Protein AF-0000000066066640 (afdb_homodimer)

Solvent-accessible surface area (backbone atoms only — not comparable to full-atom values): 25040 Å² total; per-residue (Å²): 128,86,75,70,38,43,26,37,33,45,43,61,43,22,44,58,8,56,72,75,69,51,80,52,38,41,44,57,61,47,50,54,49,39,52,75,39,64,46,55,25,41,28,42,54,54,47,96,79,40,84,45,34,43,73,66,50,54,58,52,35,67,74,62,63,81,71,42,41,32,41,32,30,47,91,42,71,68,50,49,53,50,44,56,72,66,47,43,58,24,35,34,40,35,51,80,53,75,86,33,37,39,98,81,59,16,38,46,42,78,89,37,42,69,62,49,25,54,51,51,48,56,40,41,73,54,68,24,47,49,28,42,32,24,45,54,36,65,67,48,47,53,38,42,52,72,41,61,51,55,31,37,27,34,47,34,40,67,38,51,63,39,89,47,69,66,56,25,48,54,39,47,50,37,43,52,54,29,48,55,56,37,46,75,74,64,40,44,35,32,33,34,42,68,48,36,94,83,67,35,52,71,63,39,33,41,76,74,43,44,32,38,46,42,25,64,46,44,54,39,46,1,32,58,54,2,37,46,52,29,47,40,54,49,51,52,52,41,52,56,31,38,54,58,57,76,107,128,83,74,69,39,42,26,37,34,46,44,61,42,21,45,59,8,56,72,73,67,51,79,52,37,40,44,57,60,47,49,55,50,39,52,76,40,64,46,54,25,41,29,42,54,54,47,96,78,39,85,43,36,42,73,65,50,55,57,51,36,66,74,63,65,80,72,40,42,32,40,31,29,48,92,42,71,68,51,49,51,50,44,54,71,66,48,42,59,25,33,34,38,37,51,81,52,76,87,32,38,39,98,80,59,15,38,46,41,78,89,37,42,69,64,50,26,53,51,51,48,55,39,42,74,53,67,23,47,51,29,43,32,24,46,55,36,67,67,49,46,52,39,42,53,72,43,61,49,55,31,36,28,36,48,34,40,68,39,49,64,40,88,46,70,68,57,24,51,53,37,46,49,38,42,51,53,28,50,55,56,36,46,77,74,64,40,43,34,31,33,35,42,69,48,34,95,81,65,35,52,72,63,40,33,40,76,74,45,45,33,39,45,42,26,65,46,42,54,39,45,1,33,58,54,3,37,46,51,28,47,40,54,51,50,50,51,41,52,55,31,38,55,53,56,76,102

Organism: Blochmanniella floridana (NCBI:txid203907)

InterPro domains:
  IPR004569 Pyridoxal phosphate (active vitamin B6) biosynthesis PdxJ [MF_00279] (1-243)
  IPR004569 Pyridoxal phosphate (active vitamin B6) biosynthesis PdxJ [PF03740] (6-237)
  IPR004569 Pyridoxal phosphate (active vitamin B6) biosynthesis PdxJ [PTHR30456] (5-240)
  IPR004569 Pyridoxal phosphate (active vitamin B6) biosynthesis PdxJ [TIGR00559] (6-239)
  IPR004569 Pyridoxal phosphate (active vitamin B6) biosynthesis PdxJ [cd00003] (5-238)
  IPR013785 Aldolase-type TIM barrel [G3DSA:3.20.20.70] (1-245)
  IPR036130 Pyridoxine 5'-phosphate synthase [SSF63892] (4-241)

Secondary structure (DSSP, 8-state):
----EEEEE-HHHHHHHHHHT-S-S-HHHHHHHHHHTT-SEEEEE--TT-SSS-HHHHHHHHHH-SS-EEEEE-SSHHHHHHHHHH--SEEEE---SGGGB-TTSSB--TT-HHHHHHHHHHHHHTT-EEEEEE-S-HHHHHHHHHHT-SEEEEE-HHHHH--SHHHHHHHHHHHHHHHHHHHHTT-EEEEESS--TTTHHHHHT-TTEEEEEE-HHHHHHHHHH-HHHHHHHHHHHHHHHHHHHH-/----EEEEE-HHHHHHHHHHT-S-S-HHHHHHHHHHTT-SEEEEE--TT-SSS-HHHHHHHHHH-SS-EEEEE-SSHHHHHHHHHH--SEEEE---SGGGB-TTSSB--TT-HHHHHHHHHHHHHTT-EEEEEE-S-HHHHHHHHHHT-SEEEEE-HHHHH-SSHHHHHHHHHHHHHHHHHHHHTT-EEEEESS--TTTHHHHHT-TTEEEEEE-HHHHHHHHHH-HHHHHHHHHHHHHHHHHHHH-

Radius of gyration: 25.59 Å; Cα contacts (8 Å, |Δi|>4): 1022; chains: 2; bounding box: 48×75×63 Å

Nearest PDB structures (foldseek):
  3f4n-assembly2_C  TM=9.933E-01  e=1.791E-33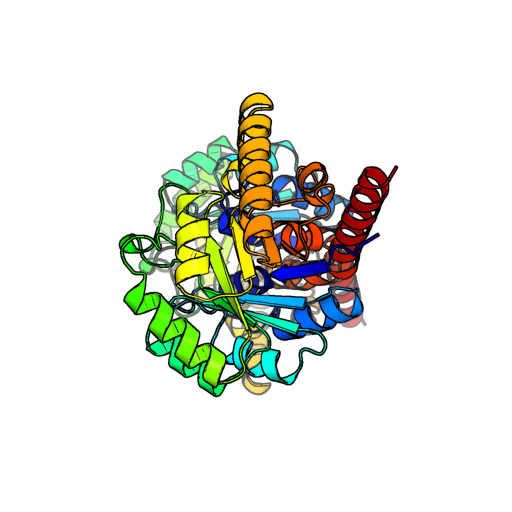  Yersinia pestis
  1ho1-assembly1_C  TM=9.933E-01  e=7.455E-33  Escherichia coli
  3gk0-assembly1_A  TM=9.920E-01  e=1.246E-32  Burkholderia pseudomallei 1710b
  5dlc-assembly2_D  TM=9.915E-01  e=1.088E-31  Pseudomonas aeruginosa
  6rg0-assembly2_B  TM=9.893E-01  e=4.042E-31  Escherichia coli K-12

Structure (mmCIF, N/CA/C/O backbone):
data_AF-0000000066066640-model_v1
#
loop_
_entity.id
_entity.type
_entity.pdbx_description
1 polymer "Pyridoxine 5'-phosphate synthase"
#
loop_
_atom_site.group_PDB
_atom_site.id
_atom_site.type_symbol
_atom_site.label_atom_id
_atom_site.label_alt_id
_atom_site.label_comp_id
_atom_site.label_asym_id
_atom_site.label_entity_id
_atom_site.label_seq_id
_atom_site.pdbx_PDB_ins_code
_atom_site.Cartn_x
_atom_site.Cartn_y
_atom_site.Cartn_z
_atom_site.occupancy
_atom_site.B_iso_or_equiv
_atom_site.auth_seq_id
_atom_site.auth_comp_id
_atom_site.auth_asym_id
_atom_site.auth_atom_id
_atom_site.pdbx_PDB_model_num
ATOM 1 N N . MET A 1 1 ? -0.513 -36.438 3.389 1 50 1 MET A N 1
ATOM 2 C CA . MET A 1 1 ? -1.261 -35.531 2.529 1 50 1 MET A CA 1
ATOM 3 C C . MET A 1 1 ? -0.351 -34.438 1.974 1 50 1 MET A C 1
ATOM 5 O O . MET A 1 1 ? 0.633 -34.062 2.613 1 50 1 MET A O 1
ATOM 9 N N . SER A 1 2 ? -0.464 -34.188 0.607 1 66.19 2 SER A N 1
ATOM 10 C CA . SER A 1 2 ? 0.561 -33.344 0.014 1 66.19 2 SER A CA 1
ATOM 11 C C . SER A 1 2 ? 0.465 -31.906 0.542 1 66.19 2 SER A C 1
ATOM 13 O O . SER A 1 2 ? -0.635 -31.391 0.731 1 66.19 2 SER A O 1
ATOM 15 N N . ASN A 1 3 ? 1.445 -31.391 1.108 1 88.12 3 ASN A N 1
ATOM 16 C CA . ASN A 1 3 ? 1.541 -30.062 1.696 1 88.12 3 ASN A CA 1
ATOM 17 C C . ASN A 1 3 ? 1.308 -28.969 0.654 1 88.12 3 ASN A C 1
ATOM 19 O O . ASN A 1 3 ? 1.903 -29 -0.424 1 88.12 3 ASN A O 1
ATOM 23 N N . LEU A 1 4 ? 0.216 -28.219 0.791 1 96 4 LEU A N 1
ATOM 24 C CA . LEU A 1 4 ? -0.048 -27.062 -0.058 1 96 4 LEU A CA 1
ATOM 25 C C . LEU A 1 4 ? 0.928 -25.938 0.248 1 96 4 LEU A C 1
ATOM 27 O O . LEU A 1 4 ? 0.963 -25.422 1.371 1 96 4 LEU A O 1
ATOM 31 N N . LEU A 1 5 ? 1.731 -25.609 -0.701 1 98.06 5 LEU A N 1
ATOM 32 C CA . LEU A 1 5 ? 2.717 -24.547 -0.527 1 98.06 5 LEU A CA 1
ATOM 33 C C . LEU A 1 5 ? 2.076 -23.172 -0.709 1 98.06 5 LEU A C 1
ATOM 35 O O . LEU A 1 5 ? 1.07 -23.031 -1.41 1 98.06 5 LEU A O 1
ATOM 39 N N . LEU A 1 6 ? 2.594 -22.172 -0.011 1 98.75 6 LEU A N 1
ATOM 40 C CA . LEU A 1 6 ? 2.16 -20.797 -0.133 1 98.75 6 LEU A CA 1
ATOM 41 C C . LEU A 1 6 ? 3.328 -19.891 -0.517 1 98.75 6 LEU A C 1
ATOM 43 O O . LEU A 1 6 ? 4.336 -19.828 0.192 1 98.75 6 LEU A O 1
ATOM 47 N N . ALA A 1 7 ? 3.217 -19.281 -1.64 1 98.81 7 ALA A N 1
ATOM 48 C CA . ALA A 1 7 ? 4.164 -18.234 -2.039 1 98.81 7 ALA A CA 1
ATOM 49 C C . ALA A 1 7 ? 3.545 -16.844 -1.893 1 98.81 7 ALA A C 1
ATOM 51 O O . ALA A 1 7 ? 2.35 -16.672 -2.135 1 98.81 7 ALA A O 1
ATOM 52 N N . LEU A 1 8 ? 4.363 -15.938 -1.494 1 98.88 8 LEU A N 1
ATOM 53 C CA . LEU A 1 8 ? 3.91 -14.562 -1.301 1 98.88 8 LEU A CA 1
ATOM 54 C C . LEU A 1 8 ? 4.32 -13.68 -2.477 1 98.88 8 LEU A C 1
ATOM 56 O O . LEU A 1 8 ? 5.512 -13.5 -2.736 1 98.88 8 LEU A O 1
ATOM 60 N N . ASN A 1 9 ? 3.363 -13.203 -3.203 1 98.75 9 ASN A N 1
ATOM 61 C CA . ASN A 1 9 ? 3.652 -12.086 -4.094 1 98.75 9 ASN A CA 1
ATOM 62 C C . ASN A 1 9 ? 3.891 -10.797 -3.314 1 98.75 9 ASN A C 1
ATOM 64 O O . ASN A 1 9 ? 2.969 -10.258 -2.695 1 98.75 9 ASN A O 1
ATOM 68 N N . ILE A 1 10 ? 5.02 -10.25 -3.375 1 98.25 10 ILE A N 1
ATOM 69 C CA . ILE A 1 10 ? 5.449 -9.203 -2.455 1 98.25 10 ILE A CA 1
ATOM 70 C C . ILE A 1 10 ? 5.293 -7.836 -3.119 1 98.25 10 ILE A C 1
ATOM 72 O O . ILE A 1 10 ? 5.703 -6.816 -2.557 1 98.25 10 ILE A O 1
ATOM 76 N N . ASP A 1 11 ? 4.68 -7.711 -4.273 1 98.38 11 ASP A N 1
ATOM 77 C CA . ASP A 1 11 ? 4.637 -6.527 -5.129 1 98.38 11 ASP A CA 1
ATOM 78 C C . ASP A 1 11 ? 3.971 -5.355 -4.418 1 98.38 11 ASP A C 1
ATOM 80 O O . ASP A 1 11 ? 4.367 -4.203 -4.598 1 98.38 11 ASP A O 1
ATOM 84 N N . HIS A 1 12 ? 3.004 -5.664 -3.633 1 98.12 12 HIS A N 1
ATOM 85 C CA . HIS A 1 12 ? 2.189 -4.582 -3.094 1 98.12 12 HIS A CA 1
ATOM 86 C C . HIS A 1 12 ? 2.895 -3.885 -1.938 1 98.12 12 HIS A C 1
ATOM 88 O O . HIS A 1 12 ? 2.48 -2.803 -1.515 1 98.12 12 HIS A O 1
ATOM 94 N N . ILE A 1 13 ? 3.99 -4.492 -1.418 1 98.69 13 ILE A N 1
ATOM 95 C CA . ILE A 1 13 ? 4.879 -3.754 -0.525 1 98.69 13 ILE A CA 1
ATOM 96 C C . ILE A 1 13 ? 5.535 -2.604 -1.284 1 98.69 13 ILE A C 1
ATOM 98 O O . ILE A 1 13 ? 5.617 -1.482 -0.776 1 98.69 13 ILE A O 1
ATOM 102 N N . ALA A 1 14 ? 5.973 -2.896 -2.49 1 98.56 14 ALA A N 1
ATOM 103 C CA . ALA A 1 14 ? 6.574 -1.872 -3.342 1 98.56 14 ALA A CA 1
ATOM 104 C C . ALA A 1 14 ? 5.555 -0.799 -3.709 1 98.56 14 ALA A C 1
ATOM 106 O O . ALA A 1 14 ? 5.902 0.375 -3.852 1 98.56 14 ALA A O 1
ATOM 107 N N . THR A 1 15 ? 4.273 -1.215 -3.838 1 98.12 15 THR A N 1
ATOM 108 C CA . THR A 1 15 ? 3.209 -0.25 -4.102 1 98.12 15 THR A CA 1
ATOM 109 C C . THR A 1 15 ? 3.178 0.826 -3.02 1 98.12 15 THR A C 1
ATOM 111 O O . THR A 1 15 ? 3.115 2.02 -3.324 1 98.12 15 THR A O 1
ATOM 114 N N . VAL A 1 16 ? 3.252 0.433 -1.776 1 98.31 16 VAL A N 1
ATOM 115 C CA . VAL A 1 16 ? 3.264 1.374 -0.662 1 98.31 16 VAL A CA 1
ATOM 116 C C . VAL A 1 16 ? 4.523 2.234 -0.725 1 98.31 16 VAL A C 1
ATOM 118 O O . VAL A 1 16 ? 4.453 3.459 -0.596 1 98.31 16 VAL A O 1
ATOM 121 N N . ARG A 1 17 ? 5.648 1.616 -0.958 1 98.31 17 ARG A N 1
ATOM 122 C CA . ARG A 1 17 ? 6.93 2.312 -1.055 1 98.31 17 ARG A CA 1
ATOM 123 C C . ARG A 1 17 ? 6.879 3.408 -2.115 1 98.31 17 ARG A C 1
ATOM 125 O O . ARG A 1 17 ? 7.273 4.547 -1.858 1 98.31 17 ARG A O 1
ATOM 132 N N . ASN A 1 18 ? 6.371 3.021 -3.299 1 97.38 18 ASN A N 1
ATOM 133 C CA . ASN A 1 18 ? 6.418 3.904 -4.461 1 97.38 18 ASN A CA 1
ATOM 134 C C . ASN A 1 18 ? 5.461 5.082 -4.309 1 97.38 18 ASN A C 1
ATOM 136 O O . ASN A 1 18 ? 5.617 6.102 -4.98 1 97.38 18 ASN A O 1
ATOM 140 N N . ALA A 1 19 ? 4.496 4.941 -3.443 1 94.88 19 ALA A N 1
ATOM 141 C CA . ALA A 1 19 ? 3.502 5.992 -3.246 1 94.88 19 ALA A CA 1
ATOM 142 C C . ALA A 1 19 ? 4.16 7.289 -2.789 1 94.88 19 ALA A C 1
ATOM 144 O O . ALA A 1 19 ? 3.674 8.383 -3.092 1 94.88 19 ALA A O 1
ATOM 145 N N . ARG A 1 20 ? 5.301 7.23 -2.107 1 94.56 20 ARG A N 1
ATOM 146 C CA . ARG A 1 20 ? 5.965 8.43 -1.605 1 94.56 20 ARG A CA 1
ATOM 147 C C . ARG A 1 20 ? 7.383 8.539 -2.156 1 94.56 20 ARG A C 1
ATOM 149 O O . ARG A 1 20 ? 8.109 9.477 -1.823 1 94.56 20 ARG A O 1
ATOM 156 N N . GLY A 1 21 ? 7.773 7.535 -2.959 1 93.5 21 GLY A N 1
ATOM 157 C CA . GLY A 1 21 ? 9.086 7.57 -3.582 1 93.5 21 GLY A CA 1
ATOM 158 C C . GLY A 1 21 ? 10.219 7.375 -2.596 1 93.5 21 GLY A C 1
ATOM 159 O O . GLY A 1 21 ? 11.336 7.84 -2.826 1 93.5 21 GLY A O 1
ATOM 160 N N . THR A 1 22 ? 9.883 6.758 -1.477 1 94.69 22 THR A N 1
ATOM 161 C CA . THR A 1 22 ? 10.906 6.473 -0.476 1 94.69 22 THR A CA 1
ATOM 162 C C . THR A 1 22 ? 11.539 5.109 -0.728 1 94.69 22 THR A C 1
ATOM 164 O O . THR A 1 22 ? 11.211 4.434 -1.704 1 94.69 22 THR A O 1
ATOM 167 N N . GLN A 1 23 ? 12.469 4.758 0.175 1 94.69 23 GLN A N 1
ATOM 168 C CA . GLN A 1 23 ? 13.102 3.447 0.082 1 94.69 23 GLN A CA 1
ATOM 169 C C . GLN A 1 23 ? 12.367 2.418 0.936 1 94.69 23 GLN A C 1
ATOM 171 O O . GLN A 1 23 ? 12.656 1.223 0.86 1 94.69 23 GLN A O 1
ATOM 176 N N . TYR A 1 24 ? 11.367 2.961 1.736 1 97.06 24 TYR A N 1
ATOM 177 C CA . TYR A 1 24 ? 10.594 2.076 2.604 1 97.06 24 TYR A CA 1
ATOM 178 C C . TYR A 1 24 ? 9.102 2.203 2.328 1 97.06 24 TYR A C 1
ATOM 180 O O . TYR A 1 24 ? 8.641 3.244 1.859 1 97.06 24 TYR A O 1
ATOM 188 N N . PRO A 1 25 ? 8.359 1.135 2.697 1 98.38 25 PRO A N 1
ATOM 189 C CA . PRO A 1 25 ? 8.836 -0.191 3.094 1 98.38 25 PRO A CA 1
ATOM 190 C C . PRO A 1 25 ? 9.547 -0.924 1.96 1 98.38 25 PRO A C 1
ATOM 192 O O . PRO A 1 25 ? 9.188 -0.757 0.791 1 98.38 25 PRO A O 1
ATOM 195 N N . ASP A 1 26 ? 10.531 -1.707 2.289 1 98.38 26 ASP A N 1
ATOM 196 C CA . ASP A 1 26 ? 11.375 -2.383 1.303 1 98.38 26 ASP A CA 1
ATOM 197 C C . ASP A 1 26 ? 10.891 -3.812 1.062 1 98.38 26 ASP A C 1
ATOM 199 O O . ASP A 1 26 ? 10.859 -4.625 1.988 1 98.38 26 ASP A O 1
ATOM 203 N N . PRO A 1 27 ? 10.555 -4.164 -0.2 1 98.5 27 PRO A N 1
ATOM 204 C CA . PRO A 1 27 ? 10.148 -5.539 -0.497 1 98.5 27 PRO A CA 1
ATOM 205 C C . PRO A 1 27 ? 11.211 -6.566 -0.131 1 98.5 27 PRO A C 1
ATOM 207 O O . PRO A 1 27 ? 10.891 -7.703 0.219 1 98.5 27 PRO A O 1
ATOM 210 N N . VAL A 1 28 ? 12.484 -6.168 -0.21 1 98.44 28 VAL A N 1
ATOM 211 C CA . VAL A 1 28 ? 13.578 -7.07 0.133 1 98.44 28 VAL A CA 1
ATOM 212 C C . VAL A 1 28 ? 13.516 -7.422 1.617 1 98.44 28 VAL A C 1
ATOM 214 O O . VAL A 1 28 ? 13.633 -8.594 1.99 1 98.44 28 VAL A O 1
ATOM 217 N N . TYR A 1 29 ? 13.297 -6.43 2.451 1 98.31 29 TYR A N 1
ATOM 218 C CA . TYR A 1 29 ? 13.125 -6.664 3.881 1 98.31 29 TYR A CA 1
ATOM 219 C C . TYR A 1 29 ? 11.891 -7.52 4.148 1 98.31 29 TYR A C 1
ATOM 221 O O . TYR A 1 29 ? 11.922 -8.414 4.996 1 98.31 29 TYR A O 1
ATOM 229 N N . ALA A 1 30 ? 10.836 -7.297 3.393 1 98.75 30 ALA A N 1
ATOM 230 C CA . ALA A 1 30 ? 9.594 -8.055 3.527 1 98.75 30 ALA A CA 1
ATOM 231 C C . ALA A 1 30 ? 9.82 -9.539 3.236 1 98.75 30 ALA A C 1
ATOM 233 O O . ALA A 1 30 ? 9.219 -10.406 3.879 1 98.75 30 ALA A O 1
ATOM 234 N N . ALA A 1 31 ? 10.656 -9.805 2.23 1 98.62 31 ALA A N 1
ATOM 235 C CA . ALA A 1 31 ? 10.953 -11.188 1.874 1 98.62 31 ALA A CA 1
ATOM 236 C C . ALA A 1 31 ? 11.609 -11.922 3.039 1 98.62 31 ALA A C 1
ATOM 238 O O . ALA A 1 31 ? 11.281 -13.078 3.312 1 98.62 31 ALA A O 1
ATOM 239 N N . TYR A 1 32 ? 12.508 -11.227 3.723 1 97.81 32 TYR A N 1
ATOM 240 C CA . TYR A 1 32 ? 13.156 -11.82 4.891 1 97.81 32 TYR A CA 1
ATOM 241 C C . TYR A 1 32 ? 12.133 -12.164 5.965 1 97.81 32 TYR A C 1
ATOM 243 O O . TYR A 1 32 ? 12.148 -13.273 6.508 1 97.81 32 TYR A O 1
ATOM 251 N N . ILE A 1 33 ? 11.297 -11.266 6.234 1 98.56 33 ILE A N 1
ATOM 252 C CA . ILE A 1 33 ? 10.273 -11.453 7.258 1 98.56 33 ILE A CA 1
ATOM 253 C C . ILE A 1 33 ? 9.336 -12.586 6.848 1 98.56 33 ILE A C 1
ATOM 255 O O . ILE A 1 33 ? 8.953 -13.414 7.676 1 98.56 33 ILE A O 1
ATOM 259 N N . ALA A 1 34 ? 8.969 -12.617 5.594 1 98.81 34 ALA A N 1
ATOM 260 C CA . ALA A 1 34 ? 8.055 -13.641 5.086 1 98.81 34 ALA A CA 1
ATOM 261 C C . ALA A 1 34 ? 8.648 -15.031 5.242 1 98.81 34 ALA A C 1
ATOM 263 O O . ALA A 1 34 ? 7.969 -15.961 5.684 1 98.81 34 ALA A O 1
ATOM 264 N N . GLU A 1 35 ? 9.922 -15.188 4.871 1 98.56 35 GLU A N 1
ATOM 265 C CA . GLU A 1 35 ? 10.586 -16.484 4.984 1 98.56 35 GLU A CA 1
ATOM 266 C C . GLU A 1 35 ? 10.695 -16.922 6.441 1 98.56 35 GLU A C 1
ATOM 268 O O . GLU A 1 35 ? 10.484 -18.094 6.758 1 98.56 35 GLU A O 1
ATOM 273 N N . GLN A 1 36 ? 10.93 -15.992 7.289 1 98.06 36 GLN A N 1
ATOM 274 C CA . GLN A 1 36 ? 10.992 -16.297 8.711 1 98.06 36 GLN A CA 1
ATOM 275 C C . GLN A 1 36 ? 9.617 -16.672 9.258 1 98.06 36 GLN A C 1
ATOM 277 O O . GLN A 1 36 ? 9.508 -17.266 10.328 1 98.06 36 GLN A O 1
ATOM 282 N N . SER A 1 37 ? 8.594 -16.25 8.562 1 98.5 37 SER A N 1
ATOM 283 C CA . SER A 1 37 ? 7.227 -16.484 9 1 98.5 37 SER A CA 1
ATOM 284 C C . SER A 1 37 ? 6.645 -17.75 8.367 1 98.5 37 SER A C 1
ATOM 286 O O . SER A 1 37 ? 5.461 -18.047 8.531 1 98.5 37 SER A O 1
ATOM 288 N N . GLY A 1 38 ? 7.414 -18.406 7.527 1 97.88 38 GLY A N 1
ATOM 289 C CA . GLY A 1 38 ? 7.039 -19.75 7.082 1 97.88 38 GLY A CA 1
ATOM 290 C C . GLY A 1 38 ? 6.551 -19.781 5.645 1 97.88 38 GLY A C 1
ATOM 291 O O . GLY A 1 38 ? 5.996 -20.781 5.195 1 97.88 38 GLY A O 1
ATOM 292 N N . ILE A 1 39 ? 6.719 -18.703 4.945 1 98.44 39 ILE A N 1
ATOM 293 C CA . ILE A 1 39 ? 6.344 -18.719 3.533 1 98.44 39 ILE A CA 1
ATOM 294 C C . ILE A 1 39 ? 7.199 -19.75 2.789 1 98.44 39 ILE A C 1
ATOM 296 O O . ILE A 1 39 ? 8.336 -20.016 3.184 1 98.44 39 ILE A O 1
ATOM 300 N N . ASP A 1 40 ? 6.648 -20.297 1.725 1 98.5 40 ASP A N 1
ATOM 301 C CA . ASP A 1 40 ? 7.367 -21.344 1.008 1 98.5 40 ASP A CA 1
ATOM 302 C C . ASP A 1 40 ? 8.094 -20.766 -0.211 1 98.5 40 ASP A C 1
ATOM 304 O O . ASP A 1 40 ? 8.945 -21.438 -0.798 1 98.5 40 ASP A O 1
ATOM 308 N N . GLY A 1 41 ? 7.805 -19.562 -0.575 1 98.69 41 GLY A N 1
ATOM 309 C CA . GLY A 1 41 ? 8.43 -18.906 -1.717 1 98.69 41 GLY A CA 1
ATOM 310 C C . GLY A 1 41 ? 8.047 -17.453 -1.849 1 98.69 41 GLY A C 1
ATOM 311 O O . GLY A 1 41 ? 7.066 -17 -1.257 1 98.69 41 GLY A O 1
ATOM 312 N N . ILE A 1 42 ? 8.82 -16.75 -2.559 1 98.88 42 ILE A N 1
ATOM 313 C CA . ILE A 1 42 ? 8.594 -15.336 -2.83 1 98.88 42 ILE A CA 1
ATOM 314 C C . ILE A 1 42 ? 8.32 -15.133 -4.32 1 98.88 42 ILE A C 1
ATOM 316 O O . ILE A 1 42 ? 9.078 -15.609 -5.164 1 98.88 42 ILE A O 1
ATOM 320 N N . THR A 1 43 ? 7.25 -14.555 -4.617 1 98.88 43 THR A N 1
ATOM 321 C CA . THR A 1 43 ? 6.938 -14.188 -5.992 1 98.88 43 THR A CA 1
ATOM 322 C C . THR A 1 43 ? 7.039 -12.672 -6.184 1 98.88 43 THR A C 1
ATOM 324 O O . THR A 1 43 ? 6.59 -11.906 -5.336 1 98.88 43 THR A O 1
ATOM 327 N N . VAL A 1 44 ? 7.656 -12.281 -7.234 1 98.75 44 VAL A N 1
ATOM 328 C CA . VAL A 1 44 ? 7.801 -10.875 -7.582 1 98.75 44 VAL A CA 1
ATOM 329 C C . VAL A 1 44 ? 7.539 -10.68 -9.078 1 98.75 44 VAL A C 1
ATOM 331 O O . VAL A 1 44 ? 7.945 -11.508 -9.898 1 98.75 44 VAL A O 1
ATOM 334 N N . HIS A 1 45 ? 6.828 -9.656 -9.406 1 98.69 45 HIS A N 1
ATOM 335 C CA . HIS A 1 45 ? 6.492 -9.375 -10.797 1 98.69 45 HIS A CA 1
ATOM 336 C C . HIS A 1 45 ? 7.246 -8.156 -11.305 1 98.69 45 HIS A C 1
ATOM 338 O O . HIS A 1 45 ? 6.879 -7.02 -10.992 1 98.69 45 HIS A O 1
ATOM 344 N N . LEU A 1 46 ? 8.305 -8.383 -12.055 1 98.62 46 LEU A N 1
ATOM 345 C CA . LEU A 1 46 ? 8.992 -7.285 -12.727 1 98.62 46 LEU A CA 1
ATOM 346 C C . LEU A 1 46 ? 8.273 -6.914 -14.023 1 98.62 46 LEU A C 1
ATOM 348 O O . LEU A 1 46 ? 8.461 -7.566 -15.047 1 98.62 46 LEU A O 1
ATOM 352 N N . ARG A 1 47 ? 7.57 -5.879 -13.961 1 97.94 47 ARG A N 1
ATOM 353 C CA . ARG A 1 47 ? 6.836 -5.41 -15.133 1 97.94 47 ARG A CA 1
ATOM 354 C C . ARG A 1 47 ? 7.742 -4.609 -16.062 1 97.94 47 ARG A C 1
ATOM 356 O O . ARG A 1 47 ? 8.734 -4.023 -15.617 1 97.94 47 ARG A O 1
ATOM 363 N N . GLU A 1 48 ? 7.332 -4.605 -17.312 1 96.56 48 GLU A N 1
ATOM 364 C CA . GLU A 1 48 ? 8.094 -3.836 -18.281 1 96.56 48 GLU A CA 1
ATOM 365 C C . GLU A 1 48 ? 8.164 -2.361 -17.891 1 96.56 48 GLU A C 1
ATOM 367 O O . GLU A 1 48 ? 9.195 -1.709 -18.094 1 96.56 48 GLU A O 1
ATOM 372 N N . ASP A 1 49 ? 7.109 -1.873 -17.25 1 95.12 49 ASP A N 1
ATOM 373 C CA . ASP A 1 49 ? 7.043 -0.453 -16.922 1 95.12 49 ASP A CA 1
ATOM 374 C C . ASP A 1 49 ? 7.578 -0.189 -15.508 1 95.12 49 ASP A C 1
ATOM 376 O O . ASP A 1 49 ? 7.578 0.952 -15.039 1 95.12 49 ASP A O 1
ATOM 380 N N . ARG A 1 50 ? 8.039 -1.248 -14.859 1 96.38 50 ARG A N 1
ATOM 381 C CA . ARG A 1 50 ? 8.586 -1.13 -13.508 1 96.38 50 ARG A CA 1
ATOM 382 C C . ARG A 1 50 ? 7.637 -0.345 -12.609 1 96.38 50 ARG A C 1
ATOM 384 O O . ARG A 1 50 ? 8.078 0.488 -11.812 1 96.38 50 ARG A O 1
ATOM 391 N N . ARG A 1 51 ? 6.363 -0.609 -12.68 1 91.69 51 ARG A N 1
ATOM 392 C CA . ARG A 1 51 ? 5.312 0.142 -12 1 91.69 51 ARG A CA 1
ATOM 393 C C . ARG A 1 51 ? 5.508 0.104 -10.492 1 91.69 51 ARG A C 1
ATOM 395 O O . ARG A 1 51 ? 5.25 1.095 -9.797 1 91.69 51 ARG A O 1
ATOM 402 N N . HIS A 1 52 ? 5.934 -1.025 -9.906 1 95.19 52 HIS A N 1
ATOM 403 C CA . HIS A 1 52 ? 6.176 -1.151 -8.477 1 95.19 52 HIS A CA 1
ATOM 404 C C . HIS A 1 52 ? 7.531 -1.79 -8.195 1 95.19 52 HIS A C 1
ATOM 406 O O . HIS A 1 52 ? 8.5 -1.09 -7.895 1 95.19 52 HIS A O 1
ATOM 412 N N . ILE A 1 53 ? 7.688 -3.006 -8.57 1 98.19 53 ILE A N 1
ATOM 413 C CA . ILE A 1 53 ? 8.961 -3.699 -8.398 1 98.19 53 ILE A CA 1
ATOM 414 C C . ILE A 1 53 ? 9.992 -3.123 -9.359 1 98.19 53 ILE A C 1
ATOM 416 O O . ILE A 1 53 ? 9.695 -2.867 -10.523 1 98.19 53 ILE A O 1
ATOM 420 N N . THR A 1 54 ? 11.188 -2.926 -8.867 1 97.94 54 THR A N 1
ATOM 421 C CA . THR A 1 54 ? 12.266 -2.359 -9.664 1 97.94 54 THR A CA 1
ATOM 422 C C . THR A 1 54 ? 13.336 -3.41 -9.953 1 97.94 54 THR A C 1
ATOM 424 O O . THR A 1 54 ? 13.328 -4.492 -9.367 1 97.94 54 THR A O 1
ATOM 427 N N . ASP A 1 55 ? 14.219 -3.074 -10.883 1 98.25 55 ASP A N 1
ATOM 428 C CA . ASP A 1 55 ? 15.344 -3.953 -11.18 1 98.25 55 ASP A CA 1
ATOM 429 C C . ASP A 1 55 ? 16.188 -4.195 -9.938 1 98.25 55 ASP A C 1
ATOM 431 O O . ASP A 1 55 ? 16.688 -5.301 -9.727 1 98.25 55 ASP A O 1
ATOM 435 N N . ARG A 1 56 ? 16.375 -3.197 -9.109 1 97.94 56 ARG A N 1
ATOM 436 C CA . ARG A 1 56 ? 17.109 -3.332 -7.852 1 97.94 56 ARG A CA 1
ATOM 437 C C . ARG A 1 56 ? 16.469 -4.387 -6.961 1 97.94 56 ARG A C 1
ATOM 439 O O . ARG A 1 56 ? 17.156 -5.211 -6.363 1 97.94 56 ARG A O 1
ATOM 446 N N . ASP A 1 57 ? 15.18 -4.277 -6.805 1 98.5 57 ASP A N 1
ATOM 447 C CA . ASP A 1 57 ? 14.461 -5.211 -5.945 1 98.5 57 ASP A CA 1
ATOM 448 C C . ASP A 1 57 ? 14.734 -6.656 -6.348 1 98.5 57 ASP A C 1
ATOM 450 O O . ASP A 1 57 ? 15.078 -7.488 -5.508 1 98.5 57 ASP A O 1
ATOM 454 N N . VAL A 1 58 ? 14.57 -6.961 -7.668 1 98.62 58 VAL A N 1
ATOM 455 C CA . VAL A 1 58 ? 14.68 -8.328 -8.164 1 98.62 58 VAL A CA 1
ATOM 456 C C . VAL A 1 58 ? 16.109 -8.82 -7.984 1 98.62 58 VAL A C 1
ATOM 458 O O . VAL A 1 58 ? 16.344 -9.977 -7.605 1 98.62 58 VAL A O 1
ATOM 461 N N . LYS A 1 59 ? 17.078 -7.938 -8.312 1 98.56 59 LYS A N 1
ATOM 462 C CA . LYS A 1 59 ? 18.484 -8.305 -8.148 1 98.56 59 LYS A CA 1
ATOM 463 C C . LYS A 1 59 ? 18.797 -8.656 -6.699 1 98.56 59 LYS A C 1
ATOM 465 O O . LYS A 1 59 ? 19.406 -9.688 -6.422 1 98.56 59 LYS A O 1
ATOM 470 N N . LEU A 1 60 ? 18.359 -7.848 -5.77 1 98.62 60 LEU A N 1
ATOM 471 C CA . LEU A 1 60 ? 18.625 -8.07 -4.355 1 98.62 60 LEU A CA 1
ATOM 472 C C . LEU A 1 60 ? 17.875 -9.297 -3.846 1 98.62 60 LEU A C 1
ATOM 474 O O . LEU A 1 60 ? 18.422 -10.086 -3.072 1 98.62 60 LEU A O 1
ATOM 478 N N . LEU A 1 61 ? 16.625 -9.438 -4.238 1 98.62 61 LEU A N 1
ATOM 479 C CA . LEU A 1 61 ? 15.828 -10.594 -3.822 1 98.62 61 LEU A CA 1
ATOM 480 C C . LEU A 1 61 ? 16.5 -11.891 -4.238 1 98.62 61 LEU A C 1
ATOM 482 O O . LEU A 1 61 ? 16.547 -12.852 -3.463 1 98.62 61 LEU A O 1
ATOM 486 N N . ARG A 1 62 ? 17 -11.914 -5.48 1 98.5 62 ARG A N 1
ATOM 487 C CA . ARG A 1 62 ? 17.641 -13.133 -5.949 1 98.5 62 ARG A CA 1
ATOM 488 C C . ARG A 1 62 ? 18.828 -13.508 -5.059 1 98.5 62 ARG A C 1
ATOM 490 O O . ARG A 1 62 ? 19.094 -14.688 -4.84 1 98.5 62 ARG A O 1
ATOM 497 N N . GLU A 1 63 ? 19.5 -12.516 -4.508 1 97.94 63 GLU A N 1
ATOM 498 C CA . GLU A 1 63 ? 20.703 -12.734 -3.699 1 97.94 63 GLU A CA 1
ATOM 499 C C . GLU A 1 63 ? 20.344 -13.203 -2.293 1 97.94 63 GLU A C 1
ATOM 501 O O . GLU A 1 63 ? 21.125 -13.898 -1.645 1 97.94 63 GLU A O 1
ATOM 506 N N . ILE A 1 64 ? 19.125 -12.906 -1.851 1 97.38 64 ILE A N 1
ATOM 507 C CA . ILE A 1 64 ? 18.938 -13.07 -0.413 1 97.38 64 ILE A CA 1
ATOM 508 C C . ILE A 1 64 ? 17.891 -14.148 -0.151 1 97.38 64 ILE A C 1
ATOM 510 O O . ILE A 1 64 ? 17.844 -14.727 0.937 1 97.38 64 ILE A O 1
ATOM 514 N N . VAL A 1 65 ? 16.969 -14.375 -1.035 1 97.94 65 VAL A N 1
ATOM 515 C CA . VAL A 1 65 ? 15.875 -15.312 -0.811 1 97.94 65 VAL A CA 1
ATOM 516 C C . VAL A 1 65 ? 16.422 -16.703 -0.534 1 97.94 65 VAL A C 1
ATOM 518 O O . VAL A 1 65 ? 17.297 -17.188 -1.257 1 97.94 65 VAL A O 1
ATOM 521 N N . GLN A 1 66 ? 15.93 -17.359 0.452 1 97.31 66 GLN A N 1
ATOM 522 C CA . GLN A 1 66 ? 16.438 -18.672 0.878 1 97.31 66 GLN A CA 1
ATOM 523 C C . GLN A 1 66 ? 15.5 -19.797 0.454 1 97.31 66 GLN A C 1
ATOM 525 O O . GLN A 1 66 ? 15.922 -20.953 0.354 1 97.31 66 GLN A O 1
ATOM 530 N N . THR A 1 67 ? 14.312 -19.484 0.28 1 97.81 67 THR A N 1
ATOM 531 C CA . THR A 1 67 ? 13.359 -20.469 -0.232 1 97.81 67 THR A CA 1
ATOM 532 C C . THR A 1 67 ? 13.438 -20.547 -1.754 1 97.81 67 THR A C 1
ATOM 534 O O . THR A 1 67 ? 14.414 -21.047 -2.307 1 97.81 67 THR A O 1
ATOM 537 N N . THR A 1 68 ? 12.359 -20.094 -2.412 1 98.25 68 THR A N 1
ATOM 538 C CA . THR A 1 68 ? 12.375 -20.016 -3.869 1 98.25 68 THR A CA 1
ATOM 539 C C . THR A 1 68 ? 11.883 -18.641 -4.336 1 98.25 68 THR A C 1
ATOM 541 O O . THR A 1 68 ? 11.023 -18.031 -3.693 1 98.25 68 THR A O 1
ATOM 544 N N . MET A 1 69 ? 12.492 -18.203 -5.355 1 98.75 69 MET A N 1
ATOM 545 C CA . MET A 1 69 ? 12.062 -16.969 -6.012 1 98.75 69 MET A CA 1
ATOM 546 C C . MET A 1 69 ? 11.367 -17.266 -7.332 1 98.75 69 MET A C 1
ATOM 548 O O . MET A 1 69 ? 11.93 -17.938 -8.195 1 98.75 69 MET A O 1
ATOM 552 N N . ASN A 1 70 ? 10.156 -16.875 -7.395 1 98.88 70 ASN A N 1
ATOM 553 C CA . ASN A 1 70 ? 9.391 -16.922 -8.633 1 98.88 70 ASN A CA 1
ATOM 554 C C . ASN A 1 70 ? 9.289 -15.547 -9.289 1 98.88 70 ASN A C 1
ATOM 556 O O . ASN A 1 70 ? 8.672 -14.641 -8.742 1 98.88 70 ASN A O 1
ATOM 560 N N . LEU A 1 71 ? 9.922 -15.383 -10.438 1 98.88 71 LEU A N 1
ATOM 561 C CA . LEU A 1 71 ? 9.852 -14.141 -11.195 1 98.88 71 LEU A CA 1
ATOM 562 C C . LEU A 1 71 ? 8.688 -14.156 -12.18 1 98.88 71 LEU A C 1
ATOM 564 O O . LEU A 1 71 ? 8.727 -14.883 -13.18 1 98.88 71 LEU A O 1
ATOM 568 N N . GLU A 1 72 ? 7.656 -13.422 -11.867 1 98.88 72 GLU A N 1
ATOM 569 C CA . GLU A 1 72 ? 6.609 -13.172 -12.852 1 98.88 72 GLU A CA 1
ATOM 570 C C . GLU A 1 72 ? 7.043 -12.125 -13.867 1 98.88 72 GLU A C 1
ATOM 572 O O . GLU A 1 72 ? 7.566 -11.07 -13.492 1 98.88 72 GLU A O 1
ATOM 577 N N . MET A 1 73 ? 6.785 -12.414 -15.133 1 98.75 73 MET A N 1
ATOM 578 C CA . MET A 1 73 ? 7.285 -11.508 -16.156 1 98.75 73 MET A CA 1
ATOM 579 C C . MET A 1 73 ? 6.547 -11.711 -17.469 1 98.75 73 MET A C 1
ATOM 581 O O . MET A 1 73 ? 5.957 -12.773 -17.703 1 98.75 73 MET A O 1
ATOM 585 N N . ALA A 1 74 ? 6.602 -10.672 -18.312 1 98.38 74 ALA A N 1
ATOM 586 C CA . ALA A 1 74 ? 6.074 -10.781 -19.672 1 98.38 74 ALA A CA 1
ATOM 587 C C . ALA A 1 74 ? 6.984 -11.641 -20.547 1 98.38 74 ALA A C 1
ATOM 589 O O . ALA A 1 74 ? 8.172 -11.781 -20.266 1 98.38 74 ALA A O 1
ATOM 590 N N . ALA A 1 75 ? 6.418 -12.18 -21.594 1 98 75 ALA A N 1
ATOM 591 C CA . ALA A 1 75 ? 7.168 -12.992 -22.547 1 98 75 ALA A CA 1
ATOM 592 C C . ALA A 1 75 ? 7.82 -12.117 -23.609 1 98 75 ALA A C 1
ATOM 594 O O . ALA A 1 75 ? 7.496 -12.234 -24.797 1 98 75 ALA A O 1
ATOM 595 N N . THR A 1 76 ? 8.758 -11.266 -23.234 1 97.88 76 THR A N 1
ATOM 596 C CA . THR A 1 76 ? 9.469 -10.375 -24.141 1 97.88 76 THR A CA 1
ATOM 597 C C . THR A 1 76 ? 10.969 -10.656 -24.109 1 97.88 76 THR A C 1
ATOM 599 O O . THR A 1 76 ? 11.469 -11.258 -23.156 1 97.88 76 THR A O 1
ATOM 602 N N . ASP A 1 77 ? 11.641 -10.219 -25.141 1 97.81 77 ASP A N 1
ATOM 603 C CA . ASP A 1 77 ? 13.078 -10.445 -25.25 1 97.81 77 ASP A CA 1
ATOM 604 C C . ASP A 1 77 ? 13.812 -9.797 -24.078 1 97.81 77 ASP A C 1
ATOM 606 O O . ASP A 1 77 ? 14.742 -10.383 -23.516 1 97.81 77 ASP A O 1
ATOM 610 N N . GLU A 1 78 ? 13.445 -8.641 -23.719 1 98.06 78 GLU A N 1
ATOM 611 C CA . GLU A 1 78 ? 14.078 -7.926 -22.625 1 98.06 78 GLU A CA 1
ATOM 612 C C . GLU A 1 78 ? 13.953 -8.703 -21.312 1 98.06 78 GLU A C 1
ATOM 614 O O . GLU A 1 78 ? 14.938 -8.883 -20.594 1 98.06 78 GLU A O 1
ATOM 619 N N . MET A 1 79 ? 12.805 -9.109 -21.047 1 98.62 79 MET A N 1
ATOM 620 C CA . MET A 1 79 ? 12.555 -9.812 -19.781 1 98.62 79 MET A CA 1
ATOM 621 C C . MET A 1 79 ? 13.273 -11.156 -19.766 1 98.62 79 MET A C 1
ATOM 623 O O . MET A 1 79 ? 13.789 -11.57 -18.719 1 98.62 79 MET A O 1
ATOM 627 N N . VAL A 1 80 ? 13.242 -11.836 -20.906 1 98.75 80 VAL A N 1
ATOM 628 C CA . VAL A 1 80 ? 13.93 -13.109 -21.016 1 98.75 80 VAL A CA 1
ATOM 629 C C . VAL A 1 80 ? 15.422 -12.922 -20.734 1 98.75 80 VAL A C 1
ATOM 631 O O . VAL A 1 80 ? 16.031 -13.711 -20.016 1 98.75 80 VAL A O 1
ATOM 634 N N . MET A 1 81 ? 15.969 -11.891 -21.312 1 98.62 81 MET A N 1
ATOM 635 C CA . MET A 1 81 ? 17.375 -11.586 -21.094 1 98.62 81 MET A CA 1
ATOM 636 C C . MET A 1 81 ? 17.656 -11.352 -19.609 1 98.62 81 MET A C 1
ATOM 638 O O . MET A 1 81 ? 18.625 -11.867 -19.062 1 98.62 81 MET A O 1
ATOM 642 N N . ILE A 1 82 ? 16.828 -10.586 -18.953 1 98.69 82 ILE A N 1
ATOM 643 C CA . ILE A 1 82 ? 16.984 -10.289 -17.531 1 98.69 82 ILE A CA 1
ATOM 644 C C . ILE A 1 82 ? 16.906 -11.586 -16.719 1 98.69 82 ILE A C 1
ATOM 646 O O . ILE A 1 82 ? 17.734 -11.828 -15.852 1 98.69 82 ILE A O 1
ATOM 650 N N . ALA A 1 83 ? 15.914 -12.375 -17.016 1 98.81 83 ALA A N 1
ATOM 651 C CA . ALA A 1 83 ? 15.727 -13.633 -16.281 1 98.81 83 ALA A CA 1
ATOM 652 C C . ALA A 1 83 ? 16.938 -14.547 -16.469 1 98.81 83 ALA A C 1
ATOM 654 O O . ALA A 1 83 ? 17.391 -15.172 -15.5 1 98.81 83 ALA A O 1
ATOM 655 N N . CYS A 1 84 ? 17.422 -14.641 -17.703 1 98.81 84 CYS A N 1
ATOM 656 C CA . CYS A 1 84 ? 18.547 -15.523 -18 1 98.81 84 CYS A CA 1
ATOM 657 C C . CYS A 1 84 ? 19.797 -15.062 -17.266 1 98.81 84 CYS A C 1
ATOM 659 O O . CYS A 1 84 ? 20.641 -15.891 -16.891 1 98.81 84 CYS A O 1
ATOM 661 N N . GLN A 1 85 ? 19.922 -13.766 -17.062 1 98.56 85 GLN A N 1
ATOM 662 C CA . GLN A 1 85 ? 21.047 -13.227 -16.297 1 98.56 85 GLN A CA 1
ATOM 663 C C . GLN A 1 85 ? 20.859 -13.453 -14.805 1 98.56 85 GLN A C 1
ATOM 665 O O . GLN A 1 85 ? 21.797 -13.812 -14.102 1 98.56 85 GLN A O 1
ATOM 670 N N . LEU A 1 86 ? 19.672 -13.305 -14.32 1 98.44 86 LEU A N 1
ATOM 671 C CA . LEU A 1 86 ? 19.344 -13.367 -12.906 1 98.44 86 LEU A CA 1
ATOM 672 C C . LEU A 1 86 ? 19.234 -14.812 -12.43 1 98.44 86 LEU A C 1
ATOM 674 O O . LEU A 1 86 ? 19.562 -15.117 -11.281 1 98.44 86 LEU A O 1
ATOM 678 N N . LYS A 1 87 ? 18.703 -15.695 -13.258 1 98.5 87 LYS A N 1
ATOM 679 C CA . LYS A 1 87 ? 18.516 -17.125 -13.039 1 98.5 87 LYS A CA 1
ATOM 680 C C . LYS A 1 87 ? 17.688 -17.375 -11.781 1 98.5 87 LYS A C 1
ATOM 682 O O . LYS A 1 87 ? 18.094 -18.125 -10.898 1 98.5 87 LYS A O 1
ATOM 687 N N . PRO A 1 88 ? 16.5 -16.781 -11.641 1 98.81 88 PRO A N 1
ATOM 688 C CA . PRO A 1 88 ? 15.602 -17.156 -10.539 1 98.81 88 PRO A CA 1
ATOM 689 C C . PRO A 1 88 ? 15.266 -18.641 -10.531 1 98.81 88 PRO A C 1
ATOM 691 O O . PRO A 1 88 ? 15.492 -19.344 -11.523 1 98.81 88 PRO A O 1
ATOM 694 N N . HIS A 1 89 ? 14.758 -19.172 -9.414 1 98.62 89 HIS A N 1
ATOM 695 C CA . HIS A 1 89 ? 14.375 -20.578 -9.344 1 98.62 89 HIS A CA 1
ATOM 696 C C . HIS A 1 89 ? 13.242 -20.891 -10.312 1 98.62 89 HIS A C 1
ATOM 698 O O . HIS A 1 89 ? 13.234 -21.938 -10.961 1 98.62 89 HIS A O 1
ATOM 704 N N . TYR A 1 90 ? 12.289 -19.969 -10.406 1 98.75 90 TYR A N 1
ATOM 705 C CA . TYR A 1 90 ? 11.117 -20.109 -11.258 1 98.75 90 TYR A CA 1
ATOM 706 C C . TYR A 1 90 ? 10.852 -18.828 -12.047 1 98.75 90 TYR A C 1
ATOM 708 O O . TYR A 1 90 ? 11.195 -17.734 -11.586 1 98.75 90 TYR A O 1
ATOM 716 N N . CYS A 1 91 ? 10.305 -18.969 -13.203 1 98.88 91 CYS A N 1
ATOM 717 C CA . CYS A 1 91 ? 9.68 -17.875 -13.945 1 98.88 91 CYS A CA 1
ATOM 718 C C . CYS A 1 91 ? 8.242 -18.219 -14.312 1 98.88 91 CYS A C 1
ATOM 720 O O . CYS A 1 91 ? 7.98 -19.297 -14.852 1 98.88 91 CYS A O 1
ATOM 722 N N . CYS A 1 92 ? 7.363 -17.406 -13.953 1 98.94 92 CYS A N 1
ATOM 723 C CA . CYS A 1 92 ? 5.984 -17.531 -14.414 1 98.94 92 CYS A CA 1
ATOM 724 C C . CYS A 1 92 ? 5.668 -16.469 -15.469 1 98.94 92 CYS A C 1
ATOM 726 O O . CYS A 1 92 ? 5.707 -15.273 -15.188 1 98.94 92 CYS A O 1
ATOM 728 N N . LEU A 1 93 ? 5.406 -16.922 -16.672 1 98.88 93 LEU A N 1
ATOM 729 C CA . LEU A 1 93 ? 5.07 -15.984 -17.734 1 98.88 93 LEU A CA 1
ATOM 730 C C . LEU A 1 93 ? 3.621 -15.523 -17.625 1 98.88 93 LEU A C 1
ATOM 732 O O . LEU A 1 93 ? 2.711 -16.344 -17.5 1 98.88 93 LEU A O 1
ATOM 736 N N . VAL A 1 94 ? 3.479 -14.227 -17.578 1 98.75 94 VAL A N 1
ATOM 737 C CA . VAL A 1 94 ? 2.162 -13.617 -17.406 1 98.75 94 VAL A CA 1
ATOM 738 C C . VAL A 1 94 ? 1.914 -12.602 -18.531 1 98.75 94 VAL A C 1
ATOM 740 O O . VAL A 1 94 ? 2.861 -12.078 -19.109 1 98.75 94 VAL A O 1
ATOM 743 N N . PRO A 1 95 ? 0.652 -12.336 -18.859 1 97.44 95 PRO A N 1
ATOM 744 C CA . PRO A 1 95 ? 0.369 -11.336 -19.891 1 97.44 95 PRO A CA 1
ATOM 745 C C . PRO A 1 95 ? 0.502 -9.906 -19.375 1 97.44 95 PRO A C 1
ATOM 747 O O . PRO A 1 95 ? 0.178 -9.633 -18.203 1 97.44 95 PRO A O 1
ATOM 750 N N . GLU A 1 96 ? 1.025 -9.023 -20.188 1 94 96 GLU A N 1
ATOM 751 C CA . GLU A 1 96 ? 1.062 -7.613 -19.828 1 94 96 GLU A CA 1
ATOM 752 C C . GLU A 1 96 ? 0.405 -6.754 -20.906 1 94 96 GLU A C 1
ATOM 754 O O . GLU A 1 96 ? -0.162 -5.699 -20.609 1 94 96 GLU A O 1
ATOM 759 N N . ARG A 1 97 ? 0.457 -7.254 -22.156 1 91.06 97 ARG A N 1
ATOM 760 C CA . ARG A 1 97 ? -0.163 -6.523 -23.25 1 91.06 97 ARG A CA 1
ATOM 761 C C . ARG A 1 97 ? -1.503 -7.145 -23.641 1 91.06 97 ARG A C 1
ATOM 763 O O . ARG A 1 97 ? -1.704 -8.352 -23.469 1 91.06 97 ARG A O 1
ATOM 770 N N . ARG A 1 98 ? -2.367 -6.387 -24.234 1 87.12 98 ARG A N 1
ATOM 771 C CA . ARG A 1 98 ? -3.736 -6.781 -24.562 1 87.12 98 ARG A CA 1
ATOM 772 C C . ARG A 1 98 ? -3.754 -8.008 -25.469 1 87.12 98 ARG A C 1
ATOM 774 O O . ARG A 1 98 ? -4.566 -8.914 -25.281 1 87.12 98 ARG A O 1
ATOM 781 N N . ARG A 1 99 ? -2.879 -8.07 -26.359 1 87.75 99 ARG A N 1
ATOM 782 C CA . ARG A 1 99 ? -2.867 -9.133 -27.359 1 87.75 99 ARG A CA 1
ATOM 783 C C . ARG A 1 99 ? -2.494 -10.469 -26.734 1 87.75 99 ARG A C 1
ATOM 785 O O . ARG A 1 99 ? -2.713 -11.523 -27.328 1 87.75 99 ARG A O 1
ATOM 792 N N . GLU A 1 100 ? -1.963 -10.406 -25.609 1 91.5 100 GLU A N 1
ATOM 793 C CA . GLU A 1 100 ? -1.5 -11.617 -24.953 1 91.5 100 GLU A CA 1
ATOM 794 C C . GLU A 1 100 ? -2.555 -12.156 -23.984 1 91.5 100 GLU A C 1
ATOM 796 O O . GLU A 1 100 ? -2.346 -13.188 -23.344 1 91.5 100 GLU A O 1
ATOM 801 N N . LEU A 1 101 ? -3.715 -11.469 -23.891 1 92 101 LEU A N 1
ATOM 802 C CA . LEU A 1 101 ? -4.703 -11.766 -22.859 1 92 101 LEU A CA 1
ATOM 803 C C . LEU A 1 101 ? -5.879 -12.547 -23.438 1 92 101 LEU A C 1
ATOM 805 O O . LEU A 1 101 ? -6.324 -12.258 -24.562 1 92 101 LEU A O 1
ATOM 809 N N . THR A 1 102 ? -6.301 -13.477 -22.641 1 92.69 102 THR A N 1
ATOM 810 C CA . THR A 1 102 ? -7.633 -14.031 -22.859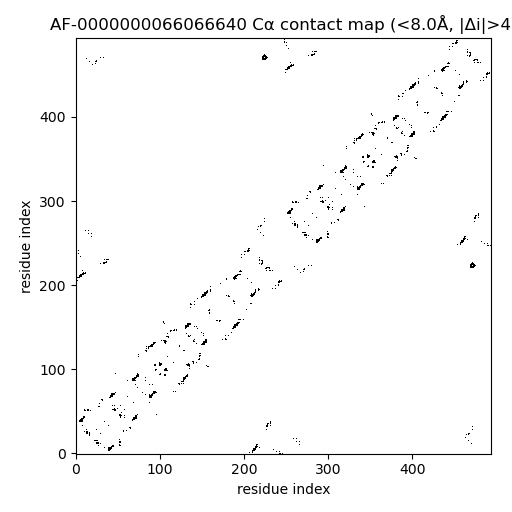 1 92.69 102 THR A CA 1
ATOM 811 C C . THR A 1 102 ? -8.703 -13.109 -22.281 1 92.69 102 THR A C 1
ATOM 813 O O . THR A 1 102 ? -8.383 -12.094 -21.656 1 92.69 102 THR A O 1
ATOM 816 N N . THR A 1 103 ? -9.938 -13.508 -22.438 1 86.25 103 THR A N 1
ATOM 817 C CA . THR A 1 103 ? -11.047 -12.734 -21.906 1 86.25 103 THR A CA 1
ATOM 818 C C . THR A 1 103 ? -10.977 -12.688 -20.375 1 86.25 103 THR A C 1
ATOM 820 O O . THR A 1 103 ? -11.406 -11.711 -19.766 1 86.25 103 THR A O 1
ATOM 823 N N . GLU A 1 104 ? -10.281 -13.711 -19.859 1 90.75 104 GLU A N 1
ATOM 824 C CA . GLU A 1 104 ? -10.289 -13.844 -18.406 1 90.75 104 GLU A CA 1
ATOM 825 C C . GLU A 1 104 ? -8.969 -13.367 -17.797 1 90.75 104 GLU A C 1
ATOM 827 O O . GLU A 1 104 ? -8.805 -13.359 -16.578 1 90.75 104 GLU A O 1
ATOM 832 N N . GLY A 1 105 ? -8.07 -13.039 -18.531 1 94.06 105 GLY A N 1
ATOM 833 C CA . GLY A 1 105 ? -6.895 -12.344 -18.031 1 94.06 105 GLY A CA 1
ATOM 834 C C . GLY A 1 105 ? -5.641 -13.195 -18.062 1 94.06 105 GLY A C 1
ATOM 835 O O . GLY A 1 105 ? -4.543 -12.703 -17.797 1 94.06 105 GLY A O 1
ATOM 836 N N . GLY A 1 106 ? -5.746 -14.516 -18.422 1 97.25 106 GLY A N 1
ATOM 837 C CA . GLY A 1 106 ? -4.57 -15.359 -18.594 1 97.25 106 GLY A CA 1
ATOM 838 C C . GLY A 1 106 ? -3.916 -15.211 -19.953 1 97.25 106 GLY A C 1
ATOM 839 O O . GLY A 1 106 ? -4.422 -14.492 -20.812 1 97.25 106 GLY A O 1
ATOM 840 N N . LEU A 1 107 ? -2.775 -15.867 -20.109 1 98.19 107 LEU A N 1
ATOM 841 C CA . LEU A 1 107 ? -2.09 -15.859 -21.406 1 98.19 107 LEU A CA 1
ATOM 842 C C . LEU A 1 107 ? -2.941 -16.531 -22.469 1 98.19 107 LEU A C 1
ATOM 844 O O . LEU A 1 107 ? -3.512 -17.609 -22.234 1 98.19 107 LEU A O 1
ATOM 848 N N . ASP A 1 108 ? -3.07 -15.922 -23.625 1 97.5 108 ASP A N 1
ATOM 849 C CA . ASP A 1 108 ? -3.602 -16.578 -24.812 1 97.5 108 ASP A CA 1
ATOM 850 C C . ASP A 1 108 ? -2.486 -17.25 -25.609 1 97.5 108 ASP A C 1
ATOM 852 O O . ASP A 1 108 ? -1.819 -16.625 -26.422 1 97.5 108 ASP A O 1
ATOM 856 N N . LEU A 1 109 ? -2.4 -18.562 -25.469 1 98.12 109 LEU A N 1
ATOM 857 C CA . LEU A 1 109 ? -1.246 -19.297 -25.969 1 98.12 109 LEU A CA 1
ATOM 858 C C . LEU A 1 109 ? -1.521 -19.844 -27.375 1 98.12 109 LEU A C 1
ATOM 860 O O . LEU A 1 109 ? -0.591 -20.203 -28.094 1 98.12 109 LEU A O 1
ATOM 864 N N . ILE A 1 110 ? -2.779 -19.9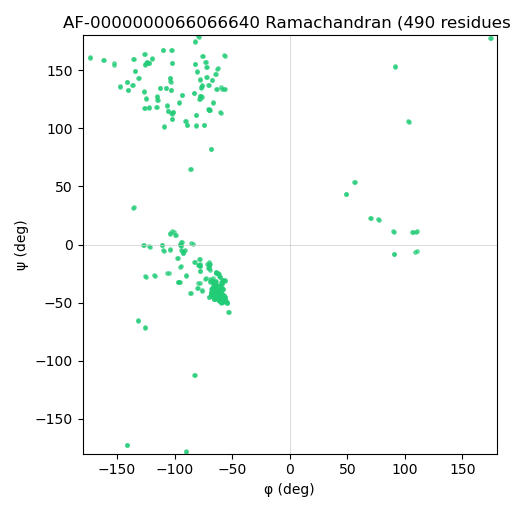22 -27.734 1 94.94 110 ILE A N 1
ATOM 865 C CA . ILE A 1 110 ? -3.229 -20.688 -28.891 1 94.94 110 ILE A CA 1
ATOM 866 C C . ILE A 1 110 ? -2.553 -20.156 -30.156 1 94.94 110 ILE A C 1
ATOM 868 O O . ILE A 1 110 ? -2.082 -20.922 -30.984 1 94.94 110 ILE A O 1
ATOM 872 N N . TYR A 1 111 ? -2.369 -18.859 -30.266 1 90.19 111 TYR A N 1
ATOM 873 C CA . TYR A 1 111 ? -1.854 -18.312 -31.516 1 90.19 111 TYR A CA 1
ATOM 874 C C . TYR A 1 111 ? -0.384 -17.938 -31.391 1 90.19 111 TYR A C 1
ATOM 876 O O . TYR A 1 111 ? 0.168 -17.25 -32.25 1 90.19 111 TYR A O 1
ATOM 884 N N . GLN A 1 112 ? 0.237 -18.344 -30.281 1 94.75 112 GLN A N 1
ATOM 885 C CA . GLN A 1 112 ? 1.626 -17.938 -30.094 1 94.75 112 GLN A CA 1
ATOM 886 C C . GLN A 1 112 ? 2.475 -19.109 -29.594 1 94.75 112 GLN A C 1
ATOM 888 O O . GLN A 1 112 ? 3.436 -18.906 -28.844 1 94.75 112 GLN A O 1
ATOM 893 N N . ILE A 1 113 ? 2.115 -20.25 -29.984 1 97.06 113 ILE A N 1
ATOM 894 C CA . ILE A 1 113 ? 2.74 -21.469 -29.484 1 97.06 113 ILE A CA 1
ATOM 895 C C . ILE A 1 113 ? 4.23 -21.453 -29.812 1 97.06 113 ILE A C 1
ATOM 897 O O . ILE A 1 113 ? 5.07 -21.656 -28.938 1 97.06 113 ILE A O 1
ATOM 901 N N . ASP A 1 114 ? 4.598 -21.172 -31.047 1 97 114 ASP A N 1
ATOM 902 C CA . ASP A 1 114 ? 5.996 -21.203 -31.469 1 97 114 ASP A CA 1
ATOM 903 C C . ASP A 1 114 ? 6.824 -20.188 -30.688 1 97 114 ASP A C 1
ATOM 905 O O . ASP A 1 114 ? 7.918 -20.5 -30.219 1 97 114 ASP A O 1
ATOM 909 N N . LYS A 1 115 ? 6.297 -19.031 -30.625 1 97.06 115 LYS A N 1
ATOM 910 C CA . LYS A 1 115 ? 6.984 -17.984 -29.891 1 97.06 115 LYS A CA 1
ATOM 911 C C . LYS A 1 115 ? 7.203 -18.375 -28.438 1 97.06 115 LYS A C 1
ATOM 913 O O . LYS A 1 115 ? 8.305 -18.234 -27.906 1 97.06 115 LYS A O 1
ATOM 918 N N . MET A 1 116 ? 6.211 -18.891 -27.828 1 98.44 116 MET A N 1
ATOM 919 C CA . MET A 1 116 ? 6.281 -19.266 -26.422 1 98.44 116 MET A CA 1
ATOM 920 C C . MET A 1 116 ? 7.219 -20.453 -26.219 1 98.44 116 MET A C 1
ATOM 922 O O . MET A 1 116 ? 7.93 -20.516 -25.219 1 98.44 116 MET A O 1
ATOM 926 N N . GLN A 1 117 ? 7.168 -21.391 -27.172 1 98.44 117 GLN A N 1
ATOM 927 C CA . GLN A 1 117 ? 8.086 -22.516 -27.094 1 98.44 117 GLN A CA 1
ATOM 928 C C . GLN A 1 117 ? 9.539 -22.047 -27.078 1 98.44 117 GLN A C 1
ATOM 930 O O . GLN A 1 117 ? 10.352 -22.562 -26.312 1 98.44 117 GLN A O 1
ATOM 935 N N . ASN A 1 118 ? 9.844 -21.125 -27.938 1 98.5 118 ASN A N 1
ATOM 936 C CA . ASN A 1 118 ? 11.203 -20.594 -28 1 98.5 118 ASN A CA 1
ATOM 937 C C . ASN A 1 118 ? 11.602 -19.922 -26.688 1 98.5 118 ASN A C 1
ATOM 939 O O . ASN A 1 118 ? 12.727 -20.094 -26.219 1 98.5 118 ASN A O 1
ATOM 943 N N . ILE A 1 119 ? 10.758 -19.141 -26.125 1 98.69 119 ILE A N 1
ATOM 944 C CA . ILE A 1 119 ? 11.016 -18.438 -24.875 1 98.69 119 ILE A CA 1
ATOM 945 C C . ILE A 1 119 ? 11.211 -19.438 -23.75 1 98.69 119 ILE A C 1
ATOM 947 O O . ILE A 1 119 ? 12.156 -19.328 -22.969 1 98.69 119 ILE A O 1
ATOM 951 N N . VAL A 1 120 ? 10.328 -20.406 -23.672 1 98.75 120 VAL A N 1
ATOM 952 C CA . VAL A 1 120 ? 10.398 -21.438 -22.641 1 98.75 120 VAL A CA 1
ATOM 953 C C . VAL A 1 120 ? 11.711 -22.203 -22.75 1 98.75 120 VAL A C 1
ATOM 955 O O . VAL A 1 120 ? 12.367 -22.484 -21.75 1 98.75 120 VAL A O 1
ATOM 958 N N . LEU A 1 121 ? 12.078 -22.531 -23.969 1 98.44 121 LEU A N 1
ATOM 959 C CA . LEU A 1 121 ? 13.328 -23.234 -24.188 1 98.44 121 LEU A CA 1
ATOM 960 C C . LEU A 1 121 ? 14.523 -22.422 -23.719 1 98.44 121 LEU A C 1
ATOM 962 O O . LEU A 1 121 ? 15.43 -22.938 -23.062 1 98.44 121 LEU A O 1
ATOM 966 N N . LYS A 1 122 ? 14.562 -21.141 -24.078 1 98.62 122 LYS A N 1
ATOM 967 C CA . LYS A 1 122 ? 15.648 -20.266 -23.672 1 98.62 122 LYS A CA 1
ATOM 968 C C . LYS A 1 122 ? 15.766 -20.203 -22.141 1 98.62 122 LYS A C 1
ATOM 970 O O . LYS A 1 122 ? 16.859 -20.297 -21.594 1 98.62 122 LYS A O 1
ATOM 975 N N . LEU A 1 123 ? 14.664 -20.016 -21.453 1 98.88 123 LEU A N 1
ATOM 976 C CA . LEU A 1 123 ? 14.648 -19.938 -20 1 98.88 123 LEU A CA 1
ATOM 977 C C . LEU A 1 123 ? 15.062 -21.266 -19.375 1 98.88 123 LEU A C 1
ATOM 979 O O . LEU A 1 123 ? 15.859 -21.297 -18.438 1 98.88 123 LEU A O 1
ATOM 983 N N . SER A 1 124 ? 14.531 -22.344 -19.953 1 98.62 124 SER A N 1
ATOM 984 C CA . SER A 1 124 ? 14.867 -23.672 -19.453 1 98.62 124 SER A CA 1
ATOM 985 C C . SER A 1 124 ? 16.359 -23.969 -19.625 1 98.62 124 SER A C 1
ATOM 987 O O . SER A 1 124 ? 16.969 -24.594 -18.766 1 98.62 124 SER A O 1
ATOM 989 N N . ASP A 1 125 ? 16.859 -23.594 -20.719 1 98.31 125 ASP A N 1
ATOM 990 C CA . ASP A 1 125 ? 18.281 -23.797 -20.984 1 98.31 125 ASP A CA 1
ATOM 991 C C . ASP A 1 125 ? 19.156 -23.047 -19.984 1 98.31 125 ASP A C 1
ATOM 993 O O . ASP A 1 125 ? 20.281 -23.438 -19.719 1 98.31 125 ASP A O 1
ATOM 997 N N . ALA A 1 126 ? 18.609 -22.016 -19.453 1 98.44 126 ALA A N 1
ATOM 998 C CA . ALA A 1 126 ? 19.328 -21.234 -18.453 1 98.44 126 ALA A CA 1
ATOM 999 C C . ALA A 1 126 ? 19.141 -21.828 -17.062 1 98.44 126 ALA A C 1
ATOM 1001 O O . ALA A 1 126 ? 19.641 -21.297 -16.078 1 98.44 126 ALA A O 1
ATOM 1002 N N . GLY A 1 127 ? 18.406 -22.953 -16.969 1 98.38 127 GLY A N 1
ATOM 1003 C CA . GLY A 1 127 ? 18.219 -23.641 -15.703 1 98.38 127 GLY A CA 1
ATOM 1004 C C . GLY A 1 127 ? 17.016 -23.156 -14.922 1 98.38 127 GLY A C 1
ATOM 1005 O O . GLY A 1 127 ? 16.875 -23.453 -13.734 1 98.38 127 GLY A O 1
ATOM 1006 N N . ILE A 1 128 ? 16.141 -22.375 -15.523 1 98.81 128 ILE A N 1
ATOM 1007 C CA . ILE A 1 128 ? 14.969 -21.797 -14.883 1 98.81 128 ILE A CA 1
ATOM 1008 C C . ILE A 1 128 ? 13.758 -22.703 -15.117 1 98.81 128 ILE A C 1
ATOM 1010 O O . ILE A 1 128 ? 13.516 -23.156 -16.234 1 98.81 128 ILE A O 1
ATOM 1014 N N . ARG A 1 129 ? 13.039 -23.078 -14.07 1 98.62 129 ARG A N 1
ATOM 1015 C CA . ARG A 1 129 ? 11.773 -23.781 -14.227 1 98.62 129 ARG A CA 1
ATOM 1016 C C . ARG A 1 129 ? 10.648 -22.828 -14.617 1 98.62 129 ARG A C 1
ATOM 1018 O O . ARG A 1 129 ? 10.406 -21.828 -13.938 1 98.62 129 ARG A O 1
ATOM 1025 N N . VAL A 1 130 ? 9.945 -23.141 -15.664 1 98.88 130 VAL A N 1
ATOM 1026 C CA . VAL A 1 130 ? 9.031 -22.172 -16.25 1 98.88 130 VAL A CA 1
ATOM 1027 C C . VAL A 1 130 ? 7.594 -22.641 -16.062 1 98.88 130 VAL A C 1
ATOM 1029 O O . VAL A 1 130 ? 7.289 -23.828 -16.234 1 98.88 130 VAL A O 1
ATOM 1032 N N . SER A 1 131 ? 6.742 -21.734 -15.656 1 98.81 131 SER A N 1
ATOM 1033 C CA . SER A 1 131 ? 5.297 -21.953 -15.633 1 98.81 131 SER A CA 1
ATOM 1034 C C . SER A 1 131 ? 4.57 -20.906 -16.469 1 98.81 131 SER A C 1
ATOM 1036 O O . SER A 1 131 ? 5.129 -19.844 -16.781 1 98.81 131 SER A O 1
ATOM 1038 N N . LEU A 1 132 ? 3.385 -21.234 -16.922 1 98.88 132 LEU A N 1
ATOM 1039 C CA . LEU A 1 132 ? 2.545 -20.344 -17.703 1 98.88 132 LEU A CA 1
ATOM 1040 C C . LEU A 1 132 ? 1.266 -20 -16.953 1 98.88 132 LEU A C 1
ATOM 1042 O O . LEU A 1 132 ? 0.564 -20.891 -16.469 1 98.88 132 LEU A O 1
ATOM 1046 N N . PHE A 1 133 ? 0.992 -18.703 -16.812 1 98.88 133 PHE A N 1
ATOM 1047 C CA . PHE A 1 133 ? -0.245 -18.25 -16.203 1 98.88 133 PHE A CA 1
ATOM 1048 C C . PHE A 1 133 ? -1.395 -18.281 -17.203 1 98.88 133 PHE A C 1
ATOM 1050 O O . PHE A 1 133 ? -1.449 -17.453 -18.109 1 98.88 133 PHE A O 1
ATOM 1057 N N . ILE A 1 134 ? -2.338 -19.156 -17 1 98.75 134 ILE A N 1
ATOM 1058 C CA . ILE A 1 134 ? -3.398 -19.344 -17.984 1 98.75 134 ILE A CA 1
ATOM 1059 C C . ILE A 1 134 ? -4.75 -19.438 -17.281 1 98.75 134 ILE A C 1
ATOM 1061 O O . ILE A 1 134 ? -4.812 -19.688 -16.078 1 98.75 134 ILE A O 1
ATOM 1065 N N . ASP A 1 135 ? -5.816 -19.188 -18.016 1 98.5 135 ASP A N 1
ATOM 1066 C CA . ASP A 1 135 ? -7.164 -19.438 -17.516 1 98.5 135 ASP A CA 1
ATOM 1067 C C . ASP A 1 135 ? -7.461 -20.922 -17.438 1 98.5 135 ASP A C 1
ATOM 1069 O O . ASP A 1 135 ? -6.82 -21.734 -18.125 1 98.5 135 ASP A O 1
ATOM 1073 N N . PRO A 1 136 ? -8.352 -21.234 -16.516 1 98.62 136 PRO A N 1
ATOM 1074 C CA . PRO A 1 136 ? -8.781 -22.641 -16.484 1 98.62 136 PRO A CA 1
ATOM 1075 C C . PRO A 1 136 ? -9.602 -23.031 -17.703 1 98.62 136 PRO A C 1
ATOM 1077 O O . PRO A 1 136 ? -10.836 -23.078 -17.641 1 98.62 136 PRO A O 1
ATOM 1080 N N . ASP A 1 137 ? -8.875 -23.328 -18.719 1 97.44 137 ASP A N 1
ATOM 1081 C CA . ASP A 1 137 ? -9.422 -23.609 -20.031 1 97.44 137 ASP A CA 1
ATOM 1082 C C . ASP A 1 137 ? -8.664 -24.766 -20.703 1 97.44 137 ASP A C 1
ATOM 1084 O O . ASP A 1 137 ? -7.43 -24.766 -20.75 1 97.44 137 ASP A O 1
ATOM 1088 N N . ILE A 1 138 ? -9.406 -25.719 -21.25 1 98.06 138 ILE A N 1
ATOM 1089 C CA . ILE A 1 138 ? -8.844 -26.953 -21.781 1 98.06 138 ILE A CA 1
ATOM 1090 C C . ILE A 1 138 ? -7.879 -26.641 -22.922 1 98.06 138 ILE A C 1
ATOM 1092 O O . ILE A 1 138 ? -6.793 -27.219 -23 1 98.06 138 ILE A O 1
ATOM 1096 N N . GLU A 1 139 ? -8.242 -25.734 -23.781 1 97.94 139 GLU A N 1
ATOM 1097 C CA . GLU A 1 139 ? -7.414 -25.391 -24.938 1 97.94 139 GLU A CA 1
ATOM 1098 C C . GLU A 1 139 ? -6.102 -24.75 -24.516 1 97.94 139 GLU A C 1
ATOM 1100 O O . GLU A 1 139 ? -5.059 -24.984 -25.125 1 97.94 139 GLU A O 1
ATOM 1105 N N . GLN A 1 140 ? -6.176 -23.938 -23.516 1 98.44 140 GLN A N 1
ATOM 1106 C CA . GLN A 1 140 ? -4.969 -23.297 -23 1 98.44 140 GLN A CA 1
ATOM 1107 C C . GLN A 1 140 ? -4.043 -24.312 -22.344 1 98.44 140 GLN A C 1
ATOM 1109 O O . GLN A 1 140 ? -2.82 -24.188 -22.422 1 98.44 140 GLN A O 1
ATOM 1114 N N . ILE A 1 141 ? -4.621 -25.281 -21.656 1 98.56 141 ILE A N 1
ATOM 1115 C CA . ILE A 1 141 ? -3.838 -26.359 -21.047 1 98.56 141 ILE A CA 1
ATOM 1116 C C . ILE A 1 141 ? -3.174 -27.203 -22.141 1 98.56 141 ILE A C 1
ATOM 1118 O O . ILE A 1 141 ? -1.983 -27.5 -22.047 1 98.56 141 ILE A O 1
ATOM 1122 N N . ASP A 1 142 ? -3.979 -27.516 -23.188 1 98.5 142 ASP A N 1
ATOM 1123 C CA . ASP A 1 142 ? -3.416 -28.25 -24.312 1 98.5 142 ASP A CA 1
ATOM 1124 C C . ASP A 1 142 ? -2.23 -27.5 -24.922 1 98.5 142 ASP A C 1
ATOM 1126 O O . ASP A 1 142 ? -1.188 -28.109 -25.203 1 98.5 142 ASP A O 1
ATOM 1130 N N . ALA A 1 143 ? -2.457 -26.234 -25.125 1 98.5 143 ALA A N 1
ATOM 1131 C CA . ALA A 1 143 ? -1.404 -25.391 -25.703 1 98.5 143 ALA A CA 1
ATOM 1132 C C . ALA A 1 143 ? -0.176 -25.375 -24.797 1 98.5 143 ALA A C 1
ATOM 1134 O O . ALA A 1 143 ? 0.959 -25.391 -25.281 1 98.5 143 ALA A O 1
ATOM 1135 N N . SER A 1 144 ? -0.364 -25.266 -23.484 1 98.69 144 SER A N 1
ATOM 1136 C CA . SER A 1 144 ? 0.738 -25.266 -22.531 1 98.69 144 SER A CA 1
ATOM 1137 C C . SER A 1 144 ? 1.568 -26.547 -22.641 1 98.69 144 SER A C 1
ATOM 1139 O O . SER A 1 144 ? 2.799 -26.5 -22.609 1 98.69 144 SER A O 1
ATOM 1141 N N . TYR A 1 145 ? 0.872 -27.656 -22.719 1 98.12 145 TYR A N 1
ATOM 1142 C CA . TYR A 1 145 ? 1.558 -28.938 -22.859 1 98.12 145 TYR A CA 1
ATOM 1143 C C . TYR A 1 145 ? 2.385 -28.969 -24.141 1 98.12 145 TYR A C 1
ATOM 1145 O O . TYR A 1 145 ? 3.535 -29.422 -24.125 1 98.12 145 TYR A O 1
ATOM 1153 N N . LYS A 1 146 ? 1.769 -28.516 -25.234 1 97.88 146 LYS A N 1
ATOM 1154 C CA . LYS A 1 146 ? 2.455 -28.484 -26.516 1 97.88 146 LYS A CA 1
ATOM 1155 C C . LYS A 1 146 ? 3.701 -27.609 -26.453 1 97.88 146 LYS A C 1
ATOM 1157 O O . LYS A 1 146 ? 4.707 -27.891 -27.109 1 97.88 146 LYS A O 1
ATOM 1162 N N . ILE A 1 147 ? 3.648 -26.531 -25.766 1 98.31 147 ILE A N 1
ATOM 1163 C CA . ILE A 1 147 ? 4.742 -25.578 -25.609 1 98.31 147 ILE A CA 1
ATOM 1164 C C . ILE A 1 147 ? 5.902 -26.234 -24.875 1 98.31 147 ILE A C 1
ATOM 1166 O O . ILE A 1 147 ? 7.066 -25.891 -25.094 1 98.31 147 ILE A O 1
ATOM 1170 N N . GLY A 1 148 ? 5.527 -27.172 -23.922 1 97.56 148 GLY A N 1
ATOM 1171 C CA . GLY A 1 148 ? 6.578 -27.984 -23.328 1 97.56 148 GLY A CA 1
ATOM 1172 C C . GLY A 1 148 ? 6.855 -27.641 -21.875 1 97.56 148 GLY A C 1
ATOM 1173 O O . GLY A 1 148 ? 7.859 -28.062 -21.312 1 97.56 148 GLY A O 1
ATOM 1174 N N . VAL A 1 149 ? 6.035 -26.844 -21.234 1 98.25 149 VAL A N 1
ATOM 1175 C CA . VAL A 1 149 ? 6.242 -26.562 -19.812 1 98.25 149 VAL A CA 1
ATOM 1176 C C . VAL A 1 149 ? 5.812 -27.766 -18.984 1 98.25 149 VAL A C 1
ATOM 1178 O O . VAL A 1 149 ? 5.047 -28.609 -19.438 1 98.25 149 VAL A O 1
ATOM 1181 N N . ARG A 1 150 ? 6.254 -27.828 -17.766 1 97.62 150 ARG A N 1
ATOM 1182 C CA . ARG A 1 150 ? 5.883 -28.891 -16.844 1 97.62 150 ARG A CA 1
ATOM 1183 C C . ARG A 1 150 ? 4.961 -28.375 -15.742 1 97.62 150 ARG A C 1
ATOM 1185 O O . ARG A 1 150 ? 4.457 -29.156 -14.93 1 97.62 150 ARG A O 1
ATOM 1192 N N . CYS A 1 151 ? 4.762 -27.078 -15.734 1 98.62 151 CYS A N 1
ATOM 1193 C CA . CYS A 1 151 ? 3.955 -26.453 -14.688 1 98.62 151 CYS A CA 1
ATOM 1194 C C . CYS A 1 151 ? 3.096 -25.328 -15.266 1 98.62 151 CYS A C 1
ATOM 1196 O O . CYS A 1 151 ? 3.525 -24.609 -16.172 1 98.62 151 CYS A O 1
ATOM 1198 N N . ILE A 1 152 ? 1.916 -25.234 -14.82 1 98.88 152 ILE A N 1
ATOM 1199 C CA . ILE A 1 152 ? 1.044 -24.109 -15.133 1 98.88 152 ILE A CA 1
ATOM 1200 C C . ILE A 1 152 ? 0.551 -23.453 -13.836 1 98.88 152 ILE A C 1
ATOM 1202 O O . ILE A 1 152 ? 0.594 -24.078 -12.773 1 98.88 152 ILE A O 1
ATOM 1206 N N . GLU A 1 153 ? 0.181 -22.234 -13.891 1 98.88 153 GLU A N 1
ATOM 1207 C CA . GLU A 1 153 ? -0.553 -21.531 -12.828 1 98.88 153 GLU A CA 1
ATOM 1208 C C . GLU A 1 153 ? -1.941 -21.125 -13.305 1 98.88 153 GLU A C 1
ATOM 1210 O O . GLU A 1 153 ? -2.072 -20.312 -14.234 1 98.88 153 GLU A O 1
ATOM 1215 N N . LEU A 1 154 ? -2.889 -21.625 -12.672 1 98.88 154 LEU A N 1
ATOM 1216 C CA . LEU A 1 154 ? -4.262 -21.344 -13.078 1 98.88 154 LEU A CA 1
ATOM 1217 C C . LEU A 1 154 ? -4.742 -20.016 -12.5 1 98.88 154 LEU A C 1
ATOM 1219 O O . LEU A 1 154 ? -4.586 -19.766 -11.297 1 98.88 154 LEU A O 1
ATOM 1223 N N . ASN A 1 155 ? -5.301 -19.203 -13.367 1 98.75 155 ASN A N 1
ATOM 1224 C CA . ASN A 1 155 ? -5.934 -17.938 -12.984 1 98.75 155 ASN A CA 1
ATOM 122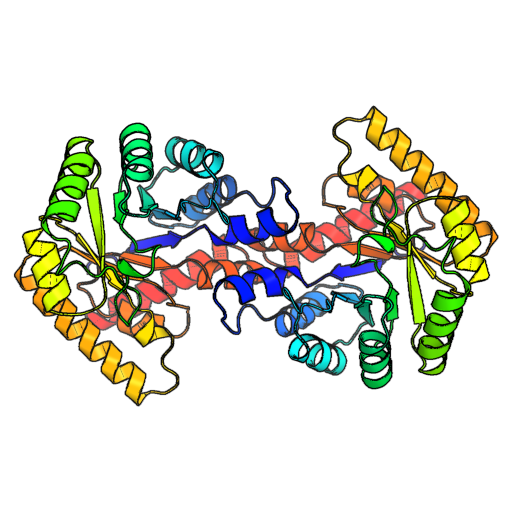5 C C . ASN A 1 155 ? -7.234 -18.188 -12.227 1 98.75 155 ASN A C 1
ATOM 1227 O O . ASN A 1 155 ? -8.211 -18.656 -12.797 1 98.75 155 ASN A O 1
ATOM 1231 N N . THR A 1 156 ? -7.258 -17.766 -10.992 1 98.62 156 THR A N 1
ATOM 1232 C CA . THR A 1 156 ? -8.445 -17.969 -10.172 1 98.62 156 THR A CA 1
ATOM 1233 C C . THR A 1 156 ? -9.25 -16.672 -10.062 1 98.62 156 THR A C 1
ATOM 1235 O O . THR A 1 156 ? -10.109 -16.531 -9.195 1 98.62 156 THR A O 1
ATOM 1238 N N . GLY A 1 157 ? -8.914 -15.68 -10.875 1 97.75 157 GLY A N 1
ATOM 1239 C CA . GLY A 1 157 ? -9.508 -14.359 -10.797 1 97.75 157 GLY A CA 1
ATOM 1240 C C . GLY A 1 157 ? -11.023 -14.367 -10.883 1 97.75 157 GLY A C 1
ATOM 1241 O O . GLY A 1 157 ? -11.703 -13.789 -10.039 1 97.75 157 GLY A O 1
ATOM 1242 N N . LYS A 1 158 ? -11.57 -15.094 -11.906 1 97.38 158 LYS A N 1
ATOM 1243 C CA . LYS A 1 158 ? -13.023 -15.133 -12.102 1 97.38 158 LYS A CA 1
ATOM 1244 C C . LYS A 1 158 ? -13.719 -15.812 -10.922 1 97.38 158 LYS A C 1
ATOM 1246 O O . LYS A 1 158 ? -14.812 -15.406 -10.523 1 97.38 158 LYS A O 1
ATOM 1251 N N . TYR A 1 159 ? -13.117 -16.875 -10.438 1 98.12 159 TYR A N 1
ATOM 1252 C CA . TYR A 1 159 ? -13.625 -17.531 -9.242 1 98.12 159 TYR A CA 1
ATOM 1253 C C . TYR A 1 159 ? -13.656 -16.562 -8.062 1 98.12 159 TYR A C 1
ATOM 1255 O O . TYR A 1 159 ? -14.672 -16.438 -7.375 1 98.12 159 TYR A O 1
ATOM 1263 N N . ALA A 1 160 ? -12.547 -15.852 -7.797 1 97.31 160 ALA A N 1
ATOM 1264 C CA . ALA A 1 160 ? -12.367 -14.984 -6.637 1 97.31 160 ALA A CA 1
ATOM 1265 C C . ALA A 1 160 ? -13.289 -13.766 -6.715 1 97.31 160 ALA A C 1
ATOM 1267 O O . ALA A 1 160 ? -13.75 -13.266 -5.688 1 97.31 160 ALA A O 1
ATOM 1268 N N . GLU A 1 161 ? -13.594 -13.32 -7.926 1 95.25 161 GLU A N 1
ATOM 1269 C CA . GLU A 1 161 ? -14.336 -12.078 -8.117 1 95.25 161 GLU A CA 1
ATOM 1270 C C . GLU A 1 161 ? -15.828 -12.352 -8.25 1 95.25 161 GLU A C 1
ATOM 1272 O O . GLU A 1 161 ? -16.625 -11.414 -8.352 1 95.25 161 GLU A O 1
ATOM 1277 N N . SER A 1 162 ? -16.188 -13.602 -8.273 1 95.75 162 SER A N 1
ATOM 1278 C CA . SER A 1 162 ? -17.609 -13.938 -8.414 1 95.75 162 SER A CA 1
ATOM 1279 C C . SER A 1 162 ? -18.438 -13.297 -7.305 1 95.75 162 SER A C 1
ATOM 1281 O O . SER A 1 162 ? -18.062 -13.352 -6.133 1 95.75 162 SER A O 1
ATOM 1283 N N . LYS A 1 163 ? -19.531 -12.711 -7.676 1 90.81 163 LYS A N 1
ATOM 1284 C CA . LYS A 1 163 ? -20.344 -11.922 -6.75 1 90.81 163 LYS A CA 1
ATOM 1285 C C . LYS A 1 163 ? -21.391 -12.789 -6.055 1 90.81 163 LYS A C 1
ATOM 1287 O O . LYS A 1 163 ? -21.906 -12.414 -5 1 90.81 163 LYS A O 1
ATOM 1292 N N . ASN A 1 164 ? -21.797 -13.914 -6.766 1 94.69 164 ASN A N 1
ATOM 1293 C CA . ASN A 1 164 ? -22.781 -14.789 -6.145 1 94.69 164 ASN A CA 1
ATOM 1294 C C . ASN A 1 164 ? -22.297 -16.234 -6.094 1 94.69 164 ASN A C 1
ATOM 1296 O O . ASN A 1 164 ? -21.312 -16.594 -6.758 1 94.69 164 ASN A O 1
ATOM 1300 N N . LYS A 1 165 ? -22.984 -16.969 -5.273 1 94.81 165 LYS A N 1
ATOM 1301 C CA . LYS A 1 165 ? -22.594 -18.344 -4.984 1 94.81 165 LYS A CA 1
ATOM 1302 C C . LYS A 1 165 ? -22.656 -19.203 -6.242 1 94.81 165 LYS A C 1
ATOM 1304 O O . LYS A 1 165 ? -21.797 -20.062 -6.465 1 94.81 165 LYS A O 1
ATOM 1309 N N . GLU A 1 166 ? -23.594 -18.984 -7.016 1 97.06 166 GLU A N 1
ATOM 1310 C CA . GLU A 1 166 ? -23.797 -19.797 -8.211 1 97.06 166 GLU A CA 1
ATOM 1311 C C . GLU A 1 166 ? -22.641 -19.609 -9.195 1 97.06 166 GLU A C 1
ATOM 1313 O O . GLU A 1 166 ? -22.109 -20.594 -9.719 1 97.06 166 GLU A O 1
ATOM 1318 N N . ASP A 1 167 ? -22.297 -18.359 -9.422 1 97.19 167 ASP A N 1
ATOM 1319 C CA . ASP A 1 167 ? -21.188 -18.062 -10.32 1 97.19 167 ASP A CA 1
ATOM 1320 C C . ASP A 1 167 ? -19.875 -18.641 -9.789 1 97.19 167 ASP A C 1
ATOM 1322 O O . ASP A 1 167 ? -19.062 -19.156 -10.562 1 97.19 167 ASP A O 1
ATOM 1326 N N . ARG A 1 168 ? -19.734 -18.516 -8.508 1 97.44 168 ARG A N 1
ATOM 1327 C CA . ARG A 1 168 ? -18.516 -19.031 -7.895 1 97.44 168 ARG A CA 1
ATOM 1328 C C . ARG A 1 168 ? -18.406 -20.531 -8.055 1 97.44 168 ARG A C 1
ATOM 1330 O O . ARG A 1 168 ? -17.328 -21.062 -8.312 1 97.44 168 ARG A O 1
ATOM 1337 N N . ILE A 1 169 ? -19.484 -21.219 -7.891 1 97.62 169 ILE A N 1
ATOM 1338 C CA . ILE A 1 169 ? -19.516 -22.672 -8.039 1 97.62 169 ILE A CA 1
ATOM 1339 C C . ILE A 1 169 ? -19.172 -23.047 -9.477 1 97.62 169 ILE A C 1
ATOM 1341 O O . ILE A 1 169 ? -18.438 -24.016 -9.719 1 97.62 169 ILE A O 1
ATOM 1345 N N . LEU A 1 170 ? -19.766 -22.328 -10.391 1 97.69 170 LEU A N 1
ATOM 1346 C CA . LEU A 1 170 ? -19.484 -22.594 -11.797 1 97.69 170 LEU A CA 1
ATOM 1347 C C . LEU A 1 170 ? -18 -22.453 -12.102 1 97.69 170 LEU A C 1
ATOM 1349 O O . LEU A 1 170 ? -17.422 -23.281 -12.805 1 97.69 170 LEU A O 1
ATOM 1353 N N . GLU A 1 171 ? -17.438 -21.375 -11.625 1 98.06 171 GLU A N 1
ATOM 1354 C CA . GLU A 1 171 ? -16 -21.156 -11.844 1 98.06 171 GLU A CA 1
ATOM 1355 C C . GLU A 1 171 ? -15.164 -22.203 -11.133 1 98.06 171 GLU A C 1
ATOM 1357 O O . GLU A 1 171 ? -14.133 -22.641 -11.648 1 98.06 171 GLU A O 1
ATOM 1362 N N . TYR A 1 172 ? -15.609 -22.625 -9.984 1 98.31 172 TYR A N 1
ATOM 1363 C CA . TYR A 1 172 ? -14.938 -23.688 -9.25 1 98.31 172 TYR A CA 1
ATOM 1364 C C . TYR A 1 172 ? -14.914 -24.984 -10.055 1 98.31 172 TYR A C 1
ATOM 1366 O O . TYR A 1 172 ? -13.883 -25.656 -10.141 1 98.31 172 TYR A O 1
ATOM 1374 N N . ARG A 1 173 ? -15.992 -25.281 -10.625 1 98.31 173 ARG A N 1
ATOM 1375 C CA . ARG A 1 173 ? -16.094 -26.5 -11.438 1 98.31 173 ARG A CA 1
ATOM 1376 C C . ARG A 1 173 ? -15.188 -26.406 -12.664 1 98.31 173 ARG A C 1
ATOM 1378 O O . ARG A 1 173 ? -14.602 -27.406 -13.094 1 98.31 173 ARG A O 1
ATOM 1385 N N . ARG A 1 174 ? -15.172 -25.266 -13.219 1 98 174 ARG A N 1
ATOM 1386 C CA . ARG A 1 174 ? -14.281 -25.031 -14.344 1 98 174 ARG A CA 1
ATOM 1387 C C . ARG A 1 174 ? -12.828 -25.281 -13.961 1 98 174 ARG A C 1
ATOM 1389 O O . ARG A 1 174 ? -12.07 -25.906 -14.711 1 98 174 ARG A O 1
ATOM 1396 N N . ILE A 1 175 ? -12.422 -24.828 -12.805 1 98.69 175 ILE A N 1
ATOM 1397 C CA . ILE A 1 175 ? -11.07 -25.031 -12.289 1 98.69 175 ILE A CA 1
ATOM 1398 C C . ILE A 1 175 ? -10.812 -26.516 -12.055 1 98.69 175 ILE A C 1
ATOM 1400 O O . ILE A 1 175 ? -9.781 -27.047 -12.469 1 98.69 175 ILE A O 1
ATOM 1404 N N . GLU A 1 176 ? -11.758 -27.188 -11.469 1 98.31 176 GLU A N 1
ATOM 1405 C CA . GLU A 1 176 ? -11.641 -28.625 -11.211 1 98.31 176 GLU A CA 1
ATOM 1406 C C . GLU A 1 176 ? -11.43 -29.391 -12.508 1 98.31 176 GLU A C 1
ATOM 1408 O O . GLU A 1 176 ? -10.562 -30.266 -12.594 1 98.31 176 GLU A O 1
ATOM 1413 N N . LYS A 1 177 ? -12.289 -29.078 -13.477 1 98.5 177 LYS A N 1
ATOM 1414 C CA . LYS A 1 177 ? -12.188 -29.734 -14.773 1 98.5 177 LYS A CA 1
ATOM 1415 C C . LYS A 1 177 ? -10.812 -29.484 -15.406 1 98.5 177 LYS A C 1
ATOM 1417 O O . LYS A 1 177 ? -10.227 -30.406 -15.977 1 98.5 177 LYS A O 1
ATOM 1422 N N . SER A 1 178 ? -10.391 -28.281 -15.32 1 98.69 178 SER A N 1
ATOM 1423 C CA . SER A 1 178 ? -9.094 -27.906 -15.875 1 98.69 178 SER A CA 1
ATOM 1424 C C . SER A 1 178 ? -7.961 -28.656 -15.18 1 98.69 178 SER A C 1
ATOM 1426 O O . SER A 1 178 ? -7 -29.094 -15.828 1 98.69 178 SER A O 1
ATOM 1428 N N . ILE A 1 179 ? -8.047 -28.797 -13.875 1 98.62 179 ILE A N 1
ATOM 1429 C CA . ILE A 1 179 ? -7.039 -29.5 -13.094 1 98.62 179 ILE A CA 1
ATOM 1430 C C . ILE A 1 179 ? -6.961 -30.969 -13.547 1 98.62 179 ILE A C 1
ATOM 1432 O O . ILE A 1 179 ? -5.871 -31.484 -13.781 1 98.62 179 ILE A O 1
ATOM 1436 N N . LYS A 1 180 ? -8.078 -31.578 -13.695 1 98.38 180 LYS A N 1
ATOM 1437 C CA . LYS A 1 180 ? -8.117 -32.969 -14.141 1 98.38 180 LYS A CA 1
ATOM 1438 C C . LYS A 1 180 ? -7.438 -33.125 -15.5 1 98.38 180 LYS A C 1
ATOM 1440 O O . LYS A 1 180 ? -6.664 -34.062 -15.711 1 98.38 180 LYS A O 1
ATOM 1445 N N . HIS A 1 181 ? -7.785 -32.219 -16.359 1 98.69 181 HIS A N 1
ATOM 1446 C CA . HIS A 1 181 ? -7.203 -32.281 -17.703 1 98.69 181 HIS A CA 1
ATOM 1447 C C . HIS A 1 181 ? -5.691 -32.062 -17.641 1 98.69 181 HIS A C 1
ATOM 1449 O O . HIS A 1 181 ? -4.941 -32.781 -18.312 1 98.69 181 HIS A O 1
ATOM 1455 N N . ALA A 1 182 ? -5.23 -31.125 -16.891 1 98.81 182 ALA A N 1
ATOM 1456 C CA . ALA A 1 182 ? -3.805 -30.844 -16.75 1 98.81 182 ALA A CA 1
ATOM 1457 C C . ALA A 1 182 ? -3.062 -32.031 -16.172 1 98.81 182 ALA A C 1
ATOM 1459 O O . ALA A 1 182 ? -1.945 -32.344 -16.609 1 98.81 182 ALA A O 1
ATOM 1460 N N . LEU A 1 183 ? -3.682 -32.719 -15.227 1 98.19 183 LEU A N 1
ATOM 1461 C CA . LEU A 1 183 ? -3.082 -33.875 -14.578 1 98.19 183 LEU A CA 1
ATOM 1462 C C . LEU A 1 183 ? -2.881 -35 -15.578 1 98.19 183 LEU A C 1
ATOM 1464 O O . LEU A 1 183 ? -1.919 -35.781 -15.477 1 98.19 183 LEU A O 1
ATOM 1468 N N . SER A 1 184 ? -3.809 -35.062 -16.5 1 98.25 184 SER A N 1
ATOM 1469 C CA . SER A 1 184 ? -3.695 -36.125 -17.5 1 98.25 184 SER A CA 1
ATOM 1470 C C . SER A 1 184 ? -2.424 -35.969 -18.328 1 98.25 184 SER A C 1
ATOM 1472 O O . SER A 1 184 ? -1.927 -36.938 -18.906 1 98.25 184 SER A O 1
ATOM 1474 N N . TYR A 1 185 ? -1.891 -34.75 -18.422 1 98.12 185 TYR A N 1
ATOM 1475 C CA . TYR A 1 185 ? -0.64 -34.469 -19.109 1 98.12 185 TYR A CA 1
ATOM 1476 C C . TYR A 1 185 ? 0.543 -34.531 -18.156 1 98.12 185 TYR A C 1
ATOM 1478 O O . TYR A 1 185 ? 1.692 -34.344 -18.562 1 98.12 185 TYR A O 1
ATOM 1486 N N . GLY A 1 186 ? 0.237 -34.719 -16.828 1 98.12 186 GLY A N 1
ATOM 1487 C CA . GLY A 1 186 ? 1.285 -34.75 -15.82 1 98.12 186 GLY A CA 1
ATOM 1488 C C . GLY A 1 186 ? 1.812 -33.375 -15.461 1 98.12 186 GLY A C 1
ATOM 1489 O O . GLY A 1 186 ? 2.938 -33.25 -14.977 1 98.12 186 GLY A O 1
ATOM 1490 N N . LEU A 1 187 ? 1.053 -32.375 -15.719 1 98.56 187 LEU A N 1
ATOM 1491 C CA . LEU A 1 187 ? 1.465 -31 -15.406 1 98.56 187 LEU A CA 1
ATOM 1492 C C . LEU A 1 187 ? 1.338 -30.719 -13.914 1 98.56 187 LEU A C 1
ATOM 1494 O O . LEU A 1 187 ? 0.382 -31.172 -13.273 1 98.56 187 LEU A O 1
ATOM 1498 N N . MET A 1 188 ? 2.336 -30.062 -13.336 1 98.44 188 MET A N 1
ATOM 1499 C CA . MET A 1 188 ? 2.193 -29.484 -12 1 98.44 188 MET A CA 1
ATOM 1500 C C . MET A 1 188 ? 1.29 -28.266 -12.023 1 98.44 188 MET A C 1
ATOM 1502 O O . MET A 1 188 ? 1.332 -27.469 -12.977 1 98.44 188 MET A O 1
ATOM 1506 N N . ILE A 1 189 ? 0.528 -28.109 -10.984 1 98.69 189 ILE A N 1
ATOM 1507 C CA . ILE A 1 189 ? -0.504 -27.078 -11.031 1 98.69 189 ILE A CA 1
ATOM 1508 C C . ILE A 1 189 ? -0.36 -26.156 -9.828 1 98.69 189 ILE A C 1
ATOM 1510 O O . ILE A 1 189 ? -0.463 -26.594 -8.68 1 98.69 189 ILE A O 1
ATOM 1514 N N . ASN A 1 190 ? -0.09 -24.906 -10.086 1 98.75 190 ASN A N 1
ATOM 1515 C CA . ASN A 1 190 ? -0.24 -23.797 -9.141 1 98.75 190 ASN A CA 1
ATOM 1516 C C . ASN A 1 190 ? -1.498 -22.984 -9.43 1 98.75 190 ASN A C 1
ATOM 1518 O O . ASN A 1 190 ? -2.15 -23.188 -10.453 1 98.75 190 ASN A O 1
ATOM 1522 N N . ALA A 1 191 ? -1.84 -22.156 -8.523 1 98.75 191 ALA A N 1
ATOM 1523 C CA . ALA A 1 191 ? -2.992 -21.297 -8.734 1 98.75 191 ALA A CA 1
ATOM 1524 C C . ALA A 1 191 ? -2.857 -20 -7.93 1 98.75 191 ALA A C 1
ATOM 1526 O O . ALA A 1 191 ? -2.105 -19.938 -6.953 1 98.75 191 ALA A O 1
ATOM 1527 N N . GLY A 1 192 ? -3.508 -19.031 -8.438 1 96.81 192 GLY A N 1
ATOM 1528 C CA . GLY A 1 192 ? -3.527 -17.781 -7.703 1 96.81 192 GLY A CA 1
ATOM 1529 C C . GLY A 1 192 ? -4.227 -16.656 -8.445 1 96.81 192 GLY A C 1
ATOM 1530 O O . GLY A 1 192 ? -4.641 -16.828 -9.594 1 96.81 192 GLY A O 1
ATOM 1531 N N . HIS A 1 193 ? -4.316 -15.57 -7.867 1 96.56 193 HIS A N 1
ATOM 1532 C CA . HIS A 1 193 ? -4.91 -14.32 -8.336 1 96.56 193 HIS A CA 1
ATOM 1533 C C . HIS A 1 193 ? -6.277 -14.086 -7.699 1 96.56 193 HIS A C 1
ATOM 1535 O O . HIS A 1 193 ? -7.246 -14.766 -8.039 1 96.56 193 HIS A O 1
ATOM 1541 N N . GLY A 1 194 ? -6.254 -13.195 -6.805 1 97.25 194 GLY A N 1
ATOM 1542 C CA . GLY A 1 194 ? -7.516 -12.75 -6.234 1 97.25 194 GLY A CA 1
ATOM 1543 C C . GLY A 1 194 ? -7.93 -13.547 -5.008 1 97.25 194 GLY A C 1
ATOM 1544 O O . GLY A 1 194 ? -8.906 -13.203 -4.344 1 97.25 194 GLY A O 1
ATOM 1545 N N . LEU A 1 195 ? -7.227 -14.617 -4.703 1 98.44 195 LEU A N 1
ATOM 1546 C CA . LEU A 1 195 ? -7.574 -15.422 -3.539 1 98.44 195 LEU A CA 1
ATOM 1547 C C . LEU A 1 195 ? -7.316 -14.656 -2.248 1 98.44 195 LEU A C 1
ATOM 1549 O O . LEU A 1 195 ? -6.367 -13.875 -2.162 1 98.44 195 LEU A O 1
ATOM 1553 N N . ASN A 1 196 ? -8.203 -14.836 -1.312 1 98.12 196 ASN A N 1
ATOM 1554 C CA . ASN A 1 196 ? -8.109 -14.188 -0.008 1 98.12 196 ASN A CA 1
ATOM 1555 C C . ASN A 1 196 ? -8.555 -15.125 1.114 1 98.12 196 ASN A C 1
ATOM 1557 O O . ASN A 1 196 ? -8.75 -16.312 0.891 1 98.12 196 ASN A O 1
ATOM 1561 N N . TYR A 1 197 ? -8.672 -14.656 2.312 1 98.06 197 TYR A N 1
ATOM 1562 C CA . TYR A 1 197 ? -8.914 -15.477 3.494 1 98.06 197 TYR A CA 1
ATOM 1563 C C . TYR A 1 197 ? -10.328 -16.047 3.477 1 98.06 197 TYR A C 1
ATOM 1565 O O . TYR A 1 197 ? -10.602 -17.047 4.145 1 98.06 197 TYR A O 1
ATOM 1573 N N . ASP A 1 198 ? -11.188 -15.477 2.674 1 96.12 198 ASP A N 1
ATOM 1574 C CA . ASP A 1 198 ? -12.594 -15.883 2.66 1 96.12 198 ASP A CA 1
ATOM 1575 C C . ASP A 1 198 ? -12.859 -16.906 1.553 1 96.12 198 ASP A C 1
ATOM 1577 O O . ASP A 1 198 ? -13.711 -17.781 1.698 1 96.12 198 ASP A O 1
ATOM 1581 N N . ASN A 1 199 ? -12.141 -16.812 0.457 1 96.94 199 ASN A N 1
ATOM 1582 C CA . ASN A 1 199 ? -12.539 -17.594 -0.704 1 96.94 199 ASN A CA 1
ATOM 1583 C C . ASN A 1 199 ? -11.531 -18.703 -1.002 1 96.94 199 ASN A C 1
ATOM 1585 O O . ASN A 1 199 ? -11.75 -19.531 -1.891 1 96.94 199 ASN A O 1
ATOM 1589 N N . VAL A 1 200 ? -10.492 -18.797 -0.217 1 98 200 VAL A N 1
ATOM 1590 C CA . VAL A 1 200 ? -9.383 -19.688 -0.543 1 98 200 VAL A CA 1
ATOM 1591 C C . VAL A 1 200 ? -9.758 -21.125 -0.193 1 98 200 VAL A C 1
ATOM 1593 O O . VAL A 1 200 ? -9.141 -22.078 -0.685 1 98 200 VAL A O 1
ATOM 1596 N N . LYS A 1 201 ? -10.75 -21.359 0.632 1 95.94 201 LYS A N 1
ATOM 1597 C CA . LYS A 1 201 ? -11.055 -22.641 1.241 1 95.94 201 LYS A CA 1
ATOM 1598 C C . LYS A 1 201 ? -11.195 -23.734 0.182 1 95.94 201 LYS A C 1
ATOM 1600 O O . LYS A 1 201 ? -10.445 -24.719 0.19 1 95.94 201 LYS A O 1
ATOM 1605 N N . PHE A 1 202 ? -12.109 -23.547 -0.754 1 95.81 202 PHE A N 1
ATOM 1606 C CA . PHE A 1 202 ? -12.438 -24.609 -1.7 1 95.81 202 PHE A CA 1
ATOM 1607 C C . PHE A 1 202 ? -11.281 -24.859 -2.658 1 95.81 202 PHE A C 1
ATOM 1609 O O . PHE A 1 202 ? -11.062 -25.984 -3.098 1 95.81 202 PHE A O 1
ATOM 1616 N N . ILE A 1 203 ? -10.539 -23.828 -2.959 1 97.94 203 ILE A N 1
ATOM 1617 C CA . ILE A 1 203 ? -9.367 -23.984 -3.814 1 97.94 203 ILE A CA 1
ATOM 1618 C C . ILE A 1 203 ? -8.289 -24.781 -3.074 1 97.94 203 ILE A C 1
ATOM 1620 O O . ILE A 1 203 ? -7.641 -25.656 -3.652 1 97.94 203 ILE A O 1
ATOM 1624 N N . ALA A 1 204 ? -8.125 -24.469 -1.789 1 97.19 204 ALA A N 1
ATOM 1625 C CA . ALA A 1 204 ? -7.137 -25.141 -0.955 1 97.19 204 ALA A CA 1
ATOM 1626 C C . ALA A 1 204 ? -7.477 -26.625 -0.799 1 97.19 204 ALA A C 1
ATOM 1628 O O . ALA A 1 204 ? -6.586 -27.453 -0.589 1 97.19 204 ALA A O 1
ATOM 1629 N N . MET A 1 205 ? -8.695 -27 -0.951 1 96.06 205 MET A N 1
ATOM 1630 C CA . MET A 1 205 ? -9.148 -28.375 -0.771 1 96.06 205 MET A CA 1
ATOM 1631 C C . MET A 1 205 ? -8.82 -29.219 -1.995 1 96.06 205 MET A C 1
ATOM 1633 O O . MET A 1 205 ? -8.898 -30.453 -1.945 1 96.06 205 MET A O 1
ATOM 1637 N N . LEU A 1 206 ? -8.539 -28.609 -3.086 1 96.38 206 LEU A N 1
ATOM 1638 C CA . LEU A 1 206 ? -8.117 -29.344 -4.273 1 96.38 206 LEU A CA 1
ATOM 1639 C C . LEU A 1 206 ? -6.688 -29.844 -4.121 1 96.38 206 LEU A C 1
ATOM 1641 O O . LEU A 1 206 ? -5.734 -29.109 -4.379 1 96.38 206 LEU A O 1
ATOM 1645 N N . SER A 1 207 ? -6.523 -31.062 -3.855 1 95.44 207 SER A N 1
ATOM 1646 C CA . SER A 1 207 ? -5.266 -31.641 -3.406 1 95.44 207 SER A CA 1
ATOM 1647 C C . SER A 1 207 ? -4.227 -31.656 -4.523 1 95.44 207 SER A C 1
ATOM 1649 O O . SER A 1 207 ? -3.031 -31.797 -4.266 1 95.44 207 SER A O 1
ATOM 1651 N N . GLN A 1 208 ? -4.723 -31.453 -5.719 1 96.19 208 GLN A N 1
ATOM 1652 C CA . GLN A 1 208 ? -3.836 -31.547 -6.875 1 96.19 208 GLN A CA 1
ATOM 1653 C C . GLN A 1 208 ? -3.086 -30.234 -7.094 1 96.19 208 GLN A C 1
ATOM 1655 O O . GLN A 1 208 ? -2.129 -30.188 -7.867 1 96.19 208 GLN A O 1
ATOM 1660 N N . ILE A 1 209 ? -3.539 -29.172 -6.453 1 97.88 209 ILE A N 1
ATOM 1661 C CA . ILE A 1 209 ? -2.832 -27.891 -6.527 1 97.88 209 ILE A CA 1
ATOM 1662 C C . ILE A 1 209 ? -1.603 -27.938 -5.621 1 97.88 209 ILE A C 1
ATOM 1664 O O . ILE A 1 209 ? -1.709 -28.234 -4.43 1 97.88 209 ILE A O 1
ATOM 1668 N N . ARG A 1 210 ? -0.54 -27.625 -6.164 1 97.56 210 ARG A N 1
ATOM 1669 C CA . ARG A 1 210 ? 0.73 -27.734 -5.453 1 97.56 210 ARG A CA 1
ATOM 1670 C C . ARG A 1 210 ? 1.011 -26.469 -4.637 1 97.56 210 ARG A C 1
ATOM 1672 O O . ARG A 1 210 ? 1.505 -26.562 -3.51 1 97.56 210 ARG A O 1
ATOM 1679 N N . GLU A 1 211 ? 0.746 -25.328 -5.176 1 98.38 211 GLU A N 1
ATOM 1680 C CA . GLU A 1 211 ? 1.132 -24.047 -4.578 1 98.38 211 GLU A CA 1
ATOM 1681 C C . GLU A 1 211 ? 0.115 -22.953 -4.898 1 98.38 211 GLU A C 1
ATOM 1683 O O . GLU A 1 211 ? -0.396 -22.891 -6.02 1 98.38 211 GLU A O 1
ATOM 1688 N N . LEU A 1 212 ? -0.218 -22.188 -3.93 1 98.81 212 LEU A N 1
ATOM 1689 C CA . LEU A 1 212 ? -0.972 -20.969 -4.148 1 98.81 212 LEU A CA 1
ATOM 1690 C C . LEU A 1 212 ? -0.059 -19.75 -4.07 1 98.81 212 LEU A C 1
ATOM 1692 O O . LEU A 1 212 ? 0.813 -19.672 -3.201 1 98.81 212 LEU A O 1
ATOM 1696 N N . ASN A 1 213 ? -0.179 -18.859 -5.02 1 98.69 213 ASN A N 1
ATOM 1697 C CA . ASN A 1 213 ? 0.492 -17.562 -5.012 1 98.69 213 ASN A CA 1
ATOM 1698 C C . ASN A 1 213 ? -0.463 -16.438 -4.625 1 98.69 213 ASN A C 1
ATOM 1700 O O . ASN A 1 213 ? -1.342 -16.062 -5.41 1 98.69 213 ASN A O 1
ATOM 1704 N N . ILE A 1 214 ? -0.315 -15.898 -3.461 1 98.75 214 ILE A N 1
ATOM 1705 C CA . ILE A 1 214 ? -1.225 -14.891 -2.92 1 98.75 214 ILE A CA 1
ATOM 1706 C C . ILE A 1 214 ? -0.433 -13.664 -2.486 1 98.75 214 ILE A C 1
ATOM 1708 O O . ILE A 1 214 ? 0.607 -13.781 -1.835 1 98.75 214 ILE A O 1
ATOM 1712 N N . GLY A 1 215 ? -0.868 -12.5 -2.885 1 98.44 215 GLY A N 1
ATOM 1713 C CA . GLY A 1 215 ? -0.147 -11.273 -2.578 1 98.44 215 GLY A CA 1
ATOM 1714 C C . GLY A 1 215 ? -1.006 -10.234 -1.884 1 98.44 215 GLY A C 1
ATOM 1715 O O . GLY A 1 215 ? -0.998 -10.133 -0.655 1 98.44 215 GLY A O 1
ATOM 1716 N N . HIS A 1 216 ? -1.905 -9.672 -2.617 1 98.56 216 HIS A N 1
ATOM 1717 C CA . HIS A 1 216 ? -2.682 -8.508 -2.197 1 98.56 216 HIS A CA 1
ATOM 1718 C C . HIS A 1 216 ? -3.432 -8.789 -0.899 1 98.56 216 HIS A C 1
ATOM 1720 O O . HIS A 1 216 ? -3.434 -7.957 0.012 1 98.56 216 HIS A O 1
ATOM 1726 N N . ALA A 1 217 ? -4.082 -9.938 -0.798 1 98.75 217 ALA A N 1
ATOM 1727 C CA . ALA A 1 217 ? -4.867 -10.258 0.39 1 98.75 217 ALA A CA 1
ATOM 1728 C C . ALA A 1 217 ? -3.986 -10.312 1.634 1 98.75 217 ALA A C 1
ATOM 1730 O O . ALA A 1 217 ? -4.371 -9.82 2.695 1 98.75 217 ALA A O 1
ATOM 1731 N N . ILE A 1 218 ? -2.846 -10.891 1.491 1 98.88 218 ILE A N 1
ATOM 1732 C CA . ILE A 1 218 ? -1.948 -11.047 2.631 1 98.88 218 ILE A CA 1
ATOM 1733 C C . ILE A 1 218 ? -1.382 -9.688 3.029 1 98.88 218 ILE A C 1
ATOM 1735 O O . ILE A 1 218 ? -1.337 -9.352 4.215 1 98.88 218 ILE A O 1
ATOM 1739 N N . VAL A 1 219 ? -0.937 -8.898 2.057 1 98.88 219 VAL A N 1
ATOM 1740 C CA . VAL A 1 219 ? -0.414 -7.566 2.338 1 98.88 219 VAL A CA 1
ATOM 1741 C C . VAL A 1 219 ? -1.511 -6.699 2.955 1 98.88 219 VAL A C 1
ATOM 1743 O O . VAL A 1 219 ? -1.255 -5.938 3.891 1 98.88 219 VAL A O 1
ATOM 1746 N N . SER A 1 220 ? -2.736 -6.82 2.441 1 98.75 220 SER A N 1
ATOM 1747 C CA . SER A 1 220 ? -3.873 -6.078 2.977 1 98.75 220 SER A CA 1
ATOM 1748 C C . SER A 1 220 ? -4.113 -6.418 4.445 1 98.75 220 SER A C 1
ATOM 1750 O O . SER A 1 220 ? -4.34 -5.527 5.266 1 98.75 220 SER A O 1
ATOM 1752 N N . ARG A 1 221 ? -4.09 -7.672 4.746 1 98.62 221 ARG A N 1
ATOM 1753 C CA . ARG A 1 221 ? -4.262 -8.102 6.133 1 98.62 221 ARG A CA 1
ATOM 1754 C C . ARG A 1 221 ? -3.084 -7.664 6.992 1 98.62 221 ARG A C 1
ATOM 1756 O O . ARG A 1 221 ? -3.26 -7.301 8.156 1 98.62 221 ARG A O 1
ATOM 1763 N N . ALA A 1 222 ? -1.89 -7.719 6.449 1 98.88 222 ALA A N 1
ATOM 1764 C CA . ALA A 1 222 ? -0.656 -7.391 7.16 1 98.88 222 ALA A CA 1
ATOM 1765 C C . ALA A 1 222 ? -0.684 -5.953 7.672 1 98.88 222 ALA A C 1
ATOM 1767 O O . ALA A 1 222 ? -0.139 -5.656 8.734 1 98.88 222 ALA A O 1
ATOM 1768 N N . VAL A 1 223 ? -1.296 -5.062 6.953 1 98.75 223 VAL A N 1
ATOM 1769 C CA . VAL A 1 223 ? -1.377 -3.668 7.371 1 98.75 223 VAL A CA 1
ATOM 1770 C C . VAL A 1 223 ? -2.002 -3.58 8.766 1 98.75 223 VAL A C 1
ATOM 1772 O O . VAL A 1 223 ? -1.639 -2.711 9.562 1 98.75 223 VAL A O 1
ATOM 1775 N N . PHE A 1 224 ? -2.869 -4.5 9.078 1 98.69 224 PHE A N 1
ATOM 1776 C CA . PHE A 1 224 ? -3.613 -4.418 10.328 1 98.69 224 PHE A CA 1
ATOM 1777 C C . PHE A 1 224 ? -2.955 -5.273 11.406 1 98.69 224 PHE A C 1
ATOM 1779 O O . PHE A 1 224 ? -2.928 -4.891 12.578 1 98.69 224 PHE A O 1
ATOM 1786 N N . CYS A 1 225 ? -2.334 -6.391 10.961 1 98.69 225 CYS A N 1
ATOM 1787 C CA . CYS A 1 225 ? -1.891 -7.309 12.008 1 98.69 225 CYS A CA 1
ATOM 1788 C C . CYS A 1 225 ? -0.414 -7.645 11.844 1 98.69 225 CYS A C 1
ATOM 1790 O O . CYS A 1 225 ? 0.153 -8.375 12.656 1 98.69 225 CYS A O 1
ATOM 1792 N N . GLY A 1 226 ? 0.209 -7.125 10.859 1 98.81 226 GLY A N 1
ATOM 1793 C CA . GLY A 1 226 ? 1.605 -7.43 10.586 1 98.81 226 GLY A CA 1
ATOM 1794 C C . GLY A 1 226 ? 1.792 -8.602 9.648 1 98.81 226 GLY A C 1
ATOM 1795 O O . GLY A 1 226 ? 0.998 -9.547 9.656 1 98.81 226 GLY A O 1
ATOM 1796 N N . LEU A 1 227 ? 2.883 -8.609 8.945 1 98.88 227 LEU A N 1
ATOM 1797 C CA . LEU A 1 227 ? 3.143 -9.586 7.895 1 98.88 227 LEU A CA 1
ATOM 1798 C C . LEU A 1 227 ? 3.291 -10.984 8.477 1 98.88 227 LEU A C 1
ATOM 1800 O O . LEU A 1 227 ? 2.719 -11.945 7.953 1 98.88 227 LEU A O 1
ATOM 1804 N N . PRO A 1 228 ? 4.039 -11.18 9.609 1 98.88 228 PRO A N 1
ATOM 1805 C CA . PRO A 1 228 ? 4.172 -12.531 10.164 1 98.88 228 PRO A CA 1
ATOM 1806 C C . PRO A 1 228 ? 2.822 -13.172 10.477 1 98.88 228 PRO A C 1
ATOM 1808 O O . PRO A 1 228 ? 2.562 -14.305 10.07 1 98.88 228 PRO A O 1
ATOM 1811 N N . LYS A 1 229 ? 1.972 -12.398 11.141 1 98.88 229 LYS A N 1
ATOM 1812 C CA . LYS A 1 229 ? 0.674 -12.945 11.516 1 98.88 229 LYS A CA 1
ATOM 1813 C C . LYS A 1 229 ? -0.203 -13.188 10.297 1 98.88 229 LYS A C 1
ATOM 1815 O O . LYS A 1 229 ? -0.928 -14.188 10.227 1 98.88 229 LYS A O 1
ATOM 1820 N N . ALA A 1 230 ? -0.188 -12.266 9.375 1 98.88 230 ALA A N 1
ATOM 1821 C CA . ALA A 1 230 ? -0.974 -12.414 8.148 1 98.88 230 ALA A CA 1
ATOM 1822 C C . ALA A 1 230 ? -0.605 -13.703 7.418 1 98.88 230 ALA A C 1
ATOM 1824 O O . ALA A 1 230 ? -1.483 -14.438 6.957 1 98.88 230 ALA A O 1
ATOM 1825 N N . ILE A 1 231 ? 0.693 -13.969 7.297 1 98.88 231 ILE A N 1
ATOM 1826 C CA . ILE A 1 231 ? 1.184 -15.172 6.629 1 98.88 231 ILE A CA 1
ATOM 1827 C C . ILE A 1 231 ? 0.774 -16.406 7.426 1 98.88 231 ILE A C 1
ATOM 1829 O O . ILE A 1 231 ? 0.253 -17.375 6.863 1 98.88 231 ILE A O 1
ATOM 1833 N N . LYS A 1 232 ? 0.987 -16.359 8.711 1 98.69 232 LYS A N 1
ATOM 1834 C CA . LYS A 1 232 ? 0.652 -17.484 9.57 1 98.69 232 LYS A CA 1
ATOM 1835 C C . LYS A 1 232 ? -0.835 -17.828 9.484 1 98.69 232 LYS A C 1
ATOM 1837 O O . LYS A 1 232 ? -1.21 -19 9.406 1 98.69 232 LYS A O 1
ATOM 1842 N N . ASP A 1 233 ? -1.659 -16.797 9.547 1 98.62 233 ASP A N 1
ATOM 1843 C CA . ASP A 1 233 ? -3.102 -17 9.461 1 98.62 233 ASP A CA 1
ATOM 1844 C C . ASP A 1 233 ? -3.484 -17.688 8.156 1 98.62 233 ASP A C 1
ATOM 1846 O O . ASP A 1 233 ? -4.305 -18.609 8.156 1 98.62 233 ASP A O 1
ATOM 1850 N N . MET A 1 234 ? -2.906 -17.281 7.047 1 98.69 234 MET A N 1
ATOM 1851 C CA . MET A 1 234 ? -3.213 -17.891 5.758 1 98.69 234 MET A CA 1
ATOM 1852 C C . MET A 1 234 ? -2.717 -19.328 5.707 1 98.69 234 MET A C 1
ATOM 1854 O O . MET A 1 234 ? -3.439 -20.234 5.27 1 98.69 234 MET A O 1
ATOM 1858 N N . LYS A 1 235 ? -1.537 -19.547 6.168 1 98.06 235 LYS A N 1
ATOM 1859 C CA . LYS A 1 235 ? -0.977 -20.891 6.156 1 98.06 235 LYS A CA 1
ATOM 1860 C C . LYS A 1 235 ? -1.818 -21.844 7 1 98.06 235 LYS A C 1
ATOM 1862 O O . LYS A 1 235 ? -2.039 -23 6.617 1 98.06 235 LYS A O 1
ATOM 1867 N N . GLU A 1 236 ? -2.213 -21.391 8.141 1 97.19 236 GLU A N 1
ATOM 1868 C CA . GLU A 1 236 ? -3.061 -22.203 9.008 1 97.19 236 GLU A CA 1
ATOM 1869 C C . GLU A 1 236 ? -4.383 -22.547 8.32 1 97.19 236 GLU A C 1
ATOM 1871 O O . GLU A 1 236 ? -4.863 -23.672 8.422 1 97.19 236 GLU A O 1
ATOM 1876 N N . LEU A 1 237 ? -4.938 -21.578 7.672 1 96.44 237 LEU A N 1
ATOM 1877 C CA . LEU A 1 237 ? -6.176 -21.797 6.93 1 96.44 237 LEU A CA 1
ATOM 1878 C C . LEU A 1 237 ? -5.98 -22.859 5.852 1 96.44 237 LEU A C 1
ATOM 1880 O O . LEU A 1 237 ? -6.82 -23.75 5.691 1 96.44 237 LEU A O 1
ATOM 1884 N N . LEU A 1 238 ? -4.895 -22.734 5.094 1 97.31 238 LEU A N 1
ATOM 1885 C CA . LEU A 1 238 ? -4.605 -23.672 4.008 1 97.31 238 LEU A CA 1
ATOM 1886 C C . LEU A 1 238 ? -4.398 -25.078 4.543 1 97.31 238 LEU A C 1
ATOM 1888 O O . LEU A 1 238 ? -4.879 -26.047 3.951 1 97.31 238 LEU A O 1
ATOM 1892 N N . LYS A 1 239 ? -3.689 -25.172 5.633 1 95 239 LYS A N 1
ATOM 1893 C CA . LYS A 1 239 ? -3.447 -26.469 6.254 1 95 239 LYS A CA 1
ATOM 1894 C C . LYS A 1 239 ? -4.754 -27.109 6.711 1 95 239 LYS A C 1
ATOM 1896 O O . LYS A 1 239 ? -4.965 -28.312 6.527 1 95 239 LYS A O 1
ATOM 1901 N N . GLU A 1 240 ? -5.562 -26.328 7.293 1 93.88 240 GLU A N 1
ATOM 1902 C CA . GLU A 1 240 ? -6.84 -26.812 7.805 1 93.88 240 GLU A CA 1
ATOM 1903 C C . GLU A 1 240 ? -7.715 -27.359 6.676 1 93.88 240 GLU A C 1
ATOM 1905 O O . GLU A 1 240 ? -8.281 -28.438 6.793 1 93.88 240 GLU A O 1
ATOM 1910 N N . PHE A 1 241 ? -7.77 -26.625 5.555 1 91.88 241 PHE A N 1
ATOM 1911 C CA . PHE A 1 241 ? -8.664 -27 4.461 1 91.88 241 PHE A CA 1
ATOM 1912 C C . PHE A 1 241 ? -8.078 -28.156 3.662 1 91.88 241 PHE A C 1
ATOM 1914 O O . PHE A 1 241 ? -8.82 -28.984 3.137 1 91.88 241 PHE A O 1
ATOM 1921 N N . ARG A 1 242 ? -6.797 -28.219 3.539 1 90.94 242 ARG A N 1
ATOM 1922 C CA . ARG A 1 242 ? -6.145 -29.328 2.84 1 90.94 242 ARG A CA 1
ATOM 1923 C C . ARG A 1 242 ? -6.336 -30.641 3.59 1 90.94 242 ARG A C 1
ATOM 1925 O O . ARG A 1 242 ? -6.52 -31.688 2.975 1 90.94 242 ARG A O 1
ATOM 1932 N N . LYS A 1 243 ? -6.332 -30.672 4.941 1 81.12 243 LYS A N 1
ATOM 1933 C CA . LYS A 1 243 ? -6.559 -31.859 5.758 1 81.12 243 LYS A CA 1
ATOM 1934 C C . LYS A 1 243 ? -7.988 -32.375 5.605 1 81.12 243 LYS A C 1
ATOM 1936 O O . LYS A 1 243 ? -8.227 -33.594 5.594 1 81.12 243 LYS A O 1
ATOM 1941 N N . LYS A 1 244 ? -8.898 -31.578 5.426 1 73.38 244 LYS A N 1
ATOM 1942 C CA . LYS A 1 244 ? -10.305 -31.953 5.383 1 73.38 244 LYS A CA 1
ATOM 1943 C C . LYS A 1 244 ? -10.648 -32.688 4.086 1 73.38 244 LYS A C 1
ATOM 1945 O O . LYS A 1 244 ? -11.594 -33.469 4.043 1 73.38 244 LYS A O 1
ATOM 1950 N N . ASP A 1 245 ? -9.945 -32.375 3.137 1 68.75 245 ASP A N 1
ATOM 1951 C CA . ASP A 1 245 ? -10.156 -33.062 1.871 1 68.75 245 ASP A CA 1
ATOM 1952 C C . ASP A 1 245 ? -9.711 -34.531 1.961 1 68.75 245 ASP A C 1
ATOM 1954 O O . ASP A 1 245 ? -10.266 -35.406 1.281 1 68.75 245 ASP A O 1
ATOM 1958 N N . ASP A 1 246 ? -8.742 -34.781 2.805 1 60.41 246 ASP A N 1
ATOM 1959 C CA . ASP A 1 246 ? -8.234 -36.156 2.947 1 60.41 246 ASP A CA 1
ATOM 1960 C C . ASP A 1 246 ? -9.18 -37 3.789 1 60.41 246 ASP A C 1
ATOM 1962 O O . ASP A 1 246 ? -9.039 -38.219 3.838 1 60.41 246 ASP A O 1
ATOM 1966 N N . GLN A 1 247 ? -10.086 -36.5 4.547 1 56.59 247 GLN A N 1
ATOM 1967 C CA . GLN A 1 247 ? -11.031 -37.281 5.352 1 56.59 247 GLN A CA 1
ATOM 1968 C C . GLN A 1 247 ? -12.328 -37.531 4.582 1 56.59 247 GLN A C 1
ATOM 1970 O O . GLN A 1 247 ? -12.898 -38.625 4.676 1 56.59 247 GLN A O 1
ATOM 1975 N N . MET B 1 1 ? 3.438 19.297 30.656 1 49.88 1 MET B N 1
ATOM 1976 C CA . MET B 1 1 ? 3.996 19.5 29.328 1 49.88 1 MET B CA 1
ATOM 1977 C C . MET B 1 1 ? 2.957 19.203 28.25 1 49.88 1 MET B C 1
ATOM 1979 O O . MET B 1 1 ? 2.045 18.406 28.453 1 49.88 1 MET B O 1
ATOM 1983 N N . SER B 1 2 ? 2.885 20.141 27.219 1 66 2 SER B N 1
ATOM 1984 C CA . SER B 1 2 ? 1.74 20.016 26.312 1 66 2 SER B CA 1
ATOM 1985 C C . SER B 1 2 ? 1.813 18.734 25.5 1 66 2 SER B C 1
ATOM 1987 O O . SER B 1 2 ? 2.895 18.328 25.062 1 66 2 SER B O 1
ATOM 1989 N N . ASN B 1 3 ? 0.892 17.922 25.562 1 88.19 3 ASN B N 1
ATOM 1990 C CA . ASN B 1 3 ? 0.782 16.641 24.859 1 88.19 3 ASN B CA 1
ATOM 1991 C C . ASN B 1 3 ? 0.824 16.812 23.344 1 88.19 3 ASN B C 1
ATOM 1993 O O . ASN B 1 3 ? 0.114 17.656 22.797 1 88.19 3 ASN B O 1
ATOM 1997 N N . LEU B 1 4 ? 1.873 16.312 22.703 1 96 4 LEU B N 1
ATOM 1998 C CA . LEU B 1 4 ? 1.962 16.297 21.25 1 96 4 LEU B CA 1
ATOM 1999 C C . LEU B 1 4 ? 0.963 15.305 20.656 1 96 4 LEU B C 1
ATOM 2001 O O . LEU B 1 4 ? 1.028 14.102 20.938 1 96 4 LEU B O 1
ATOM 2005 N N . LEU B 1 5 ? 0.036 15.805 19.922 1 98.06 5 LEU B N 1
ATOM 2006 C CA . LEU B 1 5 ? -0.983 14.969 19.297 1 98.06 5 LEU B CA 1
ATOM 2007 C C . LEU B 1 5 ? -0.453 14.312 18.031 1 98.06 5 LEU B C 1
ATOM 2009 O O . LEU B 1 5 ? 0.452 14.844 17.391 1 98.06 5 LEU B O 1
ATOM 2013 N N . LEU B 1 6 ? -0.944 13.125 17.734 1 98.75 6 LEU B N 1
ATOM 2014 C CA . LEU B 1 6 ? -0.612 12.398 16.516 1 98.75 6 LEU B CA 1
ATOM 2015 C C . LEU B 1 6 ? -1.87 12.086 15.703 1 98.75 6 LEU B C 1
ATOM 2017 O O . LEU B 1 6 ? -2.787 11.438 16.203 1 98.75 6 LEU B O 1
ATOM 2021 N N . ALA B 1 7 ? -1.929 12.609 14.531 1 98.81 7 ALA B N 1
ATOM 2022 C CA . ALA B 1 7 ? -2.975 12.234 13.578 1 98.81 7 ALA B CA 1
ATOM 2023 C C . ALA B 1 7 ? -2.428 11.312 12.492 1 98.81 7 ALA B C 1
ATOM 2025 O O . ALA B 1 7 ? -1.284 11.461 12.062 1 98.81 7 ALA B O 1
ATOM 2026 N N . LEU B 1 8 ? -3.246 10.391 12.102 1 98.88 8 LEU B N 1
ATOM 2027 C CA . LEU B 1 8 ? -2.855 9.43 11.078 1 98.88 8 LEU B CA 1
ATOM 2028 C C . LEU B 1 8 ? -3.455 9.805 9.727 1 98.88 8 LEU B C 1
ATOM 2030 O O . LEU B 1 8 ? -4.676 9.828 9.57 1 98.88 8 LEU B O 1
ATOM 2034 N N . ASN B 1 9 ? -2.617 10.156 8.797 1 98.75 9 ASN B N 1
ATOM 2035 C CA . ASN B 1 9 ? -3.076 10.164 7.414 1 98.75 9 ASN B CA 1
ATOM 2036 C C . ASN B 1 9 ? -3.297 8.75 6.887 1 98.75 9 ASN B C 1
ATOM 2038 O O . ASN B 1 9 ? -2.342 7.988 6.719 1 98.75 9 ASN B O 1
ATOM 2042 N N . ILE B 1 10 ? -4.457 8.398 6.559 1 98.25 10 ILE B N 1
ATOM 2043 C CA . ILE B 1 10 ? -4.844 7.008 6.34 1 98.25 10 ILE B CA 1
ATOM 2044 C C . ILE B 1 10 ? -4.844 6.703 4.844 1 98.25 10 ILE B C 1
ATOM 2046 O O . ILE B 1 10 ? -5.238 5.613 4.426 1 98.25 10 ILE B O 1
ATOM 2050 N N . ASP B 1 11 ? -4.383 7.57 3.971 1 98.44 11 ASP B N 1
ATOM 2051 C CA . ASP B 1 11 ? -4.516 7.531 2.518 1 98.44 11 ASP B CA 1
ATOM 2052 C C . ASP B 1 11 ? -3.838 6.289 1.937 1 98.44 11 ASP B C 1
ATOM 2054 O O . ASP B 1 11 ? -4.324 5.711 0.965 1 98.44 11 ASP B O 1
ATOM 2058 N N . HIS B 1 12 ? -2.764 5.918 2.527 1 98.19 12 HIS B N 1
ATOM 2059 C CA . HIS B 1 12 ? -1.957 4.883 1.891 1 98.19 12 HIS B CA 1
ATOM 2060 C C . HIS B 1 12 ? -2.561 3.5 2.115 1 98.19 12 HIS B C 1
ATOM 2062 O O . HIS B 1 12 ? -2.166 2.533 1.458 1 98.19 12 HIS B O 1
ATOM 2068 N N . ILE B 1 13 ? -3.543 3.395 3.043 1 98.75 13 ILE B N 1
ATOM 2069 C CA . ILE B 1 13 ? -4.359 2.186 3.102 1 98.75 13 ILE B CA 1
ATOM 2070 C C . ILE B 1 13 ? -5.168 2.047 1.813 1 98.75 13 ILE B C 1
ATOM 2072 O O . ILE B 1 13 ? -5.254 0.957 1.241 1 98.75 13 ILE B O 1
ATOM 2076 N N . ALA B 1 14 ? -5.73 3.152 1.373 1 98.62 14 ALA B N 1
ATOM 2077 C CA . ALA B 1 14 ? -6.484 3.164 0.123 1 98.62 14 ALA B CA 1
ATOM 2078 C C . ALA B 1 14 ? -5.578 2.865 -1.068 1 98.62 14 ALA B C 1
ATOM 2080 O O . ALA B 1 14 ? -6.012 2.242 -2.043 1 98.62 14 ALA B O 1
ATOM 2081 N N . THR B 1 15 ? -4.305 3.295 -0.971 1 98.19 15 THR B N 1
ATOM 2082 C CA . THR B 1 15 ? -3.34 2.977 -2.018 1 98.19 15 THR B CA 1
ATOM 2083 C C . THR B 1 15 ? -3.242 1.467 -2.223 1 98.19 15 THR B C 1
ATOM 2085 O O . THR B 1 15 ? -3.285 0.986 -3.357 1 98.19 15 THR B O 1
ATOM 2088 N N . VAL B 1 16 ? -3.139 0.728 -1.155 1 98.31 16 VAL B N 1
ATOM 2089 C CA . VAL B 1 16 ? -3.072 -0.728 -1.231 1 98.31 16 VAL B CA 1
ATOM 2090 C C . VAL B 1 16 ? -4.379 -1.276 -1.801 1 98.31 16 VAL B C 1
ATOM 2092 O O . VAL B 1 16 ? -4.363 -2.119 -2.701 1 98.31 16 VAL B O 1
ATOM 2095 N N . ARG B 1 17 ? -5.492 -0.791 -1.317 1 98.31 17 ARG B N 1
ATOM 2096 C CA . ARG B 1 17 ? -6.812 -1.214 -1.773 1 98.31 17 ARG B CA 1
ATOM 2097 C C . ARG B 1 17 ? -6.953 -1.041 -3.283 1 98.31 17 ARG B C 1
ATOM 2099 O O . ARG B 1 17 ? -7.383 -1.961 -3.98 1 98.31 17 ARG B O 1
ATOM 2106 N N . ASN B 1 18 ? -6.57 0.163 -3.748 1 97.38 18 ASN B N 1
ATOM 2107 C CA . ASN B 1 18 ? -6.805 0.539 -5.137 1 97.38 18 ASN B CA 1
ATOM 2108 C C . ASN B 1 18 ? -5.91 -0.244 -6.09 1 97.38 18 ASN B C 1
ATOM 2110 O O . ASN B 1 18 ? -6.199 -0.345 -7.285 1 97.38 18 ASN B O 1
ATOM 2114 N N . ALA B 1 19 ? -4.84 -0.794 -5.574 1 94.88 19 ALA B N 1
ATOM 2115 C CA . ALA B 1 19 ? -3.896 -1.536 -6.406 1 94.88 19 ALA B CA 1
ATOM 2116 C C . ALA B 1 19 ? -4.574 -2.729 -7.078 1 94.88 19 ALA B C 1
ATOM 2118 O O . ALA B 1 19 ? -4.195 -3.127 -8.18 1 94.88 19 ALA B O 1
ATOM 2119 N N . ARG B 1 20 ? -5.617 -3.291 -6.48 1 94.62 20 ARG B N 1
ATOM 2120 C CA . ARG B 1 20 ? -6.285 -4.461 -7.043 1 94.62 20 ARG B CA 1
ATOM 2121 C C . ARG B 1 20 ? -7.762 -4.176 -7.297 1 94.62 20 ARG B C 1
ATOM 2123 O O . ARG B 1 20 ? -8.5 -5.051 -7.762 1 94.62 20 ARG B O 1
ATOM 2130 N N . GLY B 1 21 ? -8.188 -2.959 -6.926 1 93.62 21 GLY B N 1
ATOM 2131 C CA . GLY B 1 21 ? -9.562 -2.568 -7.18 1 93.62 21 GLY B CA 1
ATOM 2132 C C . GLY B 1 21 ? -10.562 -3.297 -6.301 1 93.62 21 GLY B C 1
ATOM 2133 O O . GLY B 1 21 ? -11.727 -3.461 -6.672 1 93.62 21 GLY B O 1
ATOM 2134 N N . THR B 1 22 ? -10.062 -3.773 -5.18 1 94.75 22 THR B N 1
ATOM 2135 C CA . THR B 1 22 ? -10.938 -4.449 -4.23 1 94.75 22 THR B CA 1
ATOM 2136 C C . THR B 1 22 ? -11.523 -3.455 -3.229 1 94.75 22 THR B C 1
ATOM 2138 O O . THR B 1 22 ? -11.281 -2.25 -3.33 1 94.75 22 THR B O 1
ATOM 2141 N N . GLN B 1 23 ? -12.305 -4.012 -2.293 1 94.69 23 GLN B N 1
ATOM 2142 C CA . GLN B 1 23 ? -12.859 -3.174 -1.237 1 94.69 23 GLN B CA 1
ATOM 2143 C C . GLN B 1 23 ? -11.961 -3.174 -0.003 1 94.69 23 GLN B C 1
ATOM 2145 O O . GLN B 1 23 ? -12.172 -2.387 0.924 1 94.69 23 GLN B O 1
ATOM 2150 N N . TYR B 1 24 ? -10.914 -4.082 -0.071 1 97.12 24 TYR B N 1
ATOM 2151 C CA . TYR B 1 24 ? -9.992 -4.184 1.056 1 97.12 24 TYR B CA 1
ATOM 2152 C C . TYR B 1 24 ? -8.555 -3.949 0.607 1 97.12 24 TYR B C 1
ATOM 2154 O O . TYR B 1 24 ? -8.219 -4.188 -0.555 1 97.12 24 TYR B O 1
ATOM 2162 N N . PRO B 1 25 ? -7.703 -3.551 1.582 1 98.44 25 PRO B N 1
ATOM 2163 C CA . PRO B 1 25 ? -8.055 -3.084 2.926 1 98.44 25 PRO B CA 1
ATOM 2164 C C . PRO B 1 25 ? -8.852 -1.783 2.91 1 98.44 25 PRO B C 1
ATOM 2166 O O . PRO B 1 25 ? -8.648 -0.938 2.035 1 98.44 25 PRO B O 1
ATOM 2169 N N . ASP B 1 26 ? -9.742 -1.628 3.842 1 98.38 26 ASP B N 1
ATOM 2170 C CA . ASP B 1 26 ? -10.648 -0.485 3.883 1 98.38 26 ASP B CA 1
ATOM 2171 C C . ASP B 1 26 ? -10.117 0.603 4.812 1 98.38 26 ASP B C 1
ATOM 2173 O O . ASP B 1 26 ? -9.93 0.366 6.008 1 98.38 26 ASP B O 1
ATOM 2177 N N . PRO B 1 27 ? -9.914 1.838 4.309 1 98.56 27 PRO B N 1
ATOM 2178 C CA . PRO B 1 27 ? -9.469 2.934 5.168 1 98.56 27 PRO B CA 1
ATOM 2179 C C . PRO B 1 27 ? -10.422 3.205 6.328 1 98.56 27 PRO B C 1
ATOM 2181 O O . PRO B 1 27 ? -9.992 3.641 7.398 1 98.56 27 PRO B O 1
ATOM 2184 N N . VAL B 1 28 ? -11.719 2.947 6.113 1 98.44 28 VAL B N 1
ATOM 2185 C CA . VAL B 1 28 ? -12.711 3.158 7.16 1 98.44 28 VAL B CA 1
ATOM 2186 C C . VAL B 1 28 ? -12.453 2.201 8.32 1 98.44 28 VAL B C 1
ATOM 2188 O O . VAL B 1 28 ? -12.461 2.611 9.484 1 98.44 28 VAL B O 1
ATOM 2191 N N . TYR B 1 29 ? -12.188 0.953 8.016 1 98.31 29 TYR B N 1
ATOM 2192 C CA . TYR B 1 29 ? -11.828 -0.026 9.039 1 98.31 29 TYR B CA 1
ATOM 2193 C C . TYR B 1 29 ? -10.523 0.357 9.727 1 98.31 29 TYR B C 1
ATOM 2195 O O . TYR B 1 29 ? -10.398 0.225 10.945 1 98.31 29 TYR B O 1
ATOM 2203 N N . ALA B 1 30 ? -9.578 0.878 8.969 1 98.75 30 ALA B N 1
ATOM 2204 C CA . ALA B 1 30 ? -8.289 1.307 9.5 1 98.75 30 ALA B CA 1
ATOM 2205 C C . ALA B 1 30 ? -8.461 2.426 10.523 1 98.75 30 ALA B C 1
ATOM 2207 O O . ALA B 1 30 ? -7.742 2.479 11.523 1 98.75 30 ALA B O 1
ATOM 2208 N N . ALA B 1 31 ? -9.391 3.338 10.227 1 98.69 31 ALA B N 1
ATOM 2209 C CA . ALA B 1 31 ? -9.648 4.445 11.148 1 98.69 31 ALA B CA 1
ATOM 2210 C C . ALA B 1 31 ? -10.117 3.934 12.508 1 98.69 31 ALA B C 1
ATOM 2212 O O . ALA B 1 31 ? -9.695 4.441 13.547 1 98.69 31 ALA B O 1
ATOM 2213 N N . TYR B 1 32 ? -10.969 2.916 12.469 1 97.81 32 TYR B N 1
ATOM 2214 C CA . TYR B 1 32 ? -11.438 2.311 13.711 1 97.81 32 TYR B CA 1
ATOM 2215 C C . TYR B 1 32 ? -10.281 1.731 14.508 1 97.81 32 TYR B C 1
ATOM 2217 O O . TYR B 1 32 ? -10.164 1.972 15.711 1 97.81 32 TYR B O 1
ATOM 2225 N N . ILE B 1 33 ? -9.461 1.021 13.867 1 98.5 33 ILE B N 1
ATOM 22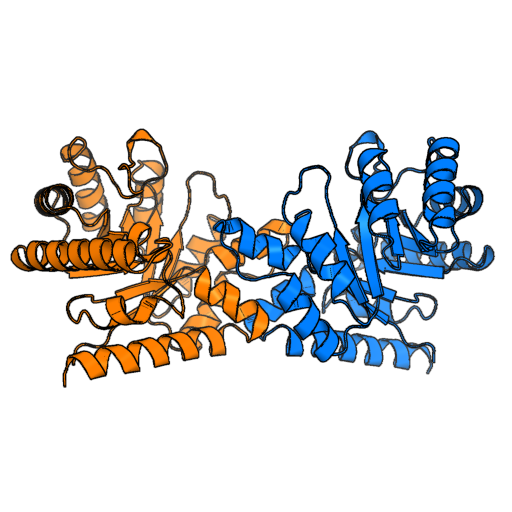26 C CA . ILE B 1 33 ? -8.32 0.39 14.508 1 98.5 33 ILE B CA 1
ATOM 2227 C C . ILE B 1 33 ? -7.371 1.463 15.047 1 98.5 33 ILE B C 1
ATOM 2229 O O . ILE B 1 33 ? -6.848 1.336 16.156 1 98.5 33 ILE B O 1
ATOM 2233 N N . ALA B 1 34 ? -7.156 2.49 14.273 1 98.81 34 ALA B N 1
ATOM 2234 C CA . ALA B 1 34 ? -6.254 3.568 14.672 1 98.81 34 ALA B CA 1
ATOM 2235 C C . ALA B 1 34 ? -6.742 4.258 15.938 1 98.81 34 ALA B C 1
ATOM 2237 O O . ALA B 1 34 ? -5.957 4.516 16.859 1 98.81 34 ALA B O 1
ATOM 2238 N N . GLU B 1 35 ? -8.031 4.574 15.992 1 98.56 35 GLU B N 1
ATOM 2239 C CA . GLU B 1 35 ? -8.602 5.238 17.156 1 98.56 35 GLU B CA 1
ATOM 2240 C C . GLU B 1 35 ? -8.508 4.348 18.406 1 98.56 35 GLU B C 1
ATOM 2242 O O . GLU B 1 35 ? -8.195 4.824 19.484 1 98.56 35 GLU B O 1
ATOM 2247 N N . GLN B 1 36 ? -8.68 3.092 18.203 1 98.06 36 GLN B N 1
ATOM 2248 C CA . GLN B 1 36 ? -8.555 2.15 19.297 1 98.06 36 GLN B CA 1
ATOM 2249 C C . GLN B 1 36 ? -7.105 2.016 19.75 1 98.06 36 GLN B C 1
ATOM 2251 O O . GLN B 1 36 ? -6.832 1.533 20.859 1 98.06 36 GLN B O 1
ATOM 2256 N N . SER B 1 37 ? -6.207 2.389 18.891 1 98.5 37 SER B N 1
ATOM 2257 C CA . SER B 1 37 ? -4.781 2.26 19.172 1 98.5 37 SER B CA 1
ATOM 2258 C C . SER B 1 37 ? -4.203 3.562 19.719 1 98.5 37 SER B C 1
ATOM 2260 O O . SER B 1 37 ? -2.992 3.684 19.906 1 98.5 37 SER B O 1
ATOM 2262 N N . GLY B 1 38 ? -5.031 4.586 19.844 1 97.88 38 GLY B N 1
ATOM 2263 C CA . GLY B 1 38 ? -4.633 5.773 20.578 1 97.88 38 GLY B CA 1
ATOM 2264 C C . GLY B 1 38 ? -4.32 6.957 19.688 1 97.88 38 GLY B C 1
ATOM 2265 O O . GLY B 1 38 ? -3.764 7.957 20.141 1 97.88 38 GLY B O 1
ATOM 2266 N N . ILE B 1 39 ? -4.645 6.84 18.422 1 98.5 39 ILE B N 1
ATOM 2267 C CA . ILE B 1 39 ? -4.441 7.992 17.562 1 98.5 39 ILE B CA 1
ATOM 2268 C C . ILE B 1 39 ? -5.32 9.148 18.016 1 98.5 39 ILE B C 1
ATOM 2270 O O . ILE B 1 39 ? -6.383 8.938 18.609 1 98.5 39 ILE B O 1
ATOM 2274 N N . ASP B 1 40 ? -4.867 10.359 17.766 1 98.5 40 ASP B N 1
ATOM 2275 C CA . ASP B 1 40 ? -5.605 11.523 18.25 1 98.5 40 ASP B CA 1
ATOM 2276 C C . ASP B 1 40 ? -6.508 12.094 17.156 1 98.5 40 ASP B C 1
ATOM 2278 O O . ASP B 1 40 ? -7.391 12.906 17.438 1 98.5 40 ASP B O 1
ATOM 2282 N N . GLY B 1 41 ? -6.336 11.664 15.938 1 98.69 41 GLY B N 1
ATOM 2283 C CA . GLY B 1 41 ? -7.129 12.133 14.812 1 98.69 41 GLY B CA 1
ATOM 2284 C C . GLY B 1 41 ? -6.859 11.375 13.531 1 98.69 41 GLY B C 1
ATOM 2285 O O . GLY B 1 41 ? -5.844 10.688 13.414 1 98.69 41 GLY B O 1
ATOM 2286 N N . ILE B 1 42 ? -7.75 11.469 12.641 1 98.88 42 ILE B N 1
ATOM 2287 C CA . ILE B 1 42 ? -7.637 10.836 11.328 1 98.88 42 ILE B CA 1
ATOM 2288 C C . ILE B 1 42 ? -7.559 11.906 10.242 1 98.88 42 ILE B C 1
ATOM 2290 O O . ILE B 1 42 ? -8.383 12.82 10.203 1 98.88 42 ILE B O 1
ATOM 2294 N N . THR B 1 43 ? -6.57 11.859 9.484 1 98.88 43 THR B N 1
ATOM 2295 C CA . THR B 1 43 ? -6.445 12.742 8.328 1 98.88 43 THR B CA 1
ATOM 2296 C C . THR B 1 43 ? -6.66 11.969 7.031 1 98.88 43 THR B C 1
ATOM 2298 O O . THR B 1 43 ? -6.16 10.852 6.875 1 98.88 43 THR B O 1
ATOM 2301 N N . VAL B 1 44 ? -7.414 12.523 6.164 1 98.75 44 VAL B N 1
ATOM 2302 C CA . VAL B 1 44 ? -7.684 11.93 4.859 1 98.75 44 VAL B CA 1
ATOM 2303 C C . VAL B 1 44 ? -7.617 13.008 3.779 1 98.75 44 VAL B C 1
ATOM 2305 O O . VAL B 1 44 ? -8.07 14.133 3.988 1 98.75 44 VAL B O 1
ATOM 2308 N N . HIS B 1 45 ? -7.012 12.688 2.695 1 98.69 45 HIS B N 1
ATOM 2309 C CA . HIS B 1 45 ? -6.867 13.633 1.597 1 98.69 45 HIS B CA 1
ATOM 2310 C C . HIS B 1 45 ? -7.746 13.242 0.413 1 98.69 45 HIS B C 1
ATOM 2312 O O . HIS B 1 45 ? -7.418 12.32 -0.332 1 98.69 45 HIS B O 1
ATOM 2318 N N . LEU B 1 46 ? -8.867 13.914 0.26 1 98.62 46 LEU B N 1
ATOM 2319 C CA . LEU B 1 46 ? -9.695 13.742 -0.93 1 98.62 46 LEU B CA 1
ATOM 2320 C C . LEU B 1 46 ? -9.156 14.578 -2.088 1 98.62 46 LEU B C 1
ATOM 2322 O O . LEU B 1 46 ? -9.43 15.781 -2.164 1 98.62 46 LEU B O 1
ATOM 2326 N N . ARG B 1 47 ? -8.516 13.938 -2.945 1 97.94 47 ARG B N 1
ATOM 2327 C CA . ARG B 1 47 ? -7.957 14.625 -4.105 1 97.94 47 ARG B CA 1
ATOM 2328 C C . ARG B 1 47 ? -9.016 14.812 -5.191 1 97.94 47 ARG B C 1
ATOM 2330 O O . ARG B 1 47 ? -9.977 14.047 -5.266 1 97.94 47 ARG B O 1
ATOM 2337 N N . GLU B 1 48 ? -8.758 15.828 -5.996 1 96.62 48 GLU B N 1
ATOM 2338 C CA . GLU B 1 48 ? -9.68 16.078 -7.098 1 96.62 48 GLU B CA 1
ATOM 2339 C C . GLU B 1 48 ? -9.781 14.875 -8.023 1 96.62 48 GLU B C 1
ATOM 2341 O O . GLU B 1 48 ? -10.859 14.57 -8.531 1 96.62 48 GLU B O 1
ATOM 2346 N N . ASP B 1 49 ? -8.688 14.125 -8.141 1 95.31 49 ASP B N 1
ATOM 2347 C CA . ASP B 1 49 ? -8.664 13 -9.078 1 95.31 49 ASP B CA 1
ATOM 2348 C C . ASP B 1 49 ? -9.039 11.695 -8.383 1 95.31 49 ASP B C 1
ATOM 2350 O O . ASP B 1 49 ? -9.055 10.633 -9.008 1 95.31 49 ASP B O 1
ATOM 2354 N N . ARG B 1 50 ? -9.359 11.805 -7.098 1 96.5 50 ARG B N 1
ATOM 2355 C CA . ARG B 1 50 ? -9.734 10.633 -6.32 1 96.5 50 ARG B CA 1
ATOM 2356 C C . ARG B 1 50 ? -8.742 9.5 -6.516 1 96.5 50 ARG B C 1
ATOM 2358 O O . ARG B 1 50 ? -9.133 8.336 -6.645 1 96.5 50 ARG B O 1
ATOM 2365 N N . ARG B 1 51 ? -7.469 9.789 -6.508 1 92.25 51 ARG B N 1
ATOM 2366 C CA . ARG B 1 51 ? -6.395 8.852 -6.82 1 92.25 51 ARG B CA 1
ATOM 2367 C C . ARG B 1 51 ? -6.395 7.676 -5.852 1 92.25 51 ARG B C 1
ATOM 2369 O O . ARG B 1 51 ? -6.105 6.539 -6.242 1 92.25 51 ARG B O 1
ATOM 2376 N N . HIS B 1 52 ? -6.688 7.867 -4.566 1 95.44 52 HIS B N 1
ATOM 2377 C CA . HIS B 1 52 ? -6.742 6.805 -3.57 1 95.44 52 HIS B CA 1
ATOM 2378 C C . HIS B 1 52 ? -8.016 6.895 -2.738 1 95.44 52 HIS B C 1
ATOM 2380 O O . HIS B 1 52 ? -8.984 6.168 -2.988 1 95.44 52 HIS B O 1
ATOM 2386 N N . ILE B 1 53 ? -8.148 7.926 -1.979 1 98.25 53 ILE B N 1
ATOM 2387 C CA . ILE B 1 53 ? -9.352 8.133 -1.175 1 98.25 53 ILE B CA 1
ATOM 2388 C C . ILE B 1 53 ? -10.523 8.484 -2.084 1 98.25 53 ILE B C 1
ATOM 2390 O O . ILE B 1 53 ? -10.383 9.273 -3.021 1 98.25 53 ILE B O 1
ATOM 2394 N N . THR B 1 54 ? -11.656 7.902 -1.798 1 97.94 54 THR B N 1
ATOM 2395 C CA . THR B 1 54 ? -12.859 8.125 -2.596 1 97.94 54 THR B CA 1
ATOM 2396 C C . THR B 1 54 ? -13.891 8.938 -1.809 1 97.94 54 THR B C 1
ATOM 2398 O O . THR B 1 54 ? -13.734 9.133 -0.601 1 97.94 54 THR B O 1
ATOM 2401 N N . ASP B 1 55 ? -14.891 9.406 -2.533 1 98.25 55 ASP B N 1
ATOM 2402 C CA . ASP B 1 55 ? -15.992 10.109 -1.879 1 98.25 55 ASP B CA 1
ATOM 2403 C C . ASP B 1 55 ? -16.672 9.219 -0.841 1 98.25 55 ASP B C 1
ATOM 2405 O O . ASP B 1 55 ? -17.078 9.695 0.224 1 98.25 55 ASP B O 1
ATOM 2409 N N . ARG B 1 56 ? -16.812 7.949 -1.113 1 97.94 56 ARG B N 1
ATOM 2410 C CA . ARG B 1 56 ? -17.375 6.988 -0.168 1 97.94 56 ARG B CA 1
ATOM 2411 C C . ARG B 1 56 ? -16.562 6.961 1.127 1 97.94 56 ARG B C 1
ATOM 2413 O O . ARG B 1 56 ? -17.141 6.941 2.219 1 97.94 56 ARG B O 1
ATOM 2420 N N . ASP B 1 57 ? -15.289 6.852 0.977 1 98.5 57 ASP B N 1
ATOM 2421 C CA . ASP B 1 57 ? -14.414 6.781 2.145 1 98.5 57 ASP B CA 1
ATOM 2422 C C . ASP B 1 57 ? -14.6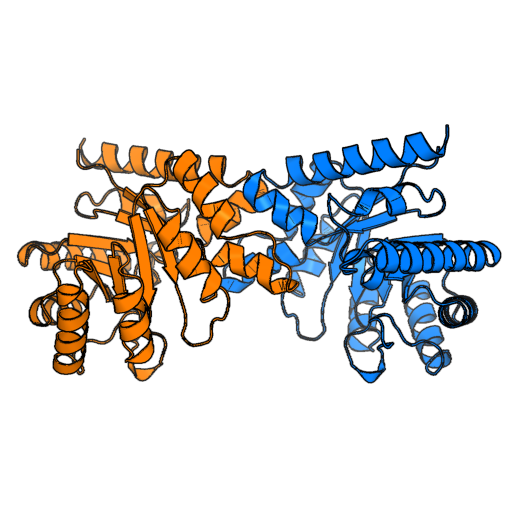48 7.965 3.08 1 98.5 57 ASP B C 1
ATOM 2424 O O . ASP B 1 57 ? -14.836 7.781 4.285 1 98.5 57 ASP B O 1
ATOM 2428 N N . VAL B 1 58 ? -14.633 9.203 2.516 1 98.62 58 VAL B N 1
ATOM 2429 C CA . VAL B 1 58 ? -14.727 10.422 3.312 1 98.62 58 VAL B CA 1
ATOM 2430 C C . VAL B 1 58 ? -16.094 10.492 3.986 1 98.62 58 VAL B C 1
ATOM 2432 O O . VAL B 1 58 ? -16.203 10.883 5.152 1 98.62 58 VAL B O 1
ATOM 2435 N N . LYS B 1 59 ? -17.125 10.156 3.201 1 98.56 59 LYS B N 1
ATOM 2436 C CA . LYS B 1 59 ? -18.484 10.164 3.758 1 98.56 59 LYS B CA 1
ATOM 2437 C C . LYS B 1 59 ? -18.594 9.211 4.945 1 98.56 59 LYS B C 1
ATOM 2439 O O . LYS B 1 59 ? -19.109 9.578 6 1 98.56 59 LYS B O 1
ATOM 2444 N N . LEU B 1 60 ? -18.109 8.016 4.809 1 98.62 60 LEU B N 1
ATOM 2445 C CA . LEU B 1 60 ? -18.188 7.012 5.863 1 98.62 60 LEU B CA 1
ATOM 2446 C C . LEU B 1 60 ? -17.297 7.398 7.047 1 98.62 60 LEU B C 1
ATOM 2448 O O . LEU B 1 60 ? -17.703 7.234 8.203 1 98.62 60 LEU B O 1
ATOM 2452 N N . LEU B 1 61 ? -16.109 7.871 6.773 1 98.62 61 LEU B N 1
ATOM 2453 C CA . LEU B 1 61 ? -15.203 8.289 7.84 1 98.62 61 LEU B CA 1
ATOM 2454 C C . LEU B 1 61 ? -15.844 9.367 8.703 1 98.62 61 LEU B C 1
ATOM 2456 O O . LEU B 1 61 ? -15.742 9.336 9.93 1 98.62 61 LEU B O 1
ATOM 2460 N N . ARG B 1 62 ? -16.484 10.336 8.039 1 98.5 62 ARG B N 1
ATOM 2461 C CA . ARG B 1 62 ? -17.109 11.414 8.805 1 98.5 62 ARG B CA 1
ATOM 2462 C C . ARG B 1 62 ? -18.141 10.859 9.773 1 98.5 62 ARG B C 1
ATOM 2464 O O . ARG B 1 62 ? -18.312 11.391 10.875 1 98.5 62 ARG B O 1
ATOM 2471 N N . GLU B 1 63 ? -18.812 9.781 9.398 1 97.94 63 GLU B N 1
ATOM 2472 C CA . GLU B 1 63 ? -19.891 9.203 10.203 1 97.94 63 GLU B CA 1
ATOM 2473 C C . GLU B 1 63 ? -19.328 8.398 11.367 1 97.94 63 GLU B C 1
ATOM 2475 O O . GLU B 1 63 ? -20 8.258 12.406 1 97.94 63 GLU B O 1
ATOM 2480 N N . ILE B 1 64 ? -18.094 7.945 11.258 1 97.38 64 ILE B N 1
ATOM 2481 C CA . ILE B 1 64 ? -17.734 6.922 12.234 1 97.38 64 ILE B CA 1
ATOM 2482 C C . ILE B 1 64 ? -16.594 7.43 13.117 1 97.38 64 ILE B C 1
ATOM 2484 O O . ILE B 1 64 ? -16.391 6.926 14.227 1 97.38 64 ILE B O 1
ATOM 2488 N N . VAL B 1 65 ? -15.789 8.328 12.656 1 97.94 65 VAL B N 1
ATOM 2489 C CA . VAL B 1 65 ? -14.617 8.781 13.398 1 97.94 65 VAL B CA 1
ATOM 2490 C C . VAL B 1 65 ? -15.055 9.375 14.734 1 97.94 65 VAL B C 1
ATOM 2492 O O . VAL B 1 65 ? -15.984 10.188 14.789 1 97.94 65 VAL B O 1
ATOM 2495 N N . GLN B 1 66 ? -14.398 9.047 15.781 1 97.31 66 GLN B N 1
ATOM 2496 C CA . GLN B 1 66 ? -14.773 9.461 17.125 1 97.31 66 GLN B CA 1
ATOM 2497 C C . GLN B 1 66 ? -13.828 10.539 17.656 1 97.31 66 GLN B C 1
ATOM 2499 O O . GLN B 1 66 ? -14.188 11.297 18.562 1 97.3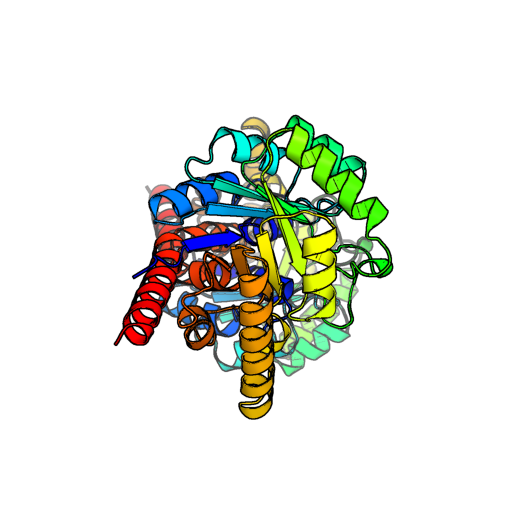1 66 GLN B O 1
ATOM 2504 N N . THR B 1 67 ? -12.695 10.57 17.172 1 97.81 67 THR B N 1
ATOM 2505 C CA . THR B 1 67 ? -11.75 11.625 17.516 1 97.81 67 THR B CA 1
ATOM 2506 C C . THR B 1 67 ? -12 12.875 16.688 1 97.81 67 THR B C 1
ATOM 2508 O O . THR B 1 67 ? -13.008 13.562 16.875 1 97.81 67 THR B O 1
ATOM 2511 N N . THR B 1 68 ? -11.039 13.18 15.797 1 98.25 68 THR B N 1
ATOM 2512 C CA . THR B 1 68 ? -11.234 14.273 14.859 1 98.25 68 THR B CA 1
ATOM 2513 C C . THR B 1 68 ? -10.883 13.844 13.438 1 98.25 68 THR B C 1
ATOM 2515 O O . THR B 1 68 ? -9.984 13.016 13.242 1 98.25 68 THR B O 1
ATOM 2518 N N . MET B 1 69 ? -11.641 14.344 12.547 1 98.75 69 MET B N 1
ATOM 2519 C CA . MET B 1 69 ? -11.359 14.141 11.133 1 98.75 69 MET B CA 1
ATOM 2520 C C . MET B 1 69 ? -10.812 15.414 10.492 1 98.75 69 MET B C 1
ATOM 2522 O O . MET B 1 69 ? -11.43 16.469 10.578 1 98.75 69 MET B O 1
ATOM 2526 N N . ASN B 1 70 ? -9.648 15.289 9.992 1 98.88 70 ASN B N 1
ATOM 2527 C CA . ASN B 1 70 ? -9.039 16.344 9.203 1 98.88 70 ASN B CA 1
ATOM 2528 C C . ASN B 1 70 ? -9.094 16.031 7.707 1 98.88 70 ASN B C 1
ATOM 2530 O O . ASN B 1 70 ? -8.461 15.086 7.242 1 98.88 70 ASN B O 1
ATOM 2534 N N . LEU B 1 71 ? -9.859 16.812 6.965 1 98.88 71 LEU B N 1
ATOM 2535 C CA . LEU B 1 71 ? -9.961 16.656 5.52 1 98.88 71 LEU B CA 1
ATOM 2536 C C . LEU B 1 71 ? -8.922 17.516 4.805 1 98.88 71 LEU B C 1
ATOM 2538 O O . LEU B 1 71 ? -9.039 18.734 4.781 1 98.88 71 LEU B O 1
ATOM 2542 N N . GLU B 1 72 ? -7.91 16.875 4.285 1 98.88 72 GLU B N 1
ATOM 2543 C CA . GLU B 1 72 ? -7.004 17.562 3.373 1 98.88 72 GLU B CA 1
ATOM 2544 C C . GLU B 1 72 ? -7.621 17.703 1.984 1 98.88 72 GLU B C 1
ATOM 2546 O O . GLU B 1 72 ? -8.164 16.734 1.44 1 98.88 72 GLU B O 1
ATOM 2551 N N . MET B 1 73 ? -7.484 18.891 1.43 1 98.75 73 MET B N 1
ATOM 2552 C CA . MET B 1 73 ? -8.164 19.125 0.158 1 98.75 73 MET B CA 1
ATOM 2553 C C . MET B 1 73 ? -7.574 20.344 -0.556 1 98.75 73 MET B C 1
ATOM 2555 O O . MET B 1 73 ? -6.957 21.203 0.076 1 98.75 73 MET B O 1
ATOM 2559 N N . ALA B 1 74 ? -7.805 20.375 -1.881 1 98.38 74 ALA B N 1
ATOM 2560 C CA . ALA B 1 74 ? -7.438 21.547 -2.668 1 98.38 74 ALA B CA 1
ATOM 2561 C C . ALA B 1 74 ? -8.398 22.703 -2.41 1 98.38 74 ALA B C 1
ATOM 2563 O O . ALA B 1 74 ? -9.531 22.5 -1.978 1 98.38 74 ALA B O 1
ATOM 2564 N N . ALA B 1 75 ? -7.918 23.891 -2.678 1 98 75 ALA B N 1
ATOM 2565 C CA . ALA B 1 75 ? -8.727 25.094 -2.52 1 98 75 ALA B CA 1
ATOM 2566 C C . ALA B 1 75 ? -9.555 25.375 -3.773 1 98 75 ALA B C 1
ATOM 2568 O O . ALA B 1 75 ? -9.367 26.391 -4.434 1 98 75 ALA B O 1
ATOM 2569 N N . THR B 1 76 ? -10.484 24.5 -4.102 1 97.88 76 THR B N 1
ATOM 2570 C CA . THR B 1 76 ? -11.352 24.625 -5.266 1 97.88 76 THR B CA 1
ATOM 2571 C C . THR B 1 76 ? -12.82 24.688 -4.844 1 97.88 76 THR B C 1
ATOM 2573 O O . THR B 1 76 ? -13.172 24.266 -3.742 1 97.88 76 THR B O 1
ATOM 2576 N N . ASP B 1 77 ? -13.633 25.203 -5.734 1 97.88 77 ASP B N 1
ATOM 2577 C CA . ASP B 1 77 ? -15.055 25.328 -5.445 1 97.88 77 ASP B CA 1
ATOM 2578 C C . ASP B 1 77 ? -15.688 23.969 -5.168 1 97.88 77 ASP B C 1
ATOM 2580 O O . ASP B 1 77 ? -16.5 23.828 -4.258 1 97.88 77 ASP B O 1
ATOM 2584 N N . GLU B 1 78 ? -15.336 23 -5.914 1 98.06 78 GLU B N 1
ATOM 2585 C CA . GLU B 1 78 ? -15.883 21.672 -5.738 1 98.06 78 GLU B CA 1
ATOM 2586 C C . GLU B 1 78 ? -15.555 21.109 -4.355 1 98.06 78 GLU B C 1
ATOM 2588 O O . GLU B 1 78 ? -16.438 20.594 -3.664 1 98.06 78 GLU B O 1
ATOM 2593 N N . MET B 1 79 ? -14.367 21.219 -4.008 1 98.62 79 MET B N 1
ATOM 2594 C CA . MET B 1 79 ? -13.93 20.656 -2.729 1 98.62 79 MET B CA 1
ATOM 2595 C C . MET B 1 79 ? -14.555 21.422 -1.563 1 98.62 79 MET B C 1
ATOM 2597 O O . MET B 1 79 ? -14.922 20.828 -0.55 1 98.62 79 MET B O 1
ATOM 2601 N N . VAL B 1 80 ? -14.617 22.734 -1.724 1 98.75 80 VAL B N 1
ATOM 2602 C CA . VAL B 1 80 ? -15.234 23.562 -0.694 1 98.75 80 VAL B CA 1
ATOM 2603 C C . VAL B 1 80 ? -16.688 23.141 -0.509 1 98.75 80 VAL B C 1
ATOM 2605 O O . VAL B 1 80 ? -17.172 23.016 0.621 1 98.75 80 VAL B O 1
ATOM 2608 N N . MET B 1 81 ? -17.359 22.938 -1.604 1 98.62 81 MET B N 1
ATOM 2609 C CA . MET B 1 81 ? -18.75 22.484 -1.54 1 98.62 81 MET B CA 1
ATOM 2610 C C . MET B 1 81 ? -18.859 21.156 -0.809 1 98.62 81 MET B C 1
ATOM 2612 O O . MET B 1 81 ? -19.734 20.984 0.043 1 98.62 81 MET B O 1
ATOM 2616 N N . ILE B 1 82 ? -18.016 20.219 -1.111 1 98.69 82 ILE B N 1
ATOM 2617 C CA . ILE B 1 82 ? -18.016 18.906 -0.479 1 98.69 82 ILE B CA 1
ATOM 2618 C C . ILE B 1 82 ? -17.766 19.062 1.02 1 98.69 82 ILE B C 1
ATOM 2620 O O . ILE B 1 82 ? -18.469 18.469 1.835 1 98.69 82 ILE B O 1
ATOM 2624 N N . ALA B 1 83 ? -16.766 19.828 1.356 1 98.81 83 ALA B N 1
ATOM 2625 C CA . ALA B 1 83 ? -16.422 20.031 2.762 1 98.81 83 ALA B CA 1
ATOM 2626 C C . ALA B 1 83 ? -17.594 20.656 3.527 1 98.81 83 ALA B C 1
ATOM 2628 O O . ALA B 1 83 ? -17.891 20.25 4.652 1 98.81 83 ALA B O 1
ATOM 2629 N N . CYS B 1 84 ? -18.219 21.656 2.916 1 98.81 84 CYS B N 1
ATOM 2630 C CA . CYS B 1 84 ? -19.312 22.359 3.574 1 98.81 84 CYS B CA 1
ATOM 2631 C C . CYS B 1 84 ? -20.5 21.422 3.801 1 98.81 84 CYS B C 1
ATOM 2633 O O . CYS B 1 84 ? -21.234 21.578 4.777 1 98.81 84 CYS B O 1
ATOM 2635 N N . GLN B 1 85 ? -20.672 20.469 2.92 1 98.56 85 GLN B N 1
ATOM 2636 C CA . GLN B 1 85 ? -21.719 19.469 3.082 1 98.56 85 GLN B CA 1
ATOM 2637 C C . GLN B 1 85 ? -21.344 18.438 4.137 1 98.56 85 GLN B C 1
ATOM 2639 O O . GLN B 1 85 ? -22.172 18.031 4.953 1 98.56 85 GLN B O 1
ATOM 2644 N N . LEU B 1 86 ? -20.125 18.031 4.164 1 98.44 86 LEU B N 1
ATOM 2645 C CA . LEU B 1 86 ? -19.625 16.969 5.02 1 98.44 86 LEU B CA 1
ATOM 2646 C C . LEU B 1 86 ? -19.375 17.484 6.438 1 98.44 86 LEU B C 1
ATOM 2648 O O . LEU B 1 86 ? -19.547 16.75 7.406 1 98.44 86 LEU B O 1
ATOM 2652 N N . LYS B 1 87 ? -18.891 18.719 6.57 1 98.5 87 LYS B N 1
ATOM 2653 C CA . LYS B 1 87 ? -18.578 19.422 7.809 1 98.5 87 LYS B CA 1
ATOM 2654 C C . LYS B 1 87 ? -17.594 18.625 8.664 1 98.5 87 LYS B C 1
ATOM 2656 O O . LYS B 1 87 ? -17.859 18.359 9.844 1 98.5 87 LYS B O 1
ATOM 2661 N N . PRO B 1 88 ? -16.453 18.219 8.133 1 98.81 88 PRO B N 1
ATOM 2662 C CA . PRO B 1 88 ? -15.406 17.625 8.977 1 98.81 88 PRO B CA 1
ATOM 2663 C C . PRO B 1 88 ? -14.977 18.547 10.125 1 98.81 88 PRO B C 1
ATOM 2665 O O . PRO B 1 88 ? -15.289 19.75 10.109 1 98.81 88 PRO B O 1
ATOM 2668 N N . HIS B 1 89 ? -14.312 18.016 11.164 1 98.62 89 HIS B N 1
ATOM 2669 C CA . HIS B 1 89 ? -13.844 18.828 12.266 1 98.62 89 HIS B CA 1
ATOM 2670 C C . HIS B 1 89 ? -12.812 19.859 11.797 1 98.62 89 HIS B C 1
ATOM 2672 O O . HIS B 1 89 ? -12.82 21 12.242 1 98.62 89 HIS B O 1
ATOM 2678 N N . TYR B 1 90 ? -11.938 19.422 10.891 1 98.75 90 TYR B N 1
ATOM 2679 C CA . TYR B 1 90 ? -10.867 20.25 10.352 1 98.75 90 TYR B CA 1
ATOM 2680 C C . TYR B 1 90 ? -10.781 20.109 8.836 1 98.75 90 TYR B C 1
ATOM 2682 O O . TYR B 1 90 ? -11.133 19.062 8.281 1 98.75 90 TYR B O 1
ATOM 2690 N N . CYS B 1 91 ? -10.367 21.156 8.195 1 98.88 91 CYS B N 1
ATOM 2691 C CA . CYS B 1 91 ? -9.898 21.109 6.816 1 98.88 91 CYS B CA 1
ATOM 2692 C C . CYS B 1 91 ? -8.492 21.703 6.695 1 98.88 91 CYS B C 1
ATOM 2694 O O . CYS B 1 91 ? -8.227 22.797 7.195 1 98.88 91 CYS B O 1
ATOM 2696 N N . CYS B 1 92 ? -7.633 20.969 6.152 1 98.94 92 CYS B N 1
ATOM 2697 C CA . CYS B 1 92 ? -6.312 21.484 5.805 1 98.94 92 CYS B CA 1
ATOM 2698 C C . CYS B 1 92 ? -6.191 21.703 4.301 1 98.94 92 CYS B C 1
ATOM 2700 O O . CYS B 1 92 ? -6.266 20.75 3.525 1 98.94 92 CYS B O 1
ATOM 2702 N N . LEU B 1 93 ? -6.047 22.938 3.898 1 98.88 93 LEU B N 1
ATOM 2703 C CA . LEU B 1 93 ? -5.898 23.234 2.479 1 98.88 93 LEU B CA 1
ATOM 2704 C C . LEU B 1 93 ? -4.477 22.938 2.008 1 98.88 93 LEU B C 1
ATOM 2706 O O . LEU B 1 93 ? -3.512 23.406 2.623 1 98.88 93 LEU B O 1
ATOM 2710 N N . VAL B 1 94 ? -4.41 22.125 1.001 1 98.75 94 VAL B N 1
ATOM 2711 C CA . VAL B 1 94 ? -3.121 21.703 0.464 1 98.75 94 VAL B CA 1
ATOM 2712 C C . VAL B 1 94 ? -3.072 21.984 -1.037 1 98.75 94 VAL B C 1
ATOM 2714 O O . VAL B 1 94 ? -4.113 22.062 -1.693 1 98.75 94 VAL B O 1
ATOM 2717 N N . PRO B 1 95 ? -1.876 22.156 -1.607 1 97.56 95 PRO B N 1
ATOM 2718 C CA . PRO B 1 95 ? -1.779 22.375 -3.053 1 97.56 95 PRO B CA 1
ATOM 2719 C C . PRO B 1 95 ? -1.938 21.094 -3.855 1 97.56 95 PRO B C 1
ATOM 2721 O O . PRO B 1 95 ? -1.499 20.031 -3.414 1 97.56 95 PRO B O 1
ATOM 2724 N N . GLU B 1 96 ? -2.596 21.172 -4.992 1 94.19 96 GLU B N 1
ATOM 2725 C CA . GLU B 1 96 ? -2.676 20.031 -5.891 1 94.19 96 GLU B CA 1
ATOM 2726 C C . GLU B 1 96 ? -2.209 20.391 -7.297 1 94.19 96 GLU B C 1
ATOM 2728 O O . GLU B 1 96 ? -1.712 19.547 -8.031 1 94.19 96 GLU B O 1
ATOM 2733 N N . ARG B 1 97 ? -2.361 21.688 -7.641 1 91.19 97 ARG B N 1
ATOM 2734 C CA . ARG B 1 97 ? -1.919 22.156 -8.953 1 91.19 97 ARG B CA 1
ATOM 2735 C C . ARG B 1 97 ? -0.597 22.906 -8.852 1 91.19 97 ARG B C 1
ATOM 2737 O O . ARG B 1 97 ? -0.305 23.516 -7.824 1 91.19 97 ARG B O 1
ATOM 2744 N N . ARG B 1 98 ? 0.158 22.969 -9.906 1 87.44 98 ARG B N 1
ATOM 2745 C CA . ARG B 1 98 ? 1.5 23.531 -9.953 1 87.44 98 ARG B CA 1
ATOM 2746 C C . ARG B 1 98 ? 1.485 25 -9.531 1 87.44 98 ARG B C 1
ATOM 2748 O O . ARG B 1 98 ? 2.365 25.453 -8.797 1 87.44 98 ARG B O 1
ATOM 2755 N N . ARG B 1 99 ? 0.506 25.688 -9.891 1 88.12 99 ARG B N 1
ATOM 2756 C CA . ARG B 1 99 ? 0.438 27.125 -9.656 1 88.12 99 ARG B CA 1
ATOM 2757 C C . ARG B 1 99 ? 0.222 27.422 -8.172 1 88.12 99 ARG B C 1
ATOM 2759 O O . ARG B 1 99 ? 0.428 28.562 -7.73 1 88.12 99 ARG B O 1
ATOM 2766 N N . GLU B 1 100 ? -0.183 26.453 -7.492 1 91.75 100 GLU B N 1
ATOM 2767 C CA . GLU B 1 100 ? -0.493 26.641 -6.078 1 91.75 100 GLU B CA 1
ATOM 2768 C C . GLU B 1 100 ? 0.697 26.281 -5.199 1 91.75 100 GLU B C 1
ATOM 2770 O O . GLU B 1 100 ? 0.625 26.375 -3.971 1 91.75 100 GLU B O 1
ATOM 2775 N N . LEU B 1 101 ? 1.828 25.844 -5.832 1 92.31 101 LEU B N 1
ATOM 2776 C CA . LEU B 1 101 ? 2.949 25.281 -5.094 1 92.31 101 LEU B CA 1
ATOM 2777 C C . LEU B 1 101 ? 4.086 26.281 -4.965 1 92.31 101 LEU B C 1
ATOM 2779 O O . LEU B 1 101 ? 4.379 27.031 -5.906 1 92.31 101 LEU B O 1
ATOM 2783 N N . THR B 1 102 ? 4.66 26.266 -3.793 1 93 102 THR B N 1
ATOM 2784 C CA . THR B 1 102 ? 5.984 26.844 -3.639 1 93 102 THR B CA 1
ATOM 2785 C C . THR B 1 102 ? 7.062 25.906 -4.148 1 93 102 THR B C 1
ATOM 2787 O O . THR B 1 102 ? 6.77 24.766 -4.539 1 93 102 THR B O 1
ATOM 2790 N N . THR B 1 103 ? 8.289 26.344 -4.082 1 86.88 103 THR B N 1
ATOM 2791 C CA . THR B 1 103 ? 9.406 25.516 -4.5 1 86.88 103 THR B CA 1
ATOM 2792 C C . THR B 1 103 ? 9.516 24.281 -3.611 1 86.88 103 THR B C 1
ATOM 2794 O O . THR B 1 103 ? 9.961 23.219 -4.062 1 86.88 103 THR B O 1
ATOM 2797 N N . GLU B 1 104 ? 8.945 24.438 -2.395 1 90.94 104 GLU B N 1
ATOM 2798 C CA . GLU B 1 104 ? 9.133 23.375 -1.418 1 90.94 104 GLU B CA 1
ATOM 2799 C C . GLU B 1 104 ? 7.871 22.531 -1.279 1 90.94 104 GLU B C 1
ATOM 2801 O O . GLU B 1 104 ? 7.855 21.547 -0.537 1 90.94 104 GLU B O 1
ATOM 2806 N N . GLY B 1 105 ? 6.875 22.828 -1.888 1 94.25 105 GLY B N 1
ATOM 2807 C CA . GLY B 1 105 ? 5.73 21.938 -1.991 1 94.25 105 GLY B CA 1
ATOM 2808 C C . GLY B 1 105 ? 4.527 22.406 -1.199 1 94.25 105 GLY B C 1
ATOM 2809 O O . GLY B 1 105 ? 3.443 21.844 -1.306 1 94.25 105 GLY B O 1
ATOM 2810 N N . GLY B 1 106 ? 4.645 23.5 -0.366 1 97.31 106 GLY B N 1
ATOM 2811 C CA . GLY B 1 106 ? 3.508 24.078 0.336 1 97.31 106 GLY B CA 1
ATOM 2812 C C . GLY B 1 106 ? 2.689 25.031 -0.526 1 97.31 106 GLY B C 1
ATOM 2813 O O . GLY B 1 106 ? 3.049 25.297 -1.675 1 97.31 106 GLY B O 1
ATOM 2814 N N . LEU B 1 107 ? 1.582 25.5 0.032 1 98.19 107 LEU B N 1
ATOM 2815 C CA . LEU B 1 107 ? 0.752 26.469 -0.664 1 98.19 107 LEU B CA 1
ATOM 2816 C C . LEU B 1 107 ? 1.512 27.781 -0.88 1 98.19 107 LEU B C 1
ATOM 2818 O O . LEU B 1 107 ? 2.172 28.281 0.035 1 98.19 107 LEU B O 1
ATOM 2822 N N . ASP B 1 108 ? 1.462 28.328 -2.066 1 97.5 108 ASP B N 1
ATOM 2823 C CA . ASP B 1 108 ? 1.886 29.703 -2.324 1 97.5 108 ASP B CA 1
ATOM 2824 C C . ASP B 1 108 ? 0.729 30.688 -2.129 1 97.5 108 ASP B C 1
ATOM 2826 O O . ASP B 1 108 ? -0.071 30.891 -3.043 1 97.5 108 ASP B O 1
ATOM 2830 N N . LEU B 1 109 ? 0.738 31.375 -1.01 1 98.06 109 LEU B N 1
ATOM 2831 C CA . LEU B 1 109 ? -0.421 32.156 -0.595 1 98.06 109 LEU B CA 1
ATOM 2832 C C . LEU B 1 109 ? -0.281 33.594 -1.033 1 98.06 109 LEU B C 1
ATOM 2834 O O . LEU B 1 109 ? -1.268 34.344 -1.069 1 98.06 109 LEU B O 1
ATOM 2838 N N . ILE B 1 110 ? 0.934 34 -1.321 1 94.88 110 ILE B N 1
ATOM 2839 C CA . ILE B 1 110 ? 1.286 35.406 -1.471 1 94.88 110 ILE B CA 1
ATOM 2840 C C . ILE B 1 110 ? 0.434 36.031 -2.568 1 94.88 110 ILE B C 1
ATOM 2842 O O . ILE B 1 110 ? -0.088 37.156 -2.398 1 94.88 110 ILE B O 1
ATOM 2846 N N . TYR B 1 111 ? 0.153 35.344 -3.633 1 90.12 111 TYR B N 1
ATOM 2847 C CA . TYR B 1 111 ? -0.539 35.969 -4.75 1 90.12 111 TYR B CA 1
ATOM 2848 C C . TYR B 1 111 ? -2.002 35.562 -4.797 1 90.12 111 TYR B C 1
ATOM 2850 O O . TYR B 1 111 ? -2.693 35.781 -5.789 1 90.12 111 TYR B O 1
ATOM 2858 N N . GLN B 1 112 ? -2.461 34.875 -3.742 1 94.69 112 GLN B N 1
ATOM 2859 C CA . GLN B 1 112 ? -3.84 34.406 -3.787 1 94.69 112 GLN B CA 1
ATOM 2860 C C . GLN B 1 112 ? -4.555 34.656 -2.465 1 94.69 112 GLN B C 1
ATOM 2862 O O . GLN B 1 112 ? -5.43 33.906 -2.064 1 94.69 112 GLN B O 1
ATOM 2867 N N . ILE B 1 113 ? -4.172 35.688 -1.844 1 97.06 113 ILE B N 1
ATOM 2868 C CA . ILE B 1 113 ? -4.66 36 -0.504 1 97.06 113 ILE B CA 1
ATOM 2869 C C . ILE B 1 113 ? -6.18 36.156 -0.536 1 97.06 113 ILE B C 1
ATOM 2871 O O . ILE B 1 113 ? -6.898 35.531 0.245 1 97.06 113 ILE B O 1
ATOM 2875 N N . ASP B 1 114 ? -6.707 36.938 -1.44 1 97 114 ASP B N 1
ATOM 2876 C CA . ASP B 1 114 ? -8.141 37.219 -1.506 1 97 114 ASP B CA 1
ATOM 2877 C C . ASP B 1 114 ? -8.93 35.938 -1.75 1 97 114 ASP B C 1
ATOM 2879 O O . ASP B 1 114 ? -9.938 35.688 -1.088 1 97 114 ASP B O 1
ATOM 2883 N N . LYS B 1 115 ? -8.469 35.219 -2.686 1 97.12 115 LYS B N 1
ATOM 2884 C CA . LYS B 1 115 ? -9.117 33.938 -3 1 97.12 115 LYS B CA 1
ATOM 2885 C C . LYS B 1 115 ? -9.141 33.031 -1.786 1 97.12 115 LYS B C 1
ATOM 2887 O O . LYS B 1 115 ? -10.18 32.438 -1.457 1 97.12 115 LYS B O 1
ATOM 2892 N N . MET B 1 116 ? -8.062 32.906 -1.14 1 98.44 116 MET B N 1
ATOM 2893 C CA . MET B 1 116 ? -7.941 32.031 0.011 1 98.44 116 MET B CA 1
ATOM 2894 C C . MET B 1 116 ? -8.781 32.531 1.182 1 98.44 116 MET B C 1
ATOM 2896 O O . MET B 1 116 ? -9.359 31.734 1.924 1 98.44 116 MET B O 1
ATOM 2900 N N . GLN B 1 117 ? -8.773 33.875 1.339 1 98.44 117 GLN B N 1
ATOM 2901 C CA . GLN B 1 117 ? -9.609 34.438 2.389 1 98.44 117 GLN B CA 1
ATOM 2902 C C . GLN B 1 117 ? -11.07 34.062 2.203 1 98.44 117 GLN B C 1
ATOM 2904 O O . GLN B 1 117 ? -11.758 33.719 3.168 1 98.44 117 GLN B O 1
ATOM 2909 N N . ASN B 1 118 ? -11.539 34.156 1.005 1 98.5 118 ASN B N 1
ATOM 2910 C CA . ASN B 1 118 ? -12.922 33.781 0.701 1 98.5 118 ASN B CA 1
ATOM 2911 C C . ASN B 1 118 ? -13.203 32.312 1.004 1 98.5 118 ASN B C 1
ATOM 2913 O O . ASN B 1 118 ? -14.25 31.984 1.562 1 98.5 118 ASN B O 1
ATOM 2917 N N . ILE B 1 119 ? -12.352 31.453 0.633 1 98.69 119 ILE B N 1
ATOM 2918 C CA . ILE B 1 119 ? -12.5 30.016 0.851 1 98.69 119 ILE B CA 1
ATOM 2919 C C . ILE B 1 119 ? -12.492 29.719 2.348 1 98.69 119 ILE B C 1
ATOM 2921 O O . ILE B 1 119 ? -13.344 28.984 2.842 1 98.69 119 ILE B O 1
ATOM 2925 N N . VAL B 1 120 ? -11.555 30.312 3.049 1 98.75 120 VAL B N 1
ATOM 2926 C CA . VAL B 1 120 ? -11.438 30.109 4.488 1 98.75 120 VAL B CA 1
ATOM 2927 C C . VAL B 1 120 ? -12.711 30.578 5.18 1 98.75 120 VAL B C 1
ATOM 2929 O O . VAL B 1 120 ? -13.219 29.922 6.09 1 98.75 120 VAL B O 1
ATOM 2932 N N . LEU B 1 121 ? -13.195 31.734 4.758 1 98.38 121 LEU B N 1
ATOM 2933 C CA . LEU B 1 121 ? -14.422 32.281 5.336 1 98.38 121 LEU B CA 1
ATOM 2934 C C . LEU B 1 121 ? -15.594 31.328 5.109 1 98.38 121 LEU B C 1
ATOM 2936 O O . LEU B 1 121 ? -16.391 31.078 6.023 1 98.38 121 LEU B O 1
ATOM 2940 N N . LYS B 1 122 ? -15.758 30.828 3.898 1 98.69 122 LYS B N 1
ATOM 2941 C CA . LYS B 1 122 ? -16.844 29.906 3.578 1 98.69 122 LYS B CA 1
ATOM 2942 C C . LYS B 1 122 ? -16.781 28.656 4.461 1 98.69 122 LYS B C 1
ATOM 2944 O O . LYS B 1 122 ? -17.797 28.219 4.992 1 98.69 122 LYS B O 1
ATOM 2949 N N . LEU B 1 123 ? -15.617 28.062 4.59 1 98.88 123 LEU B N 1
ATOM 2950 C CA . LEU B 1 123 ? -15.43 26.859 5.398 1 98.88 123 LEU B CA 1
ATOM 2951 C C . LEU B 1 123 ? -15.688 27.156 6.875 1 98.88 123 LEU B C 1
ATOM 2953 O O . LEU B 1 123 ? -16.359 26.375 7.555 1 98.88 123 LEU B O 1
ATOM 2957 N N . SER B 1 124 ? -15.164 28.297 7.309 1 98.62 124 SER B N 1
ATOM 2958 C CA . SER B 1 124 ? -15.359 28.688 8.703 1 98.62 124 SER B CA 1
ATOM 2959 C C . SER B 1 124 ? -16.828 28.922 9.016 1 98.62 124 SER B C 1
ATOM 2961 O O . SER B 1 124 ? -17.312 28.594 10.102 1 98.62 124 SER B O 1
ATOM 2963 N N . ASP B 1 125 ? -17.484 29.516 8.125 1 98.31 125 ASP B N 1
ATOM 2964 C CA . ASP B 1 125 ? -18.922 29.766 8.289 1 98.31 125 ASP B CA 1
ATOM 2965 C C . ASP B 1 125 ? -19.703 28.469 8.406 1 98.31 125 ASP B C 1
ATOM 2967 O O . ASP B 1 125 ? -20.766 28.422 9.031 1 98.31 125 ASP B O 1
ATOM 2971 N N . ALA B 1 126 ? -19.172 27.453 7.84 1 98.44 126 ALA B N 1
ATOM 2972 C CA . ALA B 1 126 ? -19.797 26.141 7.91 1 98.44 126 ALA B CA 1
ATOM 2973 C C . ALA B 1 126 ? -19.422 25.422 9.203 1 98.44 126 ALA B C 1
ATOM 2975 O O . ALA B 1 126 ? -19.828 24.281 9.422 1 98.44 126 ALA B O 1
ATOM 2976 N N . GLY B 1 127 ? -18.609 26.078 10.047 1 98.38 127 GLY B N 1
ATOM 2977 C CA . GLY B 1 127 ? -18.234 25.5 11.328 1 98.38 127 GLY B CA 1
ATOM 2978 C C . GLY B 1 127 ? -16.969 24.672 11.273 1 98.38 127 GLY B C 1
ATOM 2979 O O . GLY B 1 127 ? -16.672 23.922 12.203 1 98.38 127 GLY B O 1
ATOM 2980 N N . ILE B 1 128 ? -16.219 24.719 10.195 1 98.81 128 ILE B N 1
ATOM 2981 C CA . ILE B 1 128 ? -15.016 23.938 9.984 1 98.81 128 ILE B CA 1
ATOM 2982 C C . ILE B 1 128 ? -13.797 24.734 10.414 1 98.81 128 ILE B C 1
ATOM 2984 O O . ILE B 1 128 ? -13.664 25.922 10.062 1 98.81 128 ILE B O 1
ATOM 2988 N N . ARG B 1 129 ? -12.93 24.172 11.242 1 98.62 129 ARG B N 1
ATOM 2989 C CA . ARG B 1 129 ? -11.656 24.797 11.562 1 98.62 129 ARG B CA 1
ATOM 2990 C C . ARG B 1 129 ? -10.648 24.594 10.43 1 98.62 129 ARG B C 1
ATOM 2992 O O . ARG B 1 129 ? -10.383 23.469 10.023 1 98.62 129 ARG B O 1
ATOM 2999 N N . VAL B 1 130 ? -10.062 25.672 9.969 1 98.81 130 VAL B N 1
ATOM 3000 C CA . VAL B 1 130 ? -9.281 25.594 8.742 1 98.81 130 VAL B CA 1
ATOM 3001 C C . VAL B 1 130 ? -7.801 25.812 9.047 1 98.81 130 VAL B C 1
ATOM 3003 O O . VAL B 1 130 ? -7.453 26.688 9.852 1 98.81 130 VAL B O 1
ATOM 3006 N N . SER B 1 131 ? -6.961 24.984 8.484 1 98.81 131 SER B N 1
ATOM 3007 C CA . SER B 1 131 ? -5.516 25.188 8.492 1 98.81 131 SER B CA 1
ATOM 3008 C C . SER B 1 131 ? -4.957 25.25 7.078 1 98.81 131 SER B C 1
ATOM 3010 O O . SER B 1 131 ? -5.609 24.828 6.125 1 98.81 131 SER B O 1
ATOM 3012 N N . LEU B 1 132 ? -3.816 25.891 6.926 1 98.88 132 LEU B N 1
ATOM 3013 C CA . LEU B 1 132 ? -3.131 26 5.645 1 98.88 132 LEU B CA 1
ATOM 3014 C C . LEU B 1 132 ? -1.792 25.281 5.672 1 98.88 132 LEU B C 1
ATOM 3016 O O . LEU B 1 132 ? -0.986 25.484 6.582 1 98.88 132 LEU B O 1
ATOM 3020 N N . PHE B 1 133 ? -1.578 24.406 4.703 1 98.88 133 PHE B N 1
ATOM 3021 C CA . PHE B 1 133 ? -0.306 23.719 4.562 1 98.88 133 PHE B CA 1
ATOM 3022 C C . PHE B 1 133 ? 0.714 24.578 3.846 1 98.88 133 PHE B C 1
ATOM 3024 O O . PHE B 1 133 ? 0.607 24.812 2.637 1 98.88 133 PHE B O 1
ATOM 3031 N N . ILE B 1 134 ? 1.72 25.016 4.543 1 98.75 134 ILE B N 1
ATOM 3032 C CA . ILE B 1 134 ? 2.662 25.969 3.967 1 98.75 134 ILE B CA 1
ATOM 3033 C C . ILE B 1 134 ? 4.09 25.547 4.305 1 98.75 134 ILE B C 1
ATOM 3035 O O . ILE B 1 134 ? 4.312 24.766 5.223 1 98.75 134 ILE B O 1
ATOM 3039 N N . ASP B 1 135 ? 5.047 26.047 3.537 1 98.5 135 ASP B N 1
ATOM 3040 C CA . ASP B 1 135 ? 6.457 25.875 3.875 1 98.5 135 ASP B CA 1
ATOM 3041 C C . ASP B 1 135 ? 6.844 26.75 5.074 1 98.5 135 ASP B C 1
ATOM 3043 O O . ASP B 1 135 ? 6.172 27.734 5.371 1 98.5 135 ASP B O 1
ATOM 3047 N N . PRO B 1 136 ? 7.855 26.266 5.77 1 98.62 136 PRO B N 1
ATOM 3048 C CA . PRO B 1 136 ? 8.359 27.109 6.848 1 98.62 136 PRO B CA 1
ATOM 3049 C C . PRO B 1 136 ? 9.055 28.375 6.328 1 98.62 136 PRO B C 1
ATOM 3051 O O . PRO B 1 136 ? 10.281 28.422 6.262 1 98.62 136 PRO B O 1
ATOM 3054 N N . ASP B 1 137 ? 8.227 29.312 6.039 1 97.38 137 ASP B N 1
ATOM 3055 C CA . ASP B 1 137 ? 8.633 30.562 5.414 1 97.38 137 ASP B CA 1
ATOM 3056 C C . ASP B 1 137 ? 7.867 31.75 6.016 1 97.38 137 ASP B C 1
ATOM 3058 O O . ASP B 1 137 ? 6.641 31.703 6.129 1 97.38 137 ASP B O 1
ATOM 3062 N N . ILE B 1 138 ? 8.602 32.812 6.359 1 98.06 138 ILE B N 1
ATOM 3063 C CA . ILE B 1 138 ? 8.055 33.938 7.082 1 98.06 138 ILE B CA 1
ATOM 3064 C C . ILE B 1 138 ? 6.945 34.594 6.262 1 98.06 138 ILE B C 1
ATOM 3066 O O . ILE B 1 138 ? 5.891 34.938 6.797 1 98.06 138 ILE B O 1
ATOM 3070 N N . GLU B 1 139 ? 7.137 34.75 4.992 1 97.94 139 GLU B N 1
ATOM 3071 C CA . GLU B 1 139 ? 6.164 35.406 4.129 1 97.94 139 GLU B CA 1
ATOM 3072 C C . GLU B 1 139 ? 4.875 34.594 4.031 1 97.94 139 GLU B C 1
ATOM 3074 O O . GLU B 1 139 ? 3.781 35.156 3.971 1 97.94 139 GLU B O 1
ATOM 3079 N N . GLN B 1 140 ? 5.02 33.312 3.973 1 98.44 140 GLN B N 1
ATOM 3080 C CA . GLN B 1 140 ? 3.846 32.438 3.916 1 98.44 140 GLN B CA 1
ATOM 3081 C C . GLN B 1 140 ? 3.07 32.5 5.23 1 98.44 140 GLN B C 1
ATOM 3083 O O . GLN B 1 140 ? 1.841 32.406 5.23 1 98.44 140 GLN B O 1
ATOM 3088 N N . ILE B 1 141 ? 3.789 32.594 6.34 1 98.56 141 ILE B N 1
ATOM 3089 C CA . ILE B 1 141 ? 3.146 32.688 7.645 1 98.56 141 ILE B CA 1
ATOM 3090 C C . ILE B 1 141 ? 2.408 34.031 7.734 1 98.56 141 ILE B C 1
ATOM 3092 O O . ILE B 1 141 ? 1.257 34.094 8.18 1 98.56 141 ILE B O 1
ATOM 3096 N N . ASP B 1 142 ? 3.096 35.094 7.273 1 98.5 142 ASP B N 1
ATOM 3097 C CA . ASP B 1 142 ? 2.445 36.406 7.242 1 98.5 142 ASP B CA 1
ATOM 3098 C C . ASP B 1 142 ? 1.154 36.375 6.43 1 98.5 142 ASP B C 1
ATOM 3100 O O . ASP B 1 142 ? 0.123 36.875 6.855 1 98.5 142 ASP B O 1
ATOM 3104 N N . ALA B 1 143 ? 1.272 35.781 5.262 1 98.5 143 ALA B N 1
ATOM 3105 C CA . ALA B 1 143 ? 0.111 35.656 4.383 1 98.5 143 ALA B CA 1
ATOM 3106 C C . ALA B 1 143 ? -0.998 34.844 5.051 1 98.5 143 ALA B C 1
ATOM 3108 O O . ALA B 1 143 ? -2.18 35.156 4.918 1 98.5 143 ALA B O 1
ATOM 3109 N N . SER B 1 144 ? -0.654 33.75 5.742 1 98.69 144 SER B N 1
ATOM 3110 C CA . SER B 1 144 ? -1.631 32.938 6.441 1 98.69 144 SER B CA 1
ATOM 3111 C C . SER B 1 144 ? -2.395 33.75 7.484 1 98.69 144 SER B C 1
ATOM 3113 O O . SER B 1 144 ? -3.613 33.594 7.609 1 98.69 144 SER B O 1
ATOM 3115 N N . TYR B 1 145 ? -1.646 34.531 8.234 1 98.12 145 TYR B N 1
ATOM 3116 C CA . TYR B 1 145 ? -2.27 35.375 9.242 1 98.12 145 TYR B CA 1
ATOM 3117 C C . TYR B 1 145 ? -3.242 36.344 8.602 1 98.12 145 TYR B C 1
ATOM 3119 O O . TYR B 1 145 ? -4.355 36.562 9.094 1 98.12 145 TYR B O 1
ATOM 3127 N N . LYS B 1 146 ? -2.789 36.969 7.516 1 97.88 146 LYS B N 1
ATOM 3128 C CA . LYS B 1 146 ? -3.627 37.938 6.797 1 97.88 146 LYS B CA 1
ATOM 3129 C C . LYS B 1 146 ? -4.906 37.281 6.293 1 97.88 146 LYS B C 1
ATOM 3131 O O . LYS B 1 146 ? -5.965 37.906 6.25 1 97.88 146 LYS B O 1
ATOM 3136 N N . ILE B 1 147 ? -4.84 36.062 5.852 1 98.31 147 ILE B N 1
ATOM 3137 C CA . ILE B 1 147 ? -5.961 35.312 5.309 1 98.31 147 ILE B CA 1
ATOM 3138 C C . ILE B 1 147 ? -6.984 35.062 6.41 1 98.31 147 ILE B C 1
ATOM 3140 O O . ILE B 1 147 ? -8.188 34.938 6.141 1 98.31 147 ILE B O 1
ATOM 3144 N N . GLY B 1 148 ? -6.441 34.875 7.68 1 97.56 148 GLY B N 1
ATOM 3145 C CA . GLY B 1 148 ? -7.367 34.844 8.805 1 97.56 148 GLY B CA 1
ATOM 3146 C C . GLY B 1 148 ? -7.488 33.469 9.43 1 97.56 148 GLY B C 1
ATOM 3147 O O . GLY B 1 148 ? -8.398 33.25 10.227 1 97.56 148 GLY B O 1
ATOM 3148 N N . VAL B 1 149 ? -6.641 32.531 9.102 1 98.25 149 VAL B N 1
ATOM 3149 C CA . VAL B 1 149 ? -6.691 31.234 9.75 1 98.25 149 VAL B CA 1
ATOM 3150 C C . VAL B 1 149 ? -6.094 31.328 11.148 1 98.25 149 VAL B C 1
ATOM 3152 O O . VAL B 1 149 ? -5.344 32.25 11.453 1 98.25 149 VAL B O 1
ATOM 3155 N N . ARG B 1 150 ? -6.379 30.375 11.992 1 97.56 150 ARG B N 1
ATOM 3156 C CA . ARG B 1 150 ? -5.836 30.328 13.344 1 97.56 150 ARG B CA 1
ATOM 3157 C C . ARG B 1 150 ? -4.824 29.188 13.484 1 97.56 150 ARG B C 1
ATOM 3159 O O . ARG B 1 150 ? -4.188 29.047 14.531 1 97.56 150 ARG B O 1
ATOM 3166 N N . CYS B 1 151 ? -4.695 28.406 12.43 1 98.56 151 CYS B N 1
ATOM 3167 C CA . CYS B 1 151 ? -3.811 27.25 12.461 1 98.56 151 CYS B CA 1
ATOM 3168 C C . CYS B 1 151 ? -3.092 27.078 11.125 1 98.56 151 CYS B C 1
ATOM 3170 O O . CYS B 1 151 ? -3.664 27.344 10.07 1 98.56 151 CYS B O 1
ATOM 3172 N N . ILE B 1 152 ? -1.876 26.734 11.172 1 98.88 152 ILE B N 1
ATOM 3173 C CA . ILE B 1 152 ? -1.115 26.359 9.992 1 98.88 152 ILE B CA 1
ATOM 3174 C C . ILE B 1 152 ? -0.511 24.969 10.195 1 98.88 152 ILE B C 1
ATOM 3176 O O . ILE B 1 152 ? -0.392 24.5 11.328 1 98.88 152 ILE B O 1
ATOM 3180 N N . GLU B 1 153 ? -0.222 24.281 9.156 1 98.88 153 GLU B N 1
ATOM 3181 C CA . GLU B 1 153 ? 0.59 23.062 9.156 1 98.88 153 GLU B CA 1
ATOM 3182 C C . GLU B 1 153 ? 1.885 23.266 8.367 1 98.88 153 GLU B C 1
ATOM 3184 O O . GLU B 1 153 ? 1.853 23.516 7.164 1 98.88 153 GLU B O 1
ATOM 3189 N N . LEU B 1 154 ? 2.934 23.125 9.039 1 98.88 154 LEU B N 1
ATOM 3190 C CA . LEU B 1 154 ? 4.23 23.359 8.406 1 98.88 154 LEU B CA 1
ATOM 3191 C C . LEU B 1 154 ? 4.695 22.125 7.648 1 98.88 154 LEU B C 1
ATOM 3193 O O . LEU B 1 154 ? 4.668 21.016 8.188 1 98.88 154 LEU B O 1
ATOM 3197 N N . ASN B 1 155 ? 5.094 22.344 6.418 1 98.75 155 ASN B N 1
ATOM 3198 C CA . ASN B 1 155 ? 5.695 21.312 5.574 1 98.75 155 ASN B CA 1
ATOM 3199 C C . ASN B 1 155 ? 7.09 20.938 6.062 1 98.75 155 ASN B C 1
ATOM 3201 O O . ASN B 1 155 ? 8.023 21.734 5.984 1 98.75 155 ASN B O 1
ATOM 3205 N N . THR B 1 156 ? 7.238 19.719 6.48 1 98.62 156 THR B N 1
ATOM 3206 C CA . THR B 1 156 ? 8.531 19.25 6.98 1 98.62 156 THR B CA 1
ATOM 3207 C C . THR B 1 156 ? 9.258 18.438 5.922 1 98.62 156 THR B C 1
ATOM 3209 O O . THR B 1 156 ? 10.211 17.719 6.234 1 98.62 156 THR B O 1
ATOM 3212 N N . GLY B 1 157 ? 8.781 18.453 4.695 1 97.81 157 GLY B N 1
ATOM 3213 C CA . GLY B 1 157 ? 9.297 17.625 3.623 1 97.81 157 GLY B CA 1
ATOM 3214 C C . GLY B 1 157 ? 10.781 17.781 3.4 1 97.81 157 GLY B C 1
ATOM 3215 O O . GLY B 1 157 ? 11.523 16.797 3.367 1 97.81 157 GLY B O 1
ATOM 3216 N N . LYS B 1 158 ? 11.25 19.062 3.293 1 97.44 158 LYS B N 1
ATOM 3217 C CA . LYS B 1 158 ? 12.664 19.328 3.031 1 97.44 158 LYS B CA 1
ATOM 3218 C C . LYS B 1 158 ? 13.539 18.844 4.191 1 97.44 158 LYS B C 1
ATOM 3220 O O . LYS B 1 158 ? 14.641 18.344 3.98 1 97.44 158 LYS B O 1
ATOM 3225 N N . TYR B 1 159 ? 13.062 19.078 5.391 1 98.12 159 TYR B N 1
ATOM 3226 C CA . TYR B 1 159 ? 13.75 18.562 6.57 1 98.12 159 TYR B CA 1
ATOM 3227 C C . TYR B 1 159 ? 13.852 17.047 6.52 1 98.12 159 TYR B C 1
ATOM 3229 O O . TYR B 1 159 ? 14.938 16.484 6.715 1 98.12 159 TYR B O 1
ATOM 3237 N N . ALA B 1 160 ? 12.75 16.328 6.246 1 97.38 160 ALA B N 1
ATOM 3238 C CA . ALA B 1 160 ? 12.656 14.875 6.277 1 97.38 160 ALA B CA 1
ATOM 3239 C C . ALA B 1 160 ? 13.484 14.25 5.16 1 97.38 160 ALA B C 1
ATOM 3241 O O . ALA B 1 160 ? 14.039 13.164 5.324 1 97.38 160 ALA B O 1
ATOM 3242 N N . GLU B 1 161 ? 13.617 14.938 4.039 1 95.31 161 GLU B N 1
ATOM 3243 C CA . GLU B 1 161 ? 14.258 14.375 2.854 1 95.31 161 GLU B CA 1
ATOM 3244 C C . GLU B 1 161 ? 15.734 14.734 2.807 1 95.31 161 GLU B C 1
ATOM 3246 O O . GLU B 1 161 ? 16.453 14.289 1.911 1 95.31 161 GLU B O 1
ATOM 3251 N N . SER B 1 162 ? 16.172 15.547 3.727 1 95.88 162 SER B N 1
ATOM 3252 C CA . SER B 1 162 ? 17.562 15.945 3.742 1 95.88 162 SER B CA 1
ATOM 3253 C C . SER B 1 162 ? 18.484 14.734 3.803 1 95.88 162 SER B C 1
ATOM 3255 O O . SER B 1 162 ? 18.266 13.812 4.594 1 95.88 162 SER B O 1
ATOM 3257 N N . LYS B 1 163 ? 19.5 14.734 2.975 1 90.94 163 LYS B N 1
ATOM 3258 C CA . LYS B 1 163 ? 20.359 13.562 2.809 1 90.94 163 LYS B CA 1
ATOM 3259 C C . LYS B 1 163 ? 21.531 13.602 3.787 1 90.94 163 LYS B C 1
ATOM 3261 O O . LYS B 1 163 ? 22.141 12.57 4.066 1 90.94 163 LYS B O 1
ATOM 3266 N N . ASN B 1 164 ? 21.906 14.875 4.207 1 94.56 164 ASN B N 1
ATOM 3267 C CA . ASN B 1 164 ? 23.016 14.977 5.156 1 94.56 164 ASN B CA 1
ATOM 3268 C C . ASN B 1 164 ? 22.625 15.781 6.391 1 94.56 164 ASN B C 1
ATOM 3270 O O . ASN B 1 164 ? 21.609 16.469 6.383 1 94.56 164 ASN B O 1
ATOM 3274 N N . LYS B 1 165 ? 23.422 15.617 7.363 1 95.12 165 LYS B N 1
ATOM 3275 C CA . LYS B 1 165 ? 23.141 16.203 8.672 1 95.12 165 LYS B CA 1
ATOM 3276 C C . LYS B 1 165 ? 23.125 17.734 8.602 1 95.12 165 LYS B C 1
ATOM 3278 O O . LYS B 1 165 ? 22.297 18.375 9.234 1 95.12 165 LYS B O 1
ATOM 3283 N N . GLU B 1 166 ? 23.953 18.281 7.848 1 97.06 166 GLU B N 1
ATOM 3284 C CA . GLU B 1 166 ? 24.062 19.734 7.746 1 97.06 166 GLU B CA 1
ATOM 3285 C C . GLU B 1 166 ? 22.797 20.328 7.152 1 97.06 166 GLU B C 1
ATOM 3287 O O . GLU B 1 166 ? 22.25 21.312 7.688 1 97.06 166 GLU B O 1
ATOM 3292 N N . ASP B 1 167 ? 22.344 19.719 6.074 1 97.25 167 ASP B N 1
ATOM 3293 C CA . ASP B 1 167 ? 21.125 20.188 5.43 1 97.25 167 ASP B CA 1
ATOM 3294 C C . ASP B 1 167 ? 19.922 20.031 6.363 1 97.25 167 ASP B C 1
ATOM 3296 O O . ASP B 1 167 ? 19.047 20.906 6.398 1 97.25 167 ASP B O 1
ATOM 3300 N N . ARG B 1 168 ? 19.922 18.938 7.043 1 97.44 168 ARG B N 1
ATOM 3301 C CA . ARG B 1 168 ? 18.828 18.703 7.961 1 97.44 168 ARG B CA 1
ATOM 3302 C C . ARG B 1 168 ? 18.797 19.734 9.078 1 97.44 168 ARG B C 1
ATOM 3304 O O . ARG B 1 168 ? 17.719 20.203 9.469 1 97.44 168 ARG B O 1
ATOM 3311 N N . ILE B 1 169 ? 19.922 20.078 9.586 1 97.62 169 ILE B N 1
ATOM 3312 C CA . ILE B 1 169 ? 20.016 21.078 10.641 1 97.62 169 ILE B CA 1
ATOM 3313 C C . ILE B 1 169 ? 19.547 22.438 10.117 1 97.62 169 ILE B C 1
ATOM 3315 O O . ILE B 1 169 ? 18.844 23.172 10.82 1 97.62 169 ILE B O 1
ATOM 3319 N N . LEU B 1 170 ? 19.953 22.75 8.93 1 97.62 170 LEU B N 1
ATOM 3320 C CA . LEU B 1 170 ? 19.531 24.016 8.32 1 97.62 170 LEU B CA 1
ATOM 3321 C C . LEU B 1 170 ? 18.016 24.078 8.203 1 97.62 170 LEU B C 1
ATOM 3323 O O . LEU B 1 170 ? 17.406 25.109 8.516 1 97.62 170 LEU B O 1
ATOM 3327 N N . GLU B 1 171 ? 17.438 23.016 7.719 1 98.12 171 GLU B N 1
ATOM 3328 C CA . GLU B 1 171 ? 15.984 22.969 7.578 1 98.12 171 GLU B CA 1
ATOM 3329 C C . GLU B 1 171 ? 15.297 23 8.945 1 98.12 171 GLU B C 1
ATOM 3331 O O . GLU B 1 171 ? 14.234 23.594 9.094 1 98.12 171 GLU B O 1
ATOM 3336 N N . TYR B 1 172 ? 15.914 22.375 9.906 1 98.31 172 TYR B N 1
ATOM 3337 C CA . TYR B 1 172 ? 15.398 22.391 11.273 1 98.31 172 TYR B CA 1
ATOM 3338 C C . TYR B 1 172 ? 15.359 23.812 11.812 1 98.31 172 TYR B C 1
ATOM 3340 O O . TYR B 1 172 ? 14.367 24.234 12.414 1 98.31 172 TYR B O 1
ATOM 3348 N N . ARG B 1 173 ? 16.375 24.516 11.586 1 98.31 173 ARG B N 1
ATOM 3349 C CA . ARG B 1 173 ? 16.438 25.906 12.039 1 98.31 173 ARG B CA 1
ATOM 3350 C C . ARG B 1 173 ? 15.398 26.766 11.336 1 98.31 173 ARG B C 1
ATOM 3352 O O . ARG B 1 173 ? 14.828 27.672 11.945 1 98.31 173 ARG B O 1
ATOM 3359 N N . ARG B 1 174 ? 15.242 26.5 10.109 1 98 174 ARG B N 1
ATOM 3360 C CA . ARG B 1 174 ? 14.203 27.203 9.352 1 98 174 ARG B CA 1
ATOM 3361 C C . ARG B 1 174 ? 12.828 26.969 9.961 1 98 174 ARG B C 1
ATOM 3363 O O . ARG B 1 174 ? 12.031 27.891 10.086 1 98 174 ARG B O 1
ATOM 3370 N N . ILE B 1 175 ? 12.547 25.75 10.344 1 98.69 175 ILE B N 1
ATOM 3371 C CA . ILE B 1 175 ? 11.281 25.375 10.969 1 98.69 175 ILE B CA 1
ATOM 3372 C C . ILE B 1 175 ? 11.148 26.078 12.312 1 98.69 175 ILE B C 1
ATOM 3374 O O . ILE B 1 175 ? 10.102 26.672 12.617 1 98.69 175 ILE B O 1
ATOM 3378 N N . GLU B 1 176 ? 12.195 26.078 13.086 1 98.31 176 GLU B N 1
ATOM 3379 C CA . GLU B 1 176 ? 12.188 26.75 14.391 1 98.31 176 GLU B CA 1
ATOM 3380 C C . GLU B 1 176 ? 11.875 28.234 14.25 1 98.31 176 GLU B C 1
ATOM 3382 O O . GLU B 1 176 ? 11.055 28.766 15 1 98.31 176 GLU B O 1
ATOM 3387 N N . LYS B 1 177 ? 12.586 28.844 13.328 1 98.5 177 LYS B N 1
ATOM 3388 C CA . LYS B 1 177 ? 12.367 30.266 13.078 1 98.5 177 LYS B CA 1
ATOM 3389 C C . LYS B 1 177 ? 10.922 30.547 12.672 1 98.5 177 LYS B C 1
ATOM 3391 O O . LYS B 1 177 ? 10.32 31.516 13.125 1 98.5 177 LYS B O 1
ATOM 3396 N N . SER B 1 178 ? 10.438 29.719 11.812 1 98.69 178 SER B N 1
ATOM 3397 C CA . SER B 1 178 ? 9.062 29.859 11.344 1 98.69 178 SER B CA 1
ATOM 3398 C C . SER B 1 178 ? 8.07 29.688 12.492 1 98.69 178 SER B C 1
ATOM 3400 O O . SER B 1 178 ? 7.066 30.406 12.555 1 98.69 178 SER B O 1
ATOM 3402 N N . ILE B 1 179 ? 8.32 28.75 13.367 1 98.62 179 ILE B N 1
ATOM 3403 C CA . ILE B 1 179 ? 7.461 28.5 14.516 1 98.62 179 ILE B CA 1
ATOM 3404 C C . ILE B 1 179 ? 7.414 29.75 15.406 1 98.62 179 ILE B C 1
ATOM 3406 O O . ILE B 1 179 ? 6.336 30.188 15.812 1 98.62 179 ILE B O 1
ATOM 3410 N N . LYS B 1 180 ? 8.531 30.297 15.68 1 98.38 180 LYS B N 1
ATOM 3411 C CA . LYS B 1 180 ? 8.602 31.5 16.5 1 98.38 180 LYS B CA 1
ATOM 3412 C C . LYS B 1 180 ? 7.773 32.625 15.891 1 98.38 180 LYS B C 1
ATOM 3414 O O . LYS B 1 180 ? 7.039 33.312 16.594 1 98.38 180 LYS B O 1
ATOM 3419 N N . HIS B 1 181 ? 7.965 32.812 14.641 1 98.69 181 HIS B N 1
ATOM 3420 C CA . HIS B 1 181 ? 7.234 33.844 13.938 1 98.69 181 HIS B CA 1
ATOM 3421 C C . HIS B 1 181 ? 5.73 33.594 13.984 1 98.69 181 HIS B C 1
ATOM 3423 O O . HIS B 1 181 ? 4.949 34.5 14.234 1 98.69 181 HIS B O 1
ATOM 3429 N N . ALA B 1 182 ? 5.309 32.406 13.742 1 98.75 182 ALA B N 1
ATOM 3430 C CA . ALA B 1 182 ? 3.893 32.031 13.773 1 98.75 182 ALA B CA 1
ATOM 3431 C C . ALA B 1 182 ? 3.297 32.25 15.156 1 98.75 182 ALA B C 1
ATOM 3433 O O . ALA B 1 182 ? 2.158 32.719 15.281 1 98.75 182 ALA B O 1
ATOM 3434 N N . LEU B 1 183 ? 4.062 31.953 16.188 1 98.19 183 LEU B N 1
ATOM 3435 C CA . LEU B 1 183 ? 3.611 32.125 17.562 1 98.19 183 LEU B CA 1
ATOM 3436 C C . LEU B 1 183 ? 3.359 33.594 17.891 1 98.19 183 LEU B C 1
ATOM 3438 O O . LEU B 1 183 ? 2.465 33.906 18.672 1 98.19 183 LEU B O 1
ATOM 3442 N N . SER B 1 184 ? 4.168 34.406 17.281 1 98.19 184 SER B N 1
ATOM 3443 C CA . SER B 1 184 ? 3.994 35.844 17.531 1 98.19 184 SER B CA 1
ATOM 3444 C C . SER B 1 184 ? 2.625 36.312 17.062 1 98.19 184 SER B C 1
ATOM 3446 O O . SER B 1 184 ? 2.119 37.344 17.531 1 98.19 184 SER B O 1
ATOM 3448 N N . TYR B 1 185 ? 2.014 35.625 16.094 1 98.06 185 TYR B N 1
ATOM 3449 C CA . TYR B 1 185 ? 0.673 35.906 15.617 1 98.06 185 TYR B CA 1
ATOM 3450 C C . TYR B 1 185 ? -0.379 35.125 16.375 1 98.06 185 TYR B C 1
ATOM 3452 O O . TYR B 1 185 ? -1.578 35.281 16.125 1 98.06 185 TYR B O 1
ATOM 3460 N N . GLY B 1 186 ? 0.1 34.219 17.297 1 98.06 186 GLY B N 1
ATOM 3461 C CA . GLY B 1 186 ? -0.813 33.375 18.047 1 98.06 186 GLY B CA 1
ATOM 3462 C C . GLY B 1 186 ? -1.372 32.219 17.234 1 98.06 186 GLY B C 1
ATOM 3463 O O . GLY B 1 186 ? -2.438 31.672 17.562 1 98.06 186 GLY B O 1
ATOM 3464 N N . LEU B 1 187 ? -0.711 31.844 16.188 1 98.56 187 LEU B N 1
ATOM 3465 C CA . LEU B 1 187 ? -1.162 30.75 15.336 1 98.56 187 LEU B CA 1
ATOM 3466 C C . LEU B 1 187 ? -0.875 29.406 16 1 98.56 187 LEU B C 1
ATOM 3468 O O . LEU B 1 187 ? 0.175 29.219 16.625 1 98.56 187 LEU B O 1
ATOM 3472 N N . MET B 1 188 ? -1.831 28.484 15.938 1 98.38 188 MET B N 1
ATOM 3473 C CA . MET B 1 188 ? -1.565 27.094 16.266 1 98.38 188 MET B CA 1
ATOM 3474 C C . MET B 1 188 ? -0.746 26.422 15.172 1 98.38 188 MET B C 1
ATOM 3476 O O . MET B 1 188 ? -0.947 26.688 13.984 1 98.38 188 MET B O 1
ATOM 3480 N N . ILE B 1 189 ? 0.129 25.547 15.586 1 98.69 189 ILE B N 1
ATOM 3481 C CA . ILE B 1 189 ? 1.084 25.016 14.625 1 98.69 189 ILE B CA 1
ATOM 3482 C C . ILE B 1 189 ? 1.028 23.484 14.625 1 98.69 189 ILE B C 1
ATOM 3484 O O . ILE B 1 189 ? 1.294 22.859 15.648 1 98.69 189 ILE B O 1
ATOM 3488 N N . ASN B 1 190 ? 0.661 22.922 13.516 1 98.75 190 ASN B N 1
ATOM 3489 C CA . ASN B 1 190 ? 0.855 21.516 13.188 1 98.75 190 ASN B CA 1
ATOM 3490 C C . ASN B 1 190 ? 2.02 21.312 12.219 1 98.75 190 ASN B C 1
ATOM 3492 O O . ASN B 1 190 ? 2.553 22.281 11.68 1 98.75 190 ASN B O 1
ATOM 3496 N N . ALA B 1 191 ? 2.42 20.109 12.07 1 98.75 191 ALA B N 1
ATOM 3497 C CA . ALA B 1 191 ? 3.482 19.812 11.109 1 98.75 191 ALA B CA 1
ATOM 3498 C C . ALA B 1 191 ? 3.365 18.391 10.586 1 98.75 191 ALA B C 1
ATOM 3500 O O . ALA B 1 191 ? 2.729 17.547 11.219 1 98.75 191 ALA B O 1
ATOM 3501 N N . GLY B 1 192 ? 3.908 18.234 9.453 1 96.94 192 GLY B N 1
ATOM 3502 C CA . GLY B 1 192 ? 3.936 16.891 8.898 1 96.94 192 GLY B CA 1
ATOM 3503 C C . GLY B 1 192 ? 4.477 16.844 7.48 1 96.94 192 GLY B C 1
ATOM 3504 O O . GLY B 1 192 ? 4.77 17.891 6.887 1 96.94 192 GLY B O 1
ATOM 3505 N N . HIS B 1 193 ? 4.566 15.734 6.953 1 96.62 193 HIS B N 1
ATOM 3506 C CA . HIS B 1 193 ? 5.027 15.375 5.617 1 96.62 193 HIS B CA 1
ATOM 3507 C C . HIS B 1 193 ? 6.441 14.812 5.652 1 96.62 193 HIS B C 1
ATOM 3509 O O . HIS B 1 193 ? 7.402 15.547 5.891 1 96.62 193 HIS B O 1
ATOM 3515 N N . GLY B 1 194 ? 6.477 13.57 5.477 1 97.31 194 GLY B N 1
ATOM 3516 C CA . GLY B 1 194 ? 7.77 12.922 5.316 1 97.31 194 GLY B CA 1
ATOM 3517 C C . GLY B 1 194 ? 8.367 12.461 6.629 1 97.31 194 GLY B C 1
ATOM 3518 O O . GLY B 1 194 ? 9.398 11.789 6.641 1 97.31 194 GLY B O 1
ATOM 3519 N N . LEU B 1 195 ? 7.773 12.82 7.742 1 98.5 195 LEU B N 1
ATOM 3520 C CA . LEU B 1 195 ? 8.305 12.406 9.039 1 98.5 195 LEU B CA 1
ATOM 3521 C C . LEU B 1 195 ? 8.164 10.906 9.234 1 98.5 195 LEU B C 1
ATOM 3523 O O . LEU B 1 195 ? 7.184 10.305 8.781 1 98.5 195 LEU B O 1
ATOM 3527 N N . ASN B 1 196 ? 9.164 10.328 9.828 1 98.12 196 ASN B N 1
ATOM 3528 C CA . ASN B 1 196 ? 9.195 8.898 10.102 1 98.12 196 ASN B CA 1
ATOM 3529 C C . ASN B 1 196 ? 9.828 8.602 11.461 1 98.12 196 ASN B C 1
ATOM 3531 O O . ASN B 1 196 ? 10.062 9.516 12.258 1 98.12 196 ASN B O 1
ATOM 3535 N N . TYR B 1 197 ? 10.062 7.375 11.789 1 98.06 197 TYR B N 1
ATOM 3536 C CA . TYR B 1 197 ? 10.492 6.953 13.117 1 98.06 197 TYR B CA 1
ATOM 3537 C C . TYR B 1 197 ? 11.922 7.41 13.398 1 98.06 197 TYR B C 1
ATOM 3539 O O . TYR B 1 197 ? 12.336 7.508 14.555 1 98.06 197 TYR B O 1
ATOM 3547 N N . ASP B 1 198 ? 12.648 7.75 12.367 1 96.06 198 ASP B N 1
ATOM 3548 C CA . ASP B 1 198 ? 14.055 8.094 12.508 1 96.06 198 ASP B CA 1
ATOM 3549 C C . ASP B 1 198 ? 14.242 9.602 12.625 1 96.06 198 ASP B C 1
ATOM 3551 O O . ASP B 1 198 ? 15.164 10.07 13.305 1 96.06 198 ASP B O 1
ATOM 3555 N N . ASN B 1 199 ? 13.391 10.367 11.984 1 96.94 199 ASN B N 1
ATOM 3556 C CA . ASN B 1 199 ? 13.688 11.789 11.867 1 96.94 199 ASN B CA 1
ATOM 3557 C C . ASN B 1 199 ? 12.719 12.633 12.688 1 96.94 199 ASN B C 1
ATOM 3559 O O . ASN B 1 199 ? 12.883 13.852 12.789 1 96.94 199 ASN B O 1
ATOM 3563 N N . VAL B 1 200 ? 11.789 12.008 13.352 1 97.94 200 VAL B N 1
ATOM 3564 C CA . VAL B 1 200 ? 10.703 12.742 13.992 1 97.94 200 VAL B CA 1
ATOM 3565 C C . VAL B 1 200 ? 11.195 13.359 15.297 1 97.94 200 VAL B C 1
ATOM 3567 O O . VAL B 1 200 ? 10.586 14.289 15.828 1 97.94 200 VAL B O 1
ATOM 3570 N N . LYS B 1 201 ? 12.289 12.898 15.852 1 95.88 201 LYS B N 1
ATOM 3571 C CA . LYS B 1 201 ? 12.75 13.219 17.203 1 95.88 201 LYS B CA 1
ATOM 3572 C C . LYS B 1 201 ? 12.82 14.727 17.422 1 95.88 201 LYS B C 1
ATOM 3574 O O . LYS B 1 201 ? 12.148 15.266 18.297 1 95.88 201 LYS B O 1
ATOM 3579 N N . PHE B 1 202 ? 13.609 15.406 16.594 1 95.75 202 PHE B N 1
ATOM 3580 C CA . PHE B 1 202 ? 13.883 16.812 16.828 1 95.75 202 PHE B CA 1
ATOM 3581 C C . PHE B 1 202 ? 12.641 17.656 16.594 1 95.75 202 PHE B C 1
ATOM 3583 O O . PHE B 1 202 ? 12.438 18.672 17.266 1 95.75 202 PHE B O 1
ATOM 3590 N N . ILE B 1 203 ? 11.812 17.234 15.688 1 97.94 203 ILE B N 1
ATOM 3591 C CA . ILE B 1 203 ? 10.555 17.938 15.438 1 97.94 203 ILE B CA 1
ATOM 3592 C C . ILE B 1 203 ? 9.625 17.766 16.641 1 97.94 203 ILE B C 1
ATOM 3594 O O . ILE B 1 203 ? 8.961 18.719 17.062 1 97.94 203 ILE B O 1
ATOM 3598 N N . ALA B 1 204 ? 9.602 16.562 17.188 1 97.12 204 ALA B N 1
ATOM 3599 C CA . ALA B 1 204 ? 8.766 16.25 18.344 1 97.12 204 ALA B CA 1
ATOM 3600 C C . ALA B 1 204 ? 9.211 17.062 19.562 1 97.12 204 ALA B C 1
ATOM 3602 O O . ALA B 1 204 ? 8.398 17.344 20.453 1 97.12 204 ALA B O 1
ATOM 3603 N N . MET B 1 205 ? 10.406 17.484 19.625 1 96 205 MET B N 1
ATOM 3604 C CA . MET B 1 205 ? 10.961 18.203 20.766 1 96 205 MET B CA 1
ATOM 3605 C C . MET B 1 205 ? 10.539 19.672 20.75 1 96 205 MET B C 1
ATOM 3607 O O . MET B 1 205 ? 10.688 20.391 21.734 1 96 205 MET B O 1
ATOM 3611 N N . LEU B 1 206 ? 10.094 20.141 19.641 1 96.38 206 LEU B N 1
ATOM 3612 C CA . LEU B 1 206 ? 9.578 21.5 19.562 1 96.38 206 LEU B CA 1
ATOM 3613 C C . LEU B 1 206 ? 8.211 21.594 20.219 1 96.38 206 LEU B C 1
ATOM 3615 O O . LEU B 1 206 ? 7.188 21.297 19.594 1 96.38 206 LEU B O 1
ATOM 3619 N N . SER B 1 207 ? 8.148 22.109 21.359 1 95.38 207 SER B N 1
ATOM 3620 C CA . SER B 1 207 ? 6.984 22.031 22.234 1 95.38 207 SER B CA 1
ATOM 3621 C C . SER B 1 207 ? 5.824 22.859 21.688 1 95.38 207 SER B C 1
ATOM 3623 O O . SER B 1 207 ? 4.676 22.672 22.094 1 95.38 207 SER B O 1
ATOM 3625 N N . GLN B 1 208 ? 6.156 23.734 20.766 1 96.19 208 GLN B N 1
ATOM 3626 C CA . GLN B 1 208 ? 5.148 24.641 20.25 1 96.19 208 GLN B CA 1
ATOM 3627 C C . GLN B 1 208 ? 4.305 23.969 19.172 1 96.19 208 GLN B C 1
ATOM 3629 O O . GLN B 1 208 ? 3.254 24.5 18.781 1 96.19 208 GLN B O 1
ATOM 3634 N N . ILE B 1 209 ? 4.766 22.844 18.656 1 97.88 209 ILE B N 1
ATOM 3635 C CA . ILE B 1 209 ? 3.98 22.078 17.688 1 97.88 209 ILE B CA 1
ATOM 3636 C C . ILE B 1 209 ? 2.873 21.312 18.406 1 97.88 209 ILE B C 1
ATOM 3638 O O . ILE B 1 209 ? 3.139 20.562 19.344 1 97.88 209 ILE B O 1
ATOM 3642 N N . ARG B 1 210 ? 1.737 21.484 17.969 1 97.5 210 ARG B N 1
ATOM 3643 C CA . ARG B 1 210 ? 0.57 20.922 18.625 1 97.5 210 ARG B CA 1
ATOM 3644 C C . ARG B 1 210 ? 0.316 19.484 18.156 1 97.5 210 ARG B C 1
ATOM 3646 O O . ARG B 1 210 ? -0.035 18.625 18.953 1 97.5 210 ARG B O 1
ATOM 3653 N N . GLU B 1 211 ? 0.449 19.234 16.891 1 98.38 211 GLU B N 1
ATOM 3654 C CA . GLU B 1 211 ? 0.066 17.969 16.281 1 98.38 211 GLU B CA 1
ATOM 3655 C C . GLU B 1 211 ? 0.974 17.609 15.109 1 98.38 211 GLU B C 1
ATOM 3657 O O . GLU B 1 211 ? 1.342 18.484 14.32 1 98.38 211 GLU B O 1
ATOM 3662 N N . LEU B 1 212 ? 1.376 16.391 15.047 1 98.81 212 LEU B N 1
ATOM 3663 C CA . LEU B 1 212 ? 2.023 15.867 13.852 1 98.81 212 LEU B CA 1
ATOM 3664 C C . LEU B 1 212 ? 1.056 15.008 13.047 1 98.81 212 LEU B C 1
ATOM 3666 O O . LEU B 1 212 ? 0.297 14.219 13.617 1 98.81 212 LEU B O 1
ATOM 3670 N N . ASN B 1 213 ? 1.002 15.227 11.758 1 98.69 213 ASN B N 1
ATOM 3671 C CA . ASN B 1 213 ? 0.26 14.398 10.82 1 98.69 213 ASN B CA 1
ATOM 3672 C C . ASN B 1 213 ? 1.188 13.461 10.039 1 98.69 213 ASN B C 1
ATOM 3674 O O . ASN B 1 213 ? 1.939 13.906 9.172 1 98.69 213 ASN B O 1
ATOM 3678 N N . ILE B 1 214 ? 1.15 12.211 10.328 1 98.75 214 ILE B N 1
ATOM 3679 C CA . ILE B 1 214 ? 2.057 11.227 9.75 1 98.75 214 ILE B CA 1
ATOM 3680 C C . ILE B 1 214 ? 1.252 10.086 9.133 1 98.75 214 ILE B C 1
ATOM 3682 O O . ILE B 1 214 ? 0.304 9.578 9.742 1 98.75 214 ILE B O 1
ATOM 3686 N N . GLY B 1 215 ? 1.571 9.719 7.93 1 98.5 215 GLY B N 1
ATOM 3687 C CA . GLY B 1 215 ? 0.821 8.688 7.23 1 98.5 215 GLY B CA 1
ATOM 3688 C C . GLY B 1 215 ? 1.693 7.555 6.719 1 98.5 215 GLY B C 1
ATOM 3689 O O . GLY B 1 215 ? 1.826 6.52 7.379 1 98.5 215 GLY B O 1
ATOM 3690 N N . HIS B 1 216 ? 2.461 7.844 5.715 1 98.56 216 HIS B N 1
ATOM 3691 C CA . HIS B 1 216 ? 3.213 6.848 4.953 1 98.56 216 HIS B CA 1
ATOM 3692 C C . HIS B 1 216 ? 4.129 6.035 5.863 1 98.56 216 HIS B C 1
ATOM 3694 O O . HIS B 1 216 ? 4.195 4.809 5.746 1 98.56 216 HIS B O 1
ATOM 3700 N N . ALA B 1 217 ? 4.852 6.691 6.762 1 98.75 217 ALA B N 1
ATOM 3701 C CA . ALA B 1 217 ? 5.789 5.996 7.637 1 98.75 217 ALA B CA 1
ATOM 3702 C C . ALA B 1 217 ? 5.066 4.992 8.523 1 98.75 217 ALA B C 1
ATOM 3704 O O . ALA B 1 217 ? 5.547 3.871 8.719 1 98.75 217 ALA B O 1
ATOM 3705 N N . ILE B 1 218 ? 3.951 5.395 9.039 1 98.88 218 ILE B N 1
ATOM 3706 C CA . ILE B 1 218 ? 3.209 4.531 9.953 1 98.88 218 ILE B CA 1
ATOM 3707 C C . ILE B 1 218 ? 2.615 3.355 9.18 1 98.88 218 ILE B C 1
ATOM 3709 O O . ILE B 1 218 ? 2.693 2.207 9.625 1 98.88 218 ILE B O 1
ATOM 3713 N N . VAL B 1 219 ? 2.012 3.617 8.023 1 98.88 219 VAL B N 1
ATOM 3714 C CA . VAL B 1 219 ? 1.45 2.551 7.203 1 98.88 219 VAL B CA 1
ATOM 3715 C C . VAL B 1 219 ? 2.561 1.603 6.758 1 98.88 219 VAL B C 1
ATOM 3717 O O . VAL B 1 219 ? 2.375 0.383 6.742 1 98.88 219 VAL B O 1
ATOM 3720 N N . SER B 1 220 ? 3.719 2.154 6.391 1 98.75 220 SER B N 1
ATOM 3721 C CA . SER B 1 220 ? 4.867 1.347 5.988 1 98.75 220 SER B CA 1
ATOM 3722 C C . SER B 1 220 ? 5.301 0.406 7.105 1 98.75 220 SER B C 1
ATOM 3724 O O . SER B 1 220 ? 5.57 -0.772 6.863 1 98.75 220 SER B O 1
ATOM 3726 N N . ARG B 1 221 ? 5.383 0.926 8.281 1 98.62 221 ARG B N 1
ATOM 3727 C CA . ARG B 1 221 ? 5.75 0.1 9.43 1 98.62 221 ARG B CA 1
ATOM 3728 C C . ARG B 1 221 ? 4.656 -0.918 9.742 1 98.62 221 ARG B C 1
ATOM 3730 O O . ARG B 1 221 ? 4.949 -2.051 10.133 1 98.62 221 ARG B O 1
ATOM 3737 N N . ALA B 1 222 ? 3.414 -0.522 9.602 1 98.88 222 ALA B N 1
ATOM 3738 C CA . ALA B 1 222 ? 2.258 -1.356 9.914 1 98.88 222 ALA B CA 1
ATOM 3739 C C . ALA B 1 222 ? 2.26 -2.635 9.086 1 98.88 222 ALA B C 1
ATOM 3741 O O . ALA B 1 222 ? 1.83 -3.691 9.555 1 98.88 222 ALA B O 1
ATOM 3742 N N . VAL B 1 223 ? 2.73 -2.574 7.883 1 98.75 223 VAL B N 1
ATOM 3743 C CA . VAL B 1 223 ? 2.777 -3.752 7.02 1 98.75 223 VAL B CA 1
ATOM 3744 C C . VAL B 1 223 ? 3.557 -4.867 7.715 1 98.75 223 VAL B C 1
ATOM 3746 O O . VAL B 1 223 ? 3.238 -6.047 7.551 1 98.75 223 VAL B O 1
ATOM 3749 N N . PHE B 1 224 ? 4.516 -4.508 8.523 1 98.69 224 PHE B N 1
ATOM 3750 C CA . PHE B 1 224 ? 5.398 -5.5 9.117 1 98.69 224 PHE B CA 1
ATOM 3751 C C . PHE B 1 224 ? 4.922 -5.867 10.523 1 98.69 224 PHE B C 1
ATOM 3753 O O . PHE B 1 224 ? 5.012 -7.031 10.922 1 98.69 224 PHE B O 1
ATOM 3760 N N . CYS B 1 225 ? 4.324 -4.875 11.219 1 98.69 225 CYS B N 1
ATOM 3761 C CA . CYS B 1 225 ? 4.062 -5.172 12.617 1 98.69 225 CYS B CA 1
ATOM 3762 C C . CYS B 1 225 ? 2.598 -4.926 12.969 1 98.69 225 CYS B C 1
ATOM 3764 O O . CYS B 1 225 ? 2.178 -5.156 14.102 1 98.69 225 CYS B O 1
ATOM 3766 N N . GLY B 1 226 ? 1.835 -4.5 12.039 1 98.81 226 GLY B N 1
ATOM 3767 C CA . GLY B 1 226 ? 0.437 -4.184 12.281 1 98.81 226 GLY B CA 1
ATOM 3768 C C . GLY B 1 226 ? 0.209 -2.736 12.664 1 98.81 226 GLY B C 1
ATOM 3769 O O . GLY B 1 226 ? 1.056 -2.121 13.32 1 98.81 226 GLY B O 1
ATOM 3770 N N . LEU B 1 227 ? -0.958 -2.25 12.391 1 98.88 227 LEU B N 1
ATOM 3771 C CA . LEU B 1 227 ? -1.283 -0.837 12.562 1 98.88 227 LEU B CA 1
ATOM 3772 C C . LEU B 1 227 ? -1.276 -0.453 14.039 1 98.88 227 LEU B C 1
ATOM 3774 O O . LEU B 1 227 ? -0.712 0.577 14.414 1 98.88 227 LEU B O 1
ATOM 3778 N N . PRO B 1 228 ? -1.868 -1.275 14.961 1 98.88 228 PRO B N 1
ATOM 3779 C CA . PRO B 1 228 ? -1.851 -0.896 16.375 1 98.88 228 PRO B CA 1
ATOM 3780 C C . PRO B 1 228 ? -0.437 -0.677 16.906 1 98.88 228 PRO B C 1
ATOM 3782 O O . PRO B 1 228 ? -0.16 0.353 17.531 1 98.88 228 PRO B O 1
ATOM 3785 N N . LYS B 1 229 ? 0.436 -1.612 16.594 1 98.88 229 LYS B N 1
ATOM 3786 C CA . LYS B 1 229 ? 1.801 -1.502 17.094 1 98.88 229 LYS B CA 1
ATOM 3787 C C . LYS B 1 229 ? 2.537 -0.333 16.453 1 98.88 229 LYS B C 1
ATOM 3789 O O . LYS B 1 229 ? 3.309 0.366 17.109 1 98.88 229 LYS B O 1
ATOM 3794 N N . ALA B 1 230 ? 2.352 -0.172 15.164 1 98.88 230 ALA B N 1
ATOM 3795 C CA . ALA B 1 230 ? 2.99 0.935 14.453 1 98.88 230 ALA B CA 1
ATOM 3796 C C . ALA B 1 230 ? 2.615 2.275 15.078 1 98.88 230 ALA B C 1
ATOM 3798 O O . ALA B 1 230 ? 3.475 3.139 15.273 1 98.88 230 ALA B O 1
ATOM 3799 N N . ILE B 1 231 ? 1.329 2.453 15.375 1 98.88 231 ILE B N 1
ATOM 3800 C CA . ILE B 1 231 ? 0.835 3.684 15.984 1 98.88 231 ILE B CA 1
ATOM 3801 C C . ILE B 1 231 ? 1.409 3.83 17.391 1 98.88 231 ILE B C 1
ATOM 3803 O O . ILE B 1 231 ? 1.916 4.895 17.75 1 98.88 231 ILE B O 1
ATOM 3807 N N . LYS B 1 232 ? 1.361 2.777 18.156 1 98.69 232 LYS B N 1
ATOM 3808 C CA . LYS B 1 232 ? 1.863 2.805 19.516 1 98.69 232 LYS B CA 1
ATOM 3809 C C . LYS B 1 232 ? 3.348 3.16 19.562 1 98.69 232 LYS B C 1
ATOM 3811 O O . LYS B 1 232 ? 3.777 3.961 20.391 1 98.69 232 LYS B O 1
ATOM 3816 N N . ASP B 1 233 ? 4.105 2.533 18.672 1 98.62 233 ASP B N 1
ATOM 3817 C CA . ASP B 1 233 ? 5.535 2.811 18.609 1 98.62 233 ASP B CA 1
ATOM 3818 C C . ASP B 1 233 ? 5.801 4.289 18.328 1 98.62 233 ASP B C 1
ATOM 3820 O O . ASP B 1 233 ? 6.668 4.898 18.953 1 98.62 233 ASP B O 1
ATOM 3824 N N . MET B 1 234 ? 5.066 4.879 17.406 1 98.69 234 MET B N 1
ATOM 3825 C CA . MET B 1 234 ? 5.25 6.289 17.078 1 98.69 234 MET B CA 1
ATOM 3826 C C . MET B 1 234 ? 4.84 7.18 18.25 1 98.69 234 MET B C 1
ATOM 3828 O O . MET B 1 234 ? 5.555 8.117 18.609 1 98.69 234 MET B O 1
ATOM 3832 N N . LYS B 1 235 ? 3.742 6.875 18.844 1 98.06 235 LYS B N 1
ATOM 3833 C CA . LYS B 1 235 ? 3.266 7.672 19.969 1 98.06 235 LYS B CA 1
ATOM 3834 C C . LYS B 1 235 ? 4.258 7.633 21.125 1 98.06 235 LYS B C 1
ATOM 3836 O O . LYS B 1 235 ? 4.5 8.648 21.781 1 98.06 235 LYS B O 1
ATOM 3841 N N . GLU B 1 236 ? 4.754 6.473 21.406 1 97.12 236 GLU B N 1
ATOM 3842 C CA . GLU B 1 236 ? 5.75 6.336 22.469 1 97.12 236 GLU B CA 1
ATOM 3843 C C . GLU B 1 236 ? 6.996 7.16 22.156 1 97.12 236 GLU B C 1
ATOM 3845 O O . GLU B 1 236 ? 7.559 7.793 23.062 1 97.12 236 GLU B O 1
ATOM 3850 N N . LEU B 1 237 ? 7.402 7.117 20.938 1 96.38 237 LEU B N 1
ATOM 3851 C CA . LEU B 1 237 ? 8.555 7.906 20.516 1 96.38 237 LEU B CA 1
ATOM 3852 C C . LEU B 1 237 ? 8.297 9.391 20.719 1 96.38 237 LEU B C 1
ATOM 3854 O O . LEU B 1 237 ? 9.164 10.109 21.219 1 96.38 237 LEU B O 1
ATOM 3858 N N . LEU B 1 238 ? 7.129 9.859 20.312 1 97.19 238 LEU B N 1
ATOM 3859 C CA . LEU B 1 238 ? 6.77 11.266 20.438 1 97.19 238 LEU B CA 1
ATOM 3860 C C . LEU B 1 238 ? 6.711 11.688 21.891 1 97.19 238 LEU B C 1
ATOM 3862 O O . LEU B 1 238 ? 7.18 12.773 22.25 1 97.19 238 LEU B O 1
ATOM 3866 N N . LYS B 1 239 ? 6.148 10.852 22.703 1 94.88 239 LYS B N 1
ATOM 3867 C CA . LYS B 1 239 ? 6.059 11.133 24.141 1 94.88 239 LYS B CA 1
ATOM 3868 C C . LYS B 1 239 ? 7.449 11.234 24.766 1 94.88 239 LYS B C 1
ATOM 3870 O O . LYS B 1 239 ? 7.703 12.125 25.578 1 94.88 239 LYS B O 1
ATOM 3875 N N . GLU B 1 240 ? 8.273 10.352 24.391 1 93.69 240 GLU B N 1
ATOM 3876 C CA . GLU B 1 240 ? 9.633 10.32 24.922 1 93.69 240 GLU B CA 1
ATOM 3877 C C . GLU B 1 240 ? 10.391 11.594 24.594 1 93.69 240 GLU B C 1
ATOM 3879 O O . GLU B 1 240 ? 11.031 12.195 25.453 1 93.69 240 GLU B O 1
ATOM 3884 N N . PHE B 1 241 ? 10.258 12.055 23.344 1 91.62 241 PHE B N 1
ATOM 3885 C CA . PHE B 1 241 ? 11.039 13.203 22.891 1 91.62 241 PHE B CA 1
ATOM 3886 C C . PHE B 1 241 ? 10.422 14.508 23.375 1 91.62 241 PHE B C 1
ATOM 3888 O O . PHE B 1 241 ? 11.133 15.477 23.641 1 91.62 241 PHE B O 1
ATOM 3895 N N . ARG B 1 242 ? 9.156 14.555 23.484 1 90.56 242 ARG B N 1
ATOM 3896 C CA . ARG B 1 242 ? 8.484 15.734 24.016 1 90.56 242 ARG B CA 1
ATOM 3897 C C . ARG B 1 242 ? 8.836 15.961 25.484 1 90.56 242 ARG B C 1
ATOM 3899 O O . ARG B 1 242 ? 9 17.109 25.922 1 90.56 242 ARG B O 1
ATOM 3906 N N . LYS B 1 243 ? 9.008 14.961 26.344 1 80.94 243 LYS B N 1
ATOM 3907 C CA . LYS B 1 243 ? 9.391 15.055 27.75 1 80.94 243 LYS B CA 1
ATOM 3908 C C . LYS B 1 243 ? 10.82 15.578 27.891 1 80.94 243 LYS B C 1
ATOM 3910 O O . LYS B 1 243 ? 11.125 16.328 28.828 1 80.94 243 LYS B O 1
ATOM 3915 N N . LYS B 1 244 ? 11.633 15.281 27.031 1 74.12 244 LYS B N 1
ATOM 3916 C CA . LYS B 1 244 ? 13.047 15.641 27.125 1 74.12 244 LYS B CA 1
ATOM 3917 C C . LYS B 1 244 ? 13.258 17.125 26.875 1 74.12 244 LYS B C 1
ATOM 3919 O O . LYS B 1 244 ? 14.227 17.719 27.359 1 74.12 244 LYS B O 1
ATOM 3924 N N . ASP B 1 245 ? 12.453 17.641 26.141 1 68.31 245 ASP B N 1
ATOM 3925 C CA . ASP B 1 245 ? 12.539 19.078 25.906 1 68.31 245 ASP B CA 1
ATOM 3926 C C . ASP B 1 245 ? 12.219 19.875 27.172 1 68.31 245 ASP B C 1
ATOM 3928 O O . ASP B 1 245 ? 12.727 20.969 27.375 1 68.31 245 ASP B O 1
ATOM 3932 N N . ASP B 1 246 ? 11.391 19.266 28.016 1 59.22 246 ASP B N 1
ATOM 3933 C CA . ASP B 1 246 ? 11 19.953 29.25 1 59.22 246 ASP B CA 1
ATOM 3934 C C . ASP B 1 246 ? 12.102 19.844 30.297 1 59.22 246 ASP B C 1
ATOM 3936 O O . ASP B 1 246 ? 12.062 20.562 31.312 1 59.22 246 ASP B O 1
ATOM 3940 N N . GLN B 1 247 ? 13.078 18.984 30.266 1 55.44 247 GLN B N 1
ATOM 3941 C CA . GLN B 1 247 ? 14.172 18.875 31.219 1 55.44 247 GLN B CA 1
ATOM 3942 C C . GLN B 1 247 ? 15.359 19.734 30.812 1 55.44 247 GLN B C 1
ATOM 3944 O O . GLN B 1 247 ? 15.531 20.047 29.625 1 55.44 247 GLN B O 1
#

Sequence (494 aa):
MSNLLLALNIDHIATVRNARGTQYPDPVYAAYIAEQSGIDGITVHLREDRRHITDRDVKLLREIVQTTMNLEMAATDEMVMIACQLKPHYCCLVPERRRELTTEGGLDLIYQIDKMQNIVLKLSDAGIRVSLFIDPDIEQIDASYKIGVRCIELNTGKYAESKNKEDRILEYRRIEKSIKHALSYGLMINAGHGLNYDNVKFIAMLSQIRELNIGHAIVSRAVFCGLPKAIKDMKELLKEFRKKDDQMSNLLLALNIDHIATVRNARGTQYPDPVYAAYIAEQSGIDGITVHLREDRRHITDRDVKLLREIVQTTMNLEMAATDEMVMIACQLKPHYCCLVPERRRELTTEGGLDLIYQIDKMQNIVLKLSDAGIRVSLFIDPDIEQIDASYKIGVRCIELNTGKYAESKNKEDRILEYRRIEKSIKHALSYGLMINAGHGLNYDNVKFIAMLSQIRELNIGHAIVSRAVFCGLPKAIKDMKELLKEFRKKDDQ

Foldseek 3Di:
DAQAAEEAALQVQQVVCVVVVHCPPPSLVVLVLLVVLPHQEYEYECEPVNNGPDLVNLQSNLVPHDHFYEYEYALDPVVLVSCLVSVGQAYEHADDDPVQQDPQRFGDQQVPLVSLLVSCVSSVVSVHQYEGEGELDLSVLVSRVSSPHQEYEYECAQLLPDPDPVSNVVSLVSNVVSLVSNVVSNHQYAYEDNDALPRCQSVLCPLSHRYYYYYPRLVVVCVPVHNSVSSNSSSVSSVVSNVVSVD/DAQAAEEAALQVQQVVCVVVVHCPPPSLVVLVLLVVLPHQEYEYECEPVNNGPDLVNLQSNLVPHDHFYEYEYALDPVVLVSCLVSVGQAYEHADDDPVQQDPQRFGDQQVPLVSLLVSCVSSVVSVHQYEGEG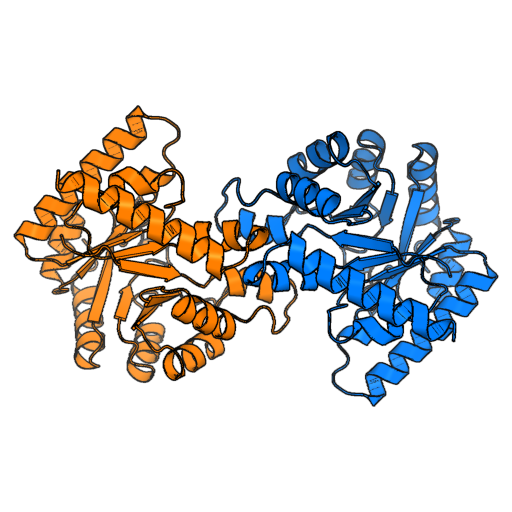ELDLSVLVSRVSSPHQEYEYECAQLLPDPDPVSNVVSLVSNVVSLVSNVVSNHQYAYEDNDALPRCQSVLCPLSHRYYYYYPRLVVVCVPVHNSVSSNSSSVSSVVSNVVSVD

pLDDT: mean 96.58, std 6.03, range [49.88, 98.94]